Protein AF-A0A0C2ZRK6-F1 (afdb_monomer_lite)

pLDDT: mean 78.87, std 14.83, range [32.62, 97.38]

Secondary structure (DSSP, 8-state):
--EEEE----SSS-HHHHHHHHHHHHHHHHH--BTTB---EEEEE-SSTTS-EEEEE--SEEHHHHTTSTTS-HHHHHHHHHHHHHHHHT-SSS----S--SGGGEEE-TTS-EEE-STT-PPPSS--TT---HHHHTTTGGG--GGGGSSSS-S---HHHHHHHHHHHHHHHHHSS-TTTT---HHHHHHHHHH--PPPPTT-TTS-HHHHHHHHHHT-SSGGGSPPHHHHHHHHHHHHHS--HHHHHHHHHHHHH-TTPPB-TTSEEEEEEEEEE-SSEEEEEEEETTTTEEEEEEEE-S-TTT-HHHHHHHHHHHHHHHH---TTSPPEEEEE-SSTTS-EEEEE--TT--HHHHTTSTTS-SHHHHHHHHHHHTT-

InterPro domains:
  IPR000719 Protein kinase domain [PS50011] (1-247)
  IPR000719 Protein kinase domain [PS50011] (269-380)
  IPR001245 Serine-threonine/tyrosine-protein kinase, catalytic domain [PF07714] (3-235)
  IPR001245 Serine-threonine/tyrosine-protein kinase, catalytic domain [PF07714] (275-362)
  IPR011009 Protein kinase-like domain superfamily [SSF56112] (2-234)
  IPR011009 Protein kinase-like domain superfamily [SSF56112] (274-362)
  IPR051681 Serine/Threonine Kinases and Pseudokinases [PTHR44329] (3-239)

Sequence (380 aa):
MIVAIKTPRSKLLEGREKIVHGLQEIRLRVQLRHQNVLPKFLGITTKFIESLSIVTWWMEGNSHDYVQDESIDPCPLIIGIAQGLQYLHNLTPDAVFHGNLRGLNVLILDNGEPLLTNLGLLWPVDSSPGVSSIRDIRGTVNWMAPEMFDGGHGCRPTAEGDIWAFAMTALELFTRENPFHDHTDPTAIKSSIKKGLPGRPNACNRMTDPWWNILVQCWEVASSSRPTISQVVKSFAALGAVQSPTLKESIKRISRKCPNIKRLDGQIDKDHSILIRGGFATVCRGTLCHKQTKVAVKTARGDLSMDEKIINRILEEVYVWYKLRHANILPLLGITTQFDSTLSIVSRWMERGTARDYVRDSINDPRPLVRGCATCMTQI

Radius of gyration: 25.04 Å; chains: 1; bounding box: 64×39×69 Å

Structure (mmCIF, N/CA/C/O backbone):
data_AF-A0A0C2ZRK6-F1
#
_entry.id   AF-A0A0C2ZRK6-F1
#
loop_
_atom_site.group_PDB
_atom_site.id
_atom_site.type_symbol
_atom_site.label_atom_id
_atom_site.label_alt_id
_atom_site.label_comp_id
_atom_site.label_asym_id
_atom_site.label_entity_id
_atom_site.label_seq_id
_atom_site.pdbx_PDB_ins_code
_atom_site.Cartn_x
_atom_site.Cartn_y
_atom_site.Cartn_z
_atom_site.occupancy
_atom_site.B_iso_or_equiv
_atom_site.auth_seq_id
_atom_site.auth_comp_id
_atom_site.auth_asym_id
_atom_site.auth_atom_id
_atom_site.pdbx_PDB_model_num
ATOM 1 N N . MET A 1 1 ? 18.604 -17.981 14.724 1.00 69.19 1 MET A N 1
ATOM 2 C CA . MET A 1 1 ? 18.498 -16.870 13.752 1.00 69.19 1 MET A CA 1
ATOM 3 C C . MET A 1 1 ? 18.324 -17.478 12.372 1.00 69.19 1 MET A C 1
ATOM 5 O O . MET A 1 1 ? 19.171 -18.276 11.993 1.00 69.19 1 MET A O 1
ATOM 9 N N . ILE A 1 2 ? 17.230 -17.167 11.672 1.00 79.56 2 ILE A N 1
ATOM 10 C CA . ILE A 1 2 ? 16.972 -17.646 10.304 1.00 79.56 2 ILE A CA 1
ATOM 11 C C . ILE A 1 2 ? 17.348 -16.521 9.334 1.00 79.56 2 ILE A C 1
ATOM 13 O O . ILE A 1 2 ? 17.018 -15.359 9.573 1.00 79.56 2 ILE A O 1
ATOM 17 N N . VAL A 1 3 ? 18.080 -16.858 8.275 1.00 84.19 3 VAL A N 1
ATOM 18 C CA . VAL A 1 3 ? 18.601 -15.901 7.290 1.00 84.19 3 VAL A CA 1
ATOM 19 C C . VAL A 1 3 ? 18.232 -16.341 5.877 1.00 84.19 3 VAL A C 1
ATOM 21 O O . VAL A 1 3 ? 18.138 -17.535 5.601 1.00 84.19 3 VAL A O 1
ATOM 24 N N . ALA A 1 4 ? 18.060 -15.378 4.978 1.00 81.12 4 ALA A N 1
ATOM 25 C CA . ALA A 1 4 ? 17.945 -15.607 3.546 1.00 81.12 4 ALA A CA 1
ATOM 26 C C . ALA A 1 4 ? 19.317 -15.414 2.881 1.00 81.12 4 ALA A C 1
ATOM 28 O O . ALA A 1 4 ? 19.986 -14.400 3.102 1.00 81.12 4 ALA A O 1
ATOM 29 N N . ILE A 1 5 ? 19.726 -16.384 2.059 1.00 79.19 5 ILE A N 1
ATOM 30 C CA . ILE A 1 5 ? 20.975 -16.343 1.289 1.00 79.19 5 ILE A CA 1
ATOM 31 C C . ILE A 1 5 ? 20.612 -16.222 -0.187 1.00 79.19 5 ILE A C 1
ATOM 33 O O . ILE A 1 5 ? 20.068 -17.151 -0.785 1.00 79.19 5 ILE A O 1
ATOM 37 N N . LYS A 1 6 ? 20.907 -15.063 -0.775 1.00 76.12 6 LYS A N 1
ATOM 38 C CA . LYS A 1 6 ? 20.716 -14.816 -2.203 1.00 76.12 6 LYS A CA 1
ATOM 39 C C . LYS A 1 6 ? 22.022 -15.106 -2.933 1.00 76.12 6 LYS A C 1
ATOM 41 O O . LYS A 1 6 ? 23.010 -14.400 -2.731 1.00 76.12 6 LYS A O 1
ATOM 46 N N . THR A 1 7 ? 22.006 -16.121 -3.791 1.00 71.19 7 THR A N 1
ATOM 47 C CA . THR A 1 7 ? 23.150 -16.509 -4.626 1.00 71.19 7 THR A CA 1
ATOM 48 C C . THR A 1 7 ? 22.840 -16.230 -6.101 1.00 71.19 7 THR A C 1
ATOM 50 O O . THR A 1 7 ? 21.750 -16.591 -6.557 1.00 71.19 7 THR A O 1
ATOM 53 N N . PRO A 1 8 ? 23.753 -15.603 -6.867 1.00 65.12 8 PRO A N 1
ATOM 54 C CA . PRO A 1 8 ? 23.549 -15.351 -8.291 1.00 65.12 8 PRO A CA 1
ATOM 55 C C . PRO A 1 8 ? 23.260 -16.646 -9.063 1.00 65.12 8 PRO A C 1
ATOM 57 O O . PRO A 1 8 ? 24.062 -17.582 -9.063 1.00 65.12 8 PRO A O 1
ATOM 60 N N . ARG A 1 9 ? 22.120 -16.709 -9.759 1.00 57.47 9 ARG A N 1
ATOM 61 C CA . ARG A 1 9 ? 21.806 -17.817 -10.670 1.00 57.47 9 ARG A CA 1
ATOM 62 C C . ARG A 1 9 ? 22.395 -17.524 -12.044 1.00 57.47 9 ARG A C 1
ATOM 64 O O . ARG A 1 9 ? 21.747 -16.878 -12.851 1.00 57.47 9 ARG A O 1
ATOM 71 N N . SER A 1 10 ? 23.578 -18.050 -12.361 1.00 53.78 10 SER A N 1
ATOM 72 C CA . SER A 1 10 ? 23.890 -18.338 -13.768 1.00 53.78 10 SER A CA 1
ATOM 73 C C . SER A 1 10 ? 25.005 -19.377 -13.931 1.00 53.78 10 SER A C 1
ATOM 75 O O . SER A 1 10 ? 26.019 -19.367 -13.231 1.00 53.78 10 SER A O 1
ATOM 77 N N . LYS A 1 11 ? 24.824 -20.271 -14.908 1.00 48.56 11 LYS A N 1
ATOM 78 C CA . LYS A 1 11 ? 25.902 -21.072 -15.515 1.00 48.56 11 LYS A CA 1
ATOM 79 C C . LYS A 1 11 ? 26.642 -20.298 -16.627 1.00 48.56 11 LYS A C 1
ATOM 81 O O . LYS A 1 11 ? 27.544 -20.854 -17.229 1.00 48.56 11 LYS A O 1
ATOM 86 N N . LEU A 1 12 ? 26.225 -19.057 -16.911 1.00 43.72 12 LEU A N 1
ATOM 87 C CA . LEU A 1 12 ? 26.555 -18.301 -18.130 1.00 43.72 12 LEU A CA 1
ATOM 88 C C . LEU A 1 12 ? 27.417 -17.050 -17.896 1.00 43.72 12 LEU A C 1
ATOM 90 O O . LEU A 1 12 ? 27.921 -16.500 -18.861 1.00 43.72 12 LEU A O 1
ATOM 94 N N . LEU A 1 13 ? 27.573 -16.597 -16.650 1.00 51.41 13 LEU A N 1
ATOM 95 C CA . LEU A 1 13 ? 28.464 -15.485 -16.305 1.00 51.41 13 LEU A CA 1
ATOM 96 C C . LEU A 1 13 ? 29.814 -16.058 -15.865 1.00 51.41 13 LEU A C 1
ATOM 98 O O . LEU A 1 13 ? 29.853 -16.974 -15.027 1.00 51.41 13 LEU A O 1
ATOM 102 N N . GLU A 1 14 ? 30.903 -15.505 -16.391 1.00 55.75 14 GLU A N 1
ATOM 103 C CA . GLU A 1 14 ? 32.247 -15.802 -15.897 1.00 55.75 14 GLU A CA 1
ATOM 104 C C . GLU A 1 14 ? 32.387 -15.341 -14.436 1.00 55.75 14 GLU A C 1
ATOM 106 O O . GLU A 1 14 ? 31.681 -14.442 -13.965 1.00 55.75 14 GLU A O 1
ATOM 111 N N . GLY A 1 15 ? 33.300 -15.960 -13.679 1.00 58.97 15 GLY A N 1
ATOM 112 C CA . GLY A 1 15 ? 33.447 -15.716 -12.236 1.00 58.97 15 GLY A CA 1
ATOM 113 C C . GLY A 1 15 ? 33.598 -14.235 -11.856 1.00 58.97 15 GLY A C 1
ATOM 114 O O . GLY A 1 15 ? 33.100 -13.818 -10.812 1.00 58.97 15 GLY A O 1
ATOM 115 N N . ARG A 1 16 ? 34.208 -13.413 -12.723 1.00 59.91 16 ARG A N 1
ATOM 116 C CA . ARG A 1 16 ? 34.391 -11.968 -12.496 1.00 59.91 16 ARG A CA 1
ATOM 117 C C . ARG A 1 16 ? 33.083 -11.177 -12.561 1.00 59.91 16 ARG A C 1
ATOM 119 O O . ARG A 1 16 ? 32.844 -10.348 -11.688 1.00 59.91 16 ARG A O 1
ATOM 126 N N . GLU A 1 17 ? 32.213 -11.456 -13.526 1.00 60.28 17 GLU A N 1
ATOM 127 C CA . GLU A 1 17 ? 30.945 -10.731 -13.692 1.00 60.28 17 GLU A CA 1
ATOM 128 C C . GLU A 1 17 ? 29.989 -11.009 -12.526 1.00 60.28 17 GLU A C 1
ATOM 130 O O . GLU A 1 17 ? 29.378 -10.089 -11.982 1.00 60.28 17 GLU A O 1
ATOM 135 N N . LYS A 1 18 ? 29.934 -12.262 -12.051 1.00 60.62 18 LYS A N 1
ATOM 136 C CA . LYS A 1 18 ? 29.137 -12.643 -10.869 1.00 60.62 18 LYS A CA 1
ATOM 137 C C . LYS A 1 18 ? 29.527 -11.850 -9.623 1.00 60.62 18 LYS A C 1
ATOM 139 O O . LYS A 1 18 ? 28.658 -11.446 -8.849 1.00 60.62 18 LYS A O 1
ATOM 144 N N . ILE A 1 19 ? 30.827 -11.632 -9.433 1.00 63.66 19 ILE A N 1
ATOM 145 C CA . ILE A 1 19 ? 31.360 -10.867 -8.303 1.00 63.66 19 ILE A CA 1
ATOM 146 C C . ILE A 1 19 ? 30.999 -9.385 -8.450 1.00 63.66 19 ILE A C 1
ATOM 148 O O . ILE A 1 19 ? 30.519 -8.793 -7.486 1.00 63.66 19 ILE A O 1
ATOM 152 N N . VAL A 1 20 ? 31.153 -8.800 -9.643 1.00 65.44 20 VAL A N 1
ATOM 153 C CA . VAL A 1 20 ? 30.804 -7.390 -9.907 1.00 65.44 20 VAL A CA 1
ATOM 154 C C . VAL A 1 20 ? 29.317 -7.122 -9.655 1.00 65.44 20 VAL A C 1
ATOM 156 O O . VAL A 1 20 ? 28.982 -6.162 -8.960 1.00 65.44 20 VAL A O 1
ATOM 159 N N . HIS A 1 21 ? 28.426 -7.999 -10.128 1.00 63.00 21 HIS A N 1
ATOM 160 C CA . HIS A 1 21 ? 26.986 -7.884 -9.868 1.00 63.00 21 HIS A CA 1
ATOM 161 C C . HIS A 1 21 ? 26.656 -7.948 -8.371 1.00 63.00 21 HIS A C 1
ATOM 163 O O . HIS A 1 21 ? 25.904 -7.110 -7.869 1.00 63.00 21 HIS A O 1
ATOM 169 N N . GLY A 1 22 ? 27.244 -8.903 -7.642 1.00 65.00 22 GLY A N 1
ATOM 170 C CA . GLY A 1 22 ? 27.060 -9.005 -6.195 1.00 65.00 22 GLY A CA 1
ATOM 171 C C . GLY A 1 22 ? 27.555 -7.755 -5.458 1.00 65.00 22 GLY A C 1
ATOM 172 O O . GLY A 1 22 ? 26.854 -7.237 -4.591 1.00 65.00 22 GLY A O 1
ATOM 173 N N . LEU A 1 23 ? 28.728 -7.232 -5.832 1.00 68.81 23 LEU A N 1
ATOM 174 C CA . LEU A 1 23 ? 29.318 -6.029 -5.232 1.00 68.81 23 LEU A CA 1
ATOM 175 C C . LEU A 1 23 ? 28.478 -4.773 -5.481 1.00 68.81 23 LEU A C 1
ATOM 177 O O . LEU A 1 23 ? 28.341 -3.959 -4.567 1.00 68.81 23 LEU A O 1
ATOM 181 N N . GLN A 1 24 ? 27.882 -4.623 -6.667 1.00 67.44 24 GLN A N 1
ATOM 182 C CA . GLN A 1 24 ? 26.998 -3.493 -6.957 1.00 67.44 24 GLN A CA 1
ATOM 183 C C . GLN A 1 24 ? 25.733 -3.529 -6.090 1.00 67.44 24 GLN A C 1
ATOM 185 O O . GLN A 1 24 ? 25.364 -2.511 -5.500 1.00 67.44 24 GLN A O 1
ATOM 190 N N . GLU A 1 25 ? 25.091 -4.695 -5.964 1.00 69.69 25 GLU A N 1
ATOM 191 C CA . GLU A 1 25 ? 23.903 -4.845 -5.116 1.00 69.69 25 GLU A CA 1
ATOM 192 C C . GLU A 1 25 ? 24.237 -4.557 -3.639 1.00 69.69 25 GLU A C 1
ATOM 194 O O . GLU A 1 25 ? 23.474 -3.878 -2.949 1.00 69.69 25 GLU A O 1
ATOM 199 N N . ILE A 1 26 ? 25.405 -4.997 -3.156 1.00 73.50 26 ILE A N 1
ATOM 200 C CA . ILE A 1 26 ? 25.883 -4.693 -1.796 1.00 73.50 26 ILE A CA 1
ATOM 201 C C . ILE A 1 26 ? 26.130 -3.196 -1.622 1.00 73.50 26 ILE A C 1
ATOM 203 O O . ILE A 1 26 ? 25.671 -2.620 -0.636 1.00 73.50 26 ILE A O 1
ATOM 207 N N . ARG A 1 27 ? 26.824 -2.555 -2.571 1.00 74.81 27 ARG A N 1
ATOM 208 C CA . ARG A 1 27 ? 27.127 -1.119 -2.521 1.00 74.81 27 ARG A CA 1
ATOM 209 C C . ARG A 1 27 ? 25.853 -0.294 -2.385 1.00 74.81 27 ARG A C 1
ATOM 211 O O . ARG A 1 27 ? 25.801 0.577 -1.521 1.00 74.81 27 ARG A O 1
ATOM 218 N N . LEU A 1 28 ? 24.834 -0.599 -3.192 1.00 73.06 28 LEU A N 1
ATOM 219 C CA . LEU A 1 28 ? 23.533 0.056 -3.091 1.00 73.06 28 LEU A CA 1
ATOM 220 C C . LEU A 1 28 ? 22.917 -0.202 -1.711 1.00 73.06 28 LEU A C 1
ATOM 222 O O . LEU A 1 28 ? 22.627 0.740 -0.984 1.00 73.06 28 LEU A O 1
ATOM 226 N N . ARG A 1 29 ? 22.803 -1.461 -1.277 1.00 73.19 29 ARG A N 1
ATOM 227 C CA . ARG A 1 29 ? 22.156 -1.812 0.003 1.00 73.19 29 ARG A CA 1
ATOM 228 C C . ARG A 1 29 ? 22.802 -1.174 1.235 1.00 73.19 29 ARG A C 1
ATOM 230 O O . ARG A 1 29 ? 22.084 -0.849 2.173 1.00 73.19 29 ARG A O 1
ATOM 237 N N . VAL A 1 30 ? 24.120 -0.971 1.243 1.00 72.50 30 VAL A N 1
ATOM 238 C CA . VAL A 1 30 ? 24.831 -0.321 2.363 1.00 72.50 30 VAL A CA 1
ATOM 239 C C . VAL A 1 30 ? 24.456 1.161 2.505 1.00 72.50 30 VAL A C 1
ATOM 241 O O . VAL A 1 30 ? 24.503 1.707 3.609 1.00 72.50 30 VAL A O 1
ATOM 244 N N . GLN A 1 31 ? 24.079 1.818 1.409 1.00 74.44 31 GLN A N 1
ATOM 245 C CA . GLN A 1 31 ? 23.810 3.259 1.372 1.00 74.44 31 GLN A CA 1
ATOM 246 C C . GLN A 1 31 ? 22.332 3.603 1.599 1.00 74.44 31 GLN A C 1
ATOM 248 O O . GLN A 1 31 ? 22.011 4.733 1.963 1.00 74.44 31 GLN A O 1
ATOM 253 N N . LEU A 1 32 ? 21.432 2.635 1.422 1.00 79.19 32 LEU A N 1
ATOM 254 C CA . LEU A 1 32 ? 19.989 2.856 1.465 1.00 79.19 32 LEU A CA 1
ATOM 255 C C . LEU A 1 32 ? 19.442 2.769 2.892 1.00 79.19 32 LEU A C 1
ATOM 257 O O . LEU A 1 32 ? 19.649 1.791 3.611 1.00 79.19 32 LEU A O 1
ATOM 261 N N . ARG A 1 33 ? 18.691 3.795 3.294 1.00 79.56 33 ARG A N 1
ATOM 262 C CA . ARG A 1 33 ? 17.998 3.874 4.583 1.00 79.56 33 ARG A CA 1
ATOM 263 C C . ARG A 1 33 ? 16.600 4.446 4.388 1.00 79.56 33 ARG A C 1
ATOM 265 O O . ARG A 1 33 ? 16.422 5.659 4.358 1.00 79.56 33 ARG A O 1
ATOM 272 N N . HIS A 1 34 ? 15.612 3.562 4.279 1.00 81.75 34 HIS A N 1
ATOM 273 C CA . HIS A 1 34 ? 14.204 3.940 4.191 1.00 81.75 34 HIS A CA 1
ATOM 274 C C . HIS A 1 34 ? 13.303 2.827 4.736 1.00 81.75 34 HIS A C 1
ATOM 276 O O . HIS A 1 34 ? 13.634 1.650 4.612 1.00 81.75 34 HIS A O 1
ATOM 282 N N . GLN A 1 35 ? 12.155 3.190 5.315 1.00 81.38 35 GLN A N 1
ATOM 283 C CA . GLN A 1 35 ? 11.228 2.234 5.937 1.00 81.38 35 GLN A CA 1
ATOM 284 C C . GLN A 1 35 ? 10.642 1.224 4.936 1.00 81.38 35 GLN A C 1
ATOM 286 O O . GLN A 1 35 ? 10.331 0.108 5.319 1.00 81.38 35 GLN A O 1
ATOM 291 N N . ASN A 1 36 ? 10.543 1.600 3.653 1.00 84.06 36 ASN A N 1
ATOM 292 C CA . ASN A 1 36 ? 9.996 0.763 2.577 1.00 84.06 36 ASN A CA 1
ATOM 293 C C . ASN A 1 36 ? 11.047 0.220 1.598 1.00 84.06 36 ASN A C 1
ATOM 295 O O . ASN A 1 36 ? 10.704 -0.258 0.520 1.00 84.06 36 ASN A O 1
ATOM 299 N N . VAL A 1 37 ? 12.336 0.307 1.924 1.00 78.75 37 VAL A N 1
ATOM 300 C CA . VAL A 1 37 ? 13.419 -0.231 1.085 1.00 78.75 37 VAL A CA 1
ATOM 301 C C . VAL A 1 37 ? 14.288 -1.109 1.955 1.00 78.75 37 VAL A C 1
ATOM 303 O O . VAL A 1 37 ? 14.820 -0.604 2.935 1.00 78.75 37 VAL A O 1
ATOM 306 N N . LEU A 1 38 ? 14.433 -2.395 1.615 1.00 75.38 38 LEU A N 1
ATOM 307 C CA . LEU A 1 38 ? 15.096 -3.390 2.463 1.00 75.38 38 LEU A CA 1
ATOM 308 C C . LEU A 1 38 ? 16.540 -2.962 2.804 1.00 75.38 38 LEU A C 1
ATOM 310 O O . LEU A 1 38 ? 17.440 -3.164 1.981 1.00 75.38 38 LEU A O 1
ATOM 314 N N . PRO A 1 39 ? 16.800 -2.448 4.024 1.00 60.78 39 PRO A N 1
ATOM 315 C CA . PRO A 1 39 ? 18.104 -1.889 4.377 1.00 60.78 39 PRO A CA 1
ATOM 316 C C . PRO A 1 39 ? 18.990 -2.922 5.090 1.00 60.78 39 PRO A C 1
ATOM 318 O O . PRO A 1 39 ? 20.182 -2.715 5.300 1.00 60.78 39 PRO A O 1
ATOM 321 N N . LYS A 1 40 ? 18.406 -4.053 5.514 1.00 63.03 40 LYS A N 1
ATOM 322 C CA . LYS A 1 40 ? 19.019 -4.988 6.462 1.00 63.03 40 LYS A CA 1
ATOM 323 C C . LYS A 1 40 ? 19.887 -6.028 5.752 1.00 63.03 40 LYS A C 1
ATOM 325 O O . LYS A 1 40 ? 19.502 -7.185 5.580 1.00 63.03 40 LYS A O 1
ATOM 330 N N . PHE A 1 41 ? 21.074 -5.587 5.363 1.00 70.69 41 PHE A N 1
ATOM 331 C CA . PHE A 1 41 ? 22.197 -6.436 4.986 1.00 70.69 41 PHE A CA 1
ATOM 332 C C . PHE A 1 41 ? 22.849 -7.023 6.250 1.00 70.69 41 PHE A C 1
ATOM 334 O O . PHE A 1 41 ? 23.265 -6.272 7.130 1.00 70.69 41 PHE A O 1
ATOM 341 N N . LEU A 1 42 ? 22.912 -8.353 6.364 1.00 76.44 42 LEU A N 1
ATOM 342 C CA . LEU A 1 42 ? 23.600 -9.030 7.474 1.00 76.44 42 LEU A CA 1
ATOM 343 C C . LEU A 1 42 ? 25.079 -9.272 7.172 1.00 76.44 42 LEU A C 1
ATOM 345 O O . LEU A 1 42 ? 25.900 -9.306 8.084 1.00 76.44 42 LE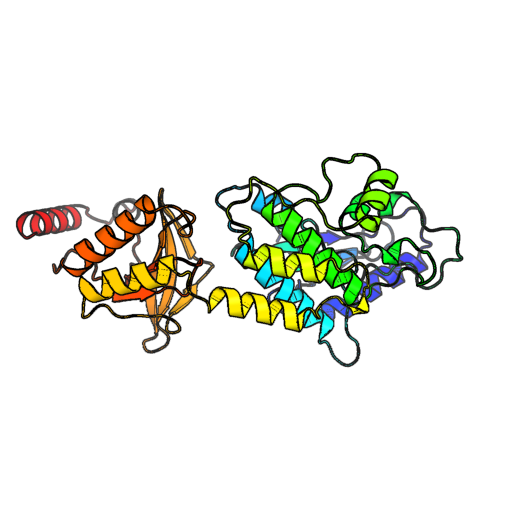U A O 1
ATOM 349 N N . GLY A 1 43 ? 25.415 -9.461 5.899 1.00 77.88 43 GLY A N 1
ATOM 350 C CA . GLY A 1 43 ? 26.775 -9.736 5.472 1.00 77.88 43 GLY A CA 1
ATOM 351 C C . GLY A 1 43 ? 26.829 -10.425 4.119 1.00 77.88 43 GLY A C 1
ATOM 352 O O . GLY A 1 43 ? 25.822 -10.610 3.434 1.00 77.88 43 GLY A O 1
ATOM 353 N N . ILE A 1 44 ? 28.036 -10.832 3.750 1.00 83.38 44 ILE A N 1
ATOM 354 C CA . ILE A 1 44 ? 28.318 -11.613 2.548 1.00 83.38 44 ILE A CA 1
ATOM 355 C C . ILE A 1 44 ? 28.869 -12.978 2.915 1.00 83.38 44 ILE A C 1
ATOM 357 O O . ILE A 1 44 ? 29.493 -13.158 3.959 1.00 83.38 44 ILE A O 1
ATOM 361 N N . THR A 1 45 ? 28.669 -13.944 2.029 1.00 81.88 45 THR A N 1
ATOM 362 C CA . THR A 1 45 ? 29.322 -15.244 2.122 1.00 81.88 45 THR A CA 1
ATOM 363 C C . THR A 1 45 ? 29.767 -15.714 0.747 1.00 81.88 45 THR A C 1
ATOM 365 O O . THR A 1 45 ? 29.073 -15.517 -0.246 1.00 81.88 45 THR A O 1
ATOM 368 N N . THR A 1 46 ? 30.935 -16.342 0.695 1.00 77.31 46 THR A N 1
ATOM 369 C CA . THR A 1 46 ? 31.501 -16.969 -0.508 1.00 77.31 46 THR A CA 1
ATOM 370 C C . THR A 1 46 ? 31.466 -18.494 -0.428 1.00 77.31 46 THR A C 1
ATOM 372 O O . THR A 1 46 ? 31.945 -19.175 -1.328 1.00 77.31 46 THR A O 1
ATOM 375 N N . LYS A 1 47 ? 30.885 -19.055 0.646 1.00 74.31 47 LYS A N 1
ATOM 376 C CA . LYS A 1 47 ? 30.856 -20.507 0.891 1.00 74.31 47 LYS A CA 1
ATOM 377 C C . LYS A 1 47 ? 30.022 -21.286 -0.126 1.00 74.31 47 LYS A C 1
ATOM 379 O O . LYS A 1 47 ? 30.184 -22.496 -0.233 1.00 74.31 47 LYS A O 1
ATOM 384 N N . PHE A 1 48 ? 29.126 -20.614 -0.844 1.00 65.88 48 PHE A N 1
ATOM 385 C CA . PHE A 1 48 ? 28.187 -21.250 -1.757 1.00 65.88 48 PHE A CA 1
ATOM 386 C C . PHE A 1 48 ? 28.522 -20.862 -3.208 1.00 65.88 48 PHE A C 1
ATOM 388 O O . PHE A 1 48 ? 28.464 -19.693 -3.581 1.00 65.88 48 PHE A O 1
ATOM 395 N N . ILE A 1 49 ? 28.854 -21.866 -4.031 1.00 63.34 49 ILE A N 1
ATOM 396 C CA . ILE A 1 49 ? 28.937 -21.777 -5.505 1.00 63.34 49 ILE A CA 1
ATOM 397 C C . ILE A 1 49 ? 30.065 -20.848 -6.027 1.00 63.34 49 ILE A C 1
ATOM 399 O O . ILE A 1 49 ? 29.893 -20.186 -7.044 1.00 63.34 49 ILE A O 1
ATOM 403 N N . GLU A 1 50 ? 31.215 -20.765 -5.338 1.00 66.56 50 GLU A N 1
ATOM 404 C CA . GLU A 1 50 ? 32.379 -19.928 -5.739 1.00 66.56 50 GLU A CA 1
ATOM 405 C C . GLU A 1 50 ? 32.003 -18.476 -6.111 1.00 66.56 50 GLU A C 1
ATOM 407 O O . GLU A 1 50 ? 32.630 -17.829 -6.949 1.00 66.56 50 GLU A O 1
ATOM 412 N N . SER A 1 51 ? 30.932 -17.953 -5.512 1.00 66.06 51 SER A N 1
ATOM 413 C CA . SER A 1 51 ? 30.352 -16.662 -5.872 1.00 66.06 51 SER A CA 1
ATOM 414 C C . SER A 1 51 ? 29.956 -15.877 -4.631 1.00 66.06 51 SER A C 1
ATOM 416 O O . SER A 1 51 ? 29.731 -16.431 -3.552 1.00 66.06 51 SER A O 1
ATOM 418 N N . LEU A 1 52 ? 29.886 -14.557 -4.785 1.00 73.38 52 LEU A N 1
ATOM 419 C CA . LEU A 1 52 ? 29.478 -13.659 -3.719 1.00 73.38 52 LEU A CA 1
ATOM 420 C C . LEU A 1 52 ? 27.966 -13.784 -3.491 1.00 73.38 52 LEU A C 1
ATOM 422 O O . LEU A 1 52 ? 27.170 -13.396 -4.344 1.00 73.38 52 LEU A O 1
ATOM 426 N N . SER A 1 53 ? 27.575 -14.323 -2.338 1.00 78.00 53 SER A N 1
ATOM 427 C CA . SER A 1 53 ? 26.180 -14.408 -1.903 1.00 78.00 53 SER A CA 1
ATOM 428 C C . SER A 1 53 ? 25.883 -13.366 -0.830 1.00 78.00 53 SER A C 1
ATOM 430 O O . SER A 1 53 ? 26.708 -13.103 0.049 1.00 78.00 53 SER A O 1
ATOM 432 N N . ILE A 1 54 ? 24.683 -12.797 -0.883 1.00 78.75 54 ILE A N 1
ATOM 433 C CA . ILE A 1 54 ? 24.212 -11.777 0.058 1.00 78.75 54 ILE A CA 1
ATOM 434 C C . ILE A 1 54 ? 23.381 -12.463 1.139 1.00 78.75 54 ILE A C 1
ATOM 436 O O . ILE A 1 54 ? 22.463 -13.225 0.831 1.00 78.75 54 ILE A O 1
ATOM 440 N N . VAL A 1 55 ? 23.692 -12.176 2.401 1.00 81.06 55 VAL A N 1
ATOM 441 C CA . VAL A 1 55 ? 22.948 -12.667 3.563 1.00 81.06 55 VAL A CA 1
ATOM 442 C C . VAL A 1 55 ? 22.046 -11.549 4.081 1.00 81.06 55 VAL A C 1
ATOM 444 O O . VAL A 1 55 ? 22.495 -10.435 4.361 1.00 81.06 55 VAL A O 1
ATOM 447 N N . THR A 1 56 ? 20.760 -11.851 4.218 1.00 78.00 56 THR A N 1
ATOM 448 C CA . THR A 1 56 ? 19.728 -10.950 4.752 1.00 78.00 56 THR A CA 1
ATOM 449 C C . THR A 1 56 ? 18.877 -11.686 5.780 1.00 78.00 56 THR A C 1
ATOM 451 O O . THR A 1 56 ? 18.983 -12.904 5.929 1.00 78.00 56 THR A O 1
ATOM 454 N N . TRP A 1 57 ? 18.048 -10.961 6.524 1.00 78.94 57 TRP A N 1
ATOM 455 C CA . TRP A 1 57 ? 17.045 -11.599 7.376 1.00 78.94 57 TRP A CA 1
ATOM 456 C C . TRP A 1 57 ? 16.037 -12.362 6.518 1.00 78.94 57 TRP A C 1
ATOM 458 O O . TRP A 1 57 ? 15.672 -11.903 5.436 1.00 78.94 57 TRP A O 1
ATOM 468 N N . TRP A 1 58 ? 15.605 -13.526 7.000 1.00 80.19 58 TRP A N 1
ATOM 469 C CA . TRP A 1 58 ? 14.488 -14.233 6.383 1.00 80.19 58 TRP A CA 1
ATOM 470 C C . TRP A 1 58 ? 13.197 -13.425 6.553 1.00 80.19 58 TRP A C 1
ATOM 472 O O . TRP A 1 58 ? 12.946 -12.912 7.641 1.00 80.19 58 TRP A O 1
ATOM 482 N N . MET A 1 59 ? 12.406 -13.332 5.484 1.00 80.25 59 MET A N 1
ATOM 483 C CA . MET A 1 59 ? 11.070 -12.733 5.481 1.00 80.25 59 MET A CA 1
ATOM 484 C C . MET A 1 59 ? 10.073 -13.812 5.062 1.00 80.25 59 MET A C 1
ATOM 486 O O . MET A 1 59 ? 10.367 -14.575 4.141 1.00 80.25 59 MET A O 1
ATOM 490 N N . GLU A 1 60 ? 8.921 -13.893 5.729 1.00 71.88 60 GLU A N 1
ATOM 491 C CA . GLU A 1 60 ? 7.960 -14.986 5.516 1.00 71.88 60 GLU A CA 1
ATOM 492 C C . GLU A 1 60 ? 7.266 -14.947 4.149 1.00 71.88 60 GLU A C 1
ATOM 494 O O . GLU A 1 60 ? 6.823 -15.989 3.671 1.00 71.88 60 GLU A O 1
ATOM 499 N N . GLY A 1 61 ? 7.204 -13.788 3.486 1.00 86.12 61 GLY A N 1
ATOM 500 C CA . GLY A 1 61 ? 6.512 -13.681 2.207 1.00 86.12 61 GLY A CA 1
ATOM 501 C C . GLY A 1 61 ? 6.783 -12.405 1.417 1.00 86.12 61 GLY A C 1
ATOM 502 O O . GLY A 1 61 ? 7.535 -11.513 1.825 1.00 86.12 61 GLY A O 1
ATOM 503 N N . ASN A 1 62 ? 6.147 -12.348 0.251 1.00 90.88 62 ASN A N 1
ATOM 504 C CA . ASN A 1 62 ? 6.154 -11.215 -0.668 1.00 90.88 62 ASN A CA 1
ATOM 505 C C . ASN A 1 62 ? 4.734 -10.650 -0.839 1.00 90.88 62 ASN A C 1
ATOM 507 O O . ASN A 1 62 ? 3.756 -11.271 -0.419 1.00 90.88 62 ASN A O 1
ATOM 511 N N . SER A 1 63 ? 4.609 -9.469 -1.441 1.00 91.69 63 SER A N 1
ATOM 512 C CA . SER A 1 63 ? 3.320 -8.789 -1.536 1.00 91.69 63 SER A CA 1
ATOM 513 C C . SER A 1 63 ? 2.338 -9.495 -2.470 1.00 91.69 63 SER A C 1
ATOM 515 O O . SER A 1 63 ? 1.145 -9.415 -2.200 1.00 91.69 63 SER A O 1
ATOM 517 N N . HIS A 1 64 ? 2.809 -10.218 -3.496 1.00 92.44 64 HIS A N 1
ATOM 518 C CA . HIS A 1 64 ? 1.952 -11.002 -4.397 1.00 92.44 64 HIS A CA 1
ATOM 519 C C . HIS A 1 64 ? 1.213 -12.110 -3.640 1.00 92.44 64 HIS A C 1
ATOM 521 O O . HIS A 1 64 ? -0.006 -12.222 -3.756 1.00 92.44 64 HIS A O 1
ATOM 527 N N . ASP A 1 65 ? 1.936 -12.885 -2.829 1.00 91.94 65 ASP A N 1
ATOM 528 C CA . ASP A 1 65 ? 1.347 -13.959 -2.022 1.00 91.94 65 ASP A CA 1
ATOM 529 C C . ASP A 1 65 ? 0.511 -13.389 -0.864 1.00 91.94 65 ASP A C 1
ATOM 531 O O . ASP A 1 65 ? -0.548 -13.914 -0.525 1.00 91.94 65 ASP A O 1
ATOM 535 N N . TYR A 1 66 ? 0.956 -12.278 -0.271 1.00 88.31 66 TYR A N 1
ATOM 536 C CA . TYR A 1 66 ? 0.302 -11.665 0.886 1.00 88.31 66 TYR A CA 1
ATOM 537 C C . TYR A 1 66 ? -1.098 -11.119 0.576 1.00 88.31 66 TYR A C 1
ATOM 539 O O . TYR A 1 66 ? -2.000 -11.241 1.404 1.00 88.31 66 TYR A O 1
ATOM 547 N N . VAL A 1 67 ? -1.317 -10.541 -0.611 1.00 88.50 67 VAL A N 1
ATOM 548 C CA . VAL A 1 67 ? -2.641 -10.013 -0.990 1.00 88.50 67 VAL A CA 1
ATOM 549 C C . VAL A 1 67 ? -3.641 -11.093 -1.404 1.00 88.50 67 VAL A C 1
ATOM 551 O O . VAL A 1 67 ? -4.816 -10.764 -1.566 1.00 88.50 67 VAL A O 1
ATOM 554 N N . GLN A 1 68 ? -3.222 -12.358 -1.546 1.00 89.56 68 GLN A N 1
ATOM 555 C CA . GLN A 1 68 ? -4.132 -13.468 -1.866 1.00 89.56 68 GLN A CA 1
ATOM 556 C C . GLN A 1 68 ? -5.185 -13.689 -0.770 1.00 89.56 68 GLN A C 1
ATOM 558 O O . GLN A 1 68 ? -6.291 -14.140 -1.055 1.00 89.56 68 GLN A O 1
ATOM 563 N N . ASP A 1 69 ? -4.891 -13.309 0.479 1.00 82.75 69 ASP A N 1
ATOM 564 C CA . ASP A 1 69 ? -5.921 -13.164 1.507 1.00 82.75 69 ASP A CA 1
ATOM 565 C C . ASP A 1 69 ? -6.823 -11.963 1.162 1.00 82.75 69 ASP A C 1
ATOM 567 O O . ASP A 1 69 ? -6.438 -10.798 1.288 1.00 82.75 69 ASP A O 1
ATOM 571 N N . GLU A 1 70 ? -8.065 -12.242 0.756 1.00 76.94 70 GLU A N 1
ATOM 572 C CA . GLU A 1 70 ? -9.055 -11.230 0.363 1.00 76.94 70 GLU A CA 1
ATOM 573 C C . GLU A 1 70 ? -9.356 -10.187 1.452 1.00 76.94 70 GLU A C 1
ATOM 575 O O . GLU A 1 70 ? -9.831 -9.078 1.164 1.00 76.94 70 GLU A O 1
ATOM 580 N N . SER A 1 71 ? -9.069 -10.509 2.716 1.00 71.69 71 SER A N 1
ATOM 581 C CA . SER A 1 71 ? -9.233 -9.575 3.826 1.00 71.69 71 SER A CA 1
ATOM 582 C C . SER A 1 71 ? -8.183 -8.460 3.835 1.00 71.69 71 SER A C 1
ATOM 584 O O . SER A 1 71 ? -8.426 -7.413 4.444 1.00 71.69 71 SER A O 1
ATOM 586 N N . ILE A 1 72 ? -7.053 -8.643 3.148 1.00 76.62 72 ILE A N 1
ATOM 587 C CA . ILE A 1 72 ? -5.965 -7.667 3.058 1.00 76.62 72 ILE A CA 1
ATOM 588 C C . ILE A 1 72 ? -6.350 -6.517 2.136 1.00 76.62 72 ILE A C 1
ATOM 590 O O . ILE A 1 72 ? -6.964 -6.699 1.085 1.00 76.62 72 ILE A O 1
ATOM 594 N N . ASP A 1 73 ? -6.012 -5.301 2.562 1.00 76.00 73 ASP A N 1
ATOM 595 C CA . ASP A 1 73 ? -6.115 -4.108 1.731 1.00 76.00 73 ASP A CA 1
ATOM 596 C C . ASP A 1 73 ? -4.798 -3.827 1.009 1.00 76.00 73 ASP A C 1
ATOM 598 O O . ASP A 1 73 ? -3.789 -3.609 1.682 1.00 76.00 73 ASP A O 1
ATOM 602 N N . PRO A 1 74 ? -4.776 -3.832 -0.338 1.00 85.69 74 PRO A N 1
ATOM 603 C CA . PRO A 1 74 ? -3.564 -3.519 -1.082 1.00 85.69 74 PRO A CA 1
ATOM 604 C C . PRO A 1 74 ? -3.221 -2.023 -1.047 1.00 85.69 74 PRO A C 1
ATOM 606 O O . PRO A 1 74 ? -2.064 -1.677 -1.277 1.00 85.69 74 PRO A O 1
ATOM 609 N N . CYS A 1 75 ? -4.165 -1.124 -0.728 1.00 85.31 75 CYS A N 1
ATOM 610 C CA . CYS A 1 75 ? -3.927 0.325 -0.776 1.00 85.31 75 CYS A CA 1
ATOM 611 C C . CYS A 1 75 ? -2.725 0.780 0.086 1.00 85.31 75 CYS A C 1
ATOM 613 O O . CYS A 1 75 ? -1.836 1.440 -0.460 1.00 85.31 75 CYS A O 1
ATOM 615 N N . PRO A 1 76 ? -2.608 0.411 1.383 1.00 81.75 76 PRO A N 1
ATOM 616 C CA . PRO A 1 76 ? -1.432 0.747 2.192 1.00 81.75 76 PRO A CA 1
ATOM 617 C C . PRO A 1 76 ? -0.116 0.205 1.620 1.00 81.75 76 PRO A C 1
ATOM 619 O O . PRO A 1 76 ? 0.905 0.890 1.671 1.00 81.75 76 PRO A O 1
ATOM 622 N N . LEU A 1 77 ? -0.141 -0.999 1.037 1.00 88.19 77 LEU A N 1
ATOM 623 C CA . LEU A 1 77 ? 1.038 -1.604 0.416 1.00 88.19 77 LEU A CA 1
ATOM 624 C C . LEU A 1 77 ? 1.483 -0.800 -0.804 1.00 88.19 77 LEU A C 1
ATOM 626 O O . LEU A 1 77 ? 2.661 -0.481 -0.932 1.00 88.19 77 LEU A O 1
ATOM 630 N N . ILE A 1 78 ? 0.547 -0.419 -1.672 1.00 93.75 78 ILE A N 1
ATOM 631 C CA . ILE A 1 78 ? 0.836 0.362 -2.880 1.00 93.75 78 ILE A CA 1
ATOM 632 C C . ILE A 1 78 ? 1.405 1.740 -2.512 1.00 93.75 78 ILE A C 1
ATOM 634 O O . ILE A 1 78 ? 2.371 2.188 -3.132 1.00 93.75 78 ILE A O 1
ATOM 638 N N . ILE A 1 79 ? 0.874 2.384 -1.466 1.00 89.06 79 ILE A N 1
ATOM 639 C CA . ILE A 1 79 ? 1.414 3.651 -0.949 1.00 89.06 79 ILE A CA 1
ATOM 640 C C . ILE A 1 79 ? 2.846 3.460 -0.437 1.00 89.06 79 ILE A C 1
ATOM 642 O O . ILE A 1 79 ? 3.726 4.237 -0.806 1.00 89.06 79 ILE A O 1
ATOM 646 N N . GLY A 1 80 ? 3.104 2.421 0.364 1.00 86.94 80 GLY A N 1
ATOM 647 C CA . GLY A 1 80 ? 4.447 2.138 0.880 1.00 86.94 80 GLY A CA 1
ATOM 648 C C . GLY A 1 80 ? 5.454 1.804 -0.228 1.00 86.94 80 GLY A C 1
ATOM 649 O O . GLY A 1 80 ? 6.587 2.283 -0.202 1.00 86.94 80 GLY A O 1
ATOM 650 N N . ILE A 1 81 ? 5.034 1.062 -1.257 1.00 95.81 81 ILE A N 1
ATOM 651 C CA . ILE A 1 81 ? 5.833 0.804 -2.467 1.00 95.81 81 ILE A CA 1
ATOM 652 C C . ILE A 1 81 ? 6.176 2.127 -3.163 1.00 95.81 81 ILE A C 1
ATOM 654 O O . ILE A 1 81 ? 7.341 2.359 -3.487 1.00 95.81 81 ILE A O 1
ATOM 658 N N . ALA A 1 82 ? 5.194 3.016 -3.350 1.00 96.38 82 ALA A N 1
ATOM 659 C CA . ALA A 1 82 ? 5.408 4.316 -3.983 1.00 96.38 82 ALA A CA 1
ATOM 660 C C . ALA A 1 82 ? 6.373 5.204 -3.178 1.00 96.38 82 ALA A C 1
ATOM 662 O O . ALA A 1 82 ? 7.234 5.857 -3.762 1.00 96.38 82 ALA A O 1
ATOM 663 N N . GLN A 1 83 ? 6.281 5.192 -1.845 1.00 92.38 83 GLN A N 1
ATOM 664 C CA . GLN A 1 83 ? 7.202 5.906 -0.951 1.00 92.38 83 GLN A CA 1
ATOM 665 C C . GLN A 1 83 ? 8.626 5.339 -1.023 1.00 92.38 83 GLN A C 1
ATOM 667 O O . GLN A 1 83 ? 9.593 6.094 -1.110 1.00 92.38 83 GLN A O 1
ATOM 672 N N . GLY A 1 84 ? 8.768 4.010 -1.036 1.00 93.12 84 GLY A N 1
ATOM 673 C CA . GLY A 1 84 ? 10.059 3.351 -1.230 1.00 93.12 84 GLY A CA 1
ATOM 674 C C . GLY A 1 84 ? 10.693 3.706 -2.573 1.00 93.12 84 GLY A C 1
ATOM 675 O O . GLY A 1 84 ? 11.879 4.022 -2.628 1.00 93.12 84 GLY A O 1
ATOM 676 N N . LEU A 1 85 ? 9.898 3.720 -3.642 1.00 95.25 85 LEU A N 1
ATOM 677 C CA . LEU A 1 85 ? 10.366 4.072 -4.980 1.00 95.25 85 LEU A CA 1
ATOM 678 C C . LEU A 1 85 ? 10.713 5.566 -5.088 1.00 95.25 85 LEU A C 1
ATOM 680 O O . LEU A 1 85 ? 11.743 5.916 -5.657 1.00 95.25 85 LEU A O 1
ATOM 684 N N . GLN A 1 86 ? 9.917 6.439 -4.464 1.00 95.94 86 GLN A N 1
ATOM 685 C CA . GLN A 1 86 ? 10.213 7.868 -4.341 1.00 95.94 86 GLN A CA 1
ATOM 686 C C . GLN A 1 86 ? 11.550 8.117 -3.656 1.00 95.94 86 GLN A C 1
ATOM 688 O O . GLN A 1 86 ? 12.324 8.951 -4.122 1.00 95.94 86 GLN A O 1
ATOM 693 N N . TYR A 1 87 ? 11.829 7.400 -2.569 1.00 93.31 87 TYR A N 1
ATOM 694 C CA . TYR A 1 87 ? 13.115 7.495 -1.897 1.00 93.31 87 TYR A CA 1
ATOM 695 C C . TYR A 1 87 ? 14.267 7.171 -2.855 1.00 93.31 87 TYR A C 1
ATOM 697 O O . TYR A 1 87 ? 15.197 7.965 -2.944 1.00 93.31 87 TYR A O 1
ATOM 705 N N . LEU A 1 88 ? 14.177 6.069 -3.609 1.00 90.75 88 LEU A N 1
ATOM 706 C CA . LEU A 1 88 ? 15.214 5.654 -4.562 1.00 90.75 88 LEU A CA 1
ATOM 707 C C . LEU A 1 88 ? 15.443 6.682 -5.680 1.00 90.75 88 LEU A C 1
ATOM 709 O O . LEU A 1 88 ? 16.588 7.024 -5.979 1.00 90.75 88 LEU A O 1
ATOM 713 N N . HIS A 1 89 ? 14.363 7.199 -6.270 1.00 93.19 89 HIS A N 1
ATOM 714 C CA . HIS A 1 89 ? 14.426 8.180 -7.361 1.00 93.19 89 HIS A CA 1
ATOM 715 C C . HIS A 1 89 ? 14.970 9.542 -6.905 1.00 93.19 89 HIS A C 1
ATOM 717 O O . HIS A 1 89 ? 15.528 10.273 -7.716 1.00 93.19 89 HIS A O 1
ATOM 723 N N . ASN A 1 90 ? 14.832 9.876 -5.620 1.00 92.44 90 ASN A N 1
ATOM 724 C CA . ASN A 1 90 ? 15.276 11.150 -5.050 1.00 92.44 90 ASN A CA 1
ATOM 725 C C . ASN A 1 90 ? 16.676 11.086 -4.404 1.00 92.44 90 ASN A C 1
ATOM 727 O O . ASN A 1 90 ? 17.099 12.064 -3.782 1.00 92.44 90 ASN A O 1
ATOM 731 N N . LEU A 1 91 ? 17.387 9.956 -4.495 1.00 88.00 91 LEU A N 1
ATOM 732 C CA . LEU A 1 91 ? 18.752 9.844 -3.975 1.00 88.00 91 LEU A CA 1
ATOM 733 C C . LEU A 1 91 ? 19.703 10.801 -4.695 1.00 88.00 91 LEU A C 1
ATOM 735 O O . LEU A 1 91 ? 19.622 11.000 -5.904 1.00 88.00 91 LEU A O 1
ATOM 739 N N . THR A 1 92 ? 20.635 11.369 -3.931 1.00 78.38 92 THR A N 1
ATOM 740 C CA . THR A 1 92 ? 21.697 12.244 -4.432 1.00 78.38 92 THR A CA 1
ATOM 741 C C . THR A 1 92 ? 23.067 11.673 -4.038 1.00 78.38 92 THR A C 1
ATOM 743 O O . THR A 1 92 ? 23.205 11.133 -2.935 1.00 78.38 92 THR A O 1
ATOM 746 N N . PRO A 1 93 ? 24.097 11.750 -4.906 1.00 78.88 93 PRO A N 1
ATOM 747 C CA . PRO A 1 93 ? 24.118 12.420 -6.213 1.00 78.88 93 PRO A CA 1
ATOM 748 C C . PRO A 1 93 ? 23.433 11.635 -7.344 1.00 78.88 93 PRO A C 1
ATOM 750 O O . PRO A 1 93 ? 22.989 12.255 -8.304 1.00 78.88 93 PRO A O 1
ATOM 753 N N . ASP A 1 94 ? 23.307 10.312 -7.209 1.00 81.56 94 ASP A N 1
ATOM 754 C CA . ASP A 1 94 ? 22.788 9.435 -8.259 1.00 81.56 94 ASP A CA 1
ATOM 755 C C . ASP A 1 94 ? 21.443 8.822 -7.848 1.00 81.56 94 ASP A C 1
ATOM 757 O O . ASP A 1 94 ? 21.355 8.087 -6.859 1.00 81.56 94 ASP A O 1
ATOM 761 N N . ALA A 1 95 ? 20.403 9.089 -8.639 1.00 87.19 95 ALA A N 1
ATOM 762 C CA . ALA A 1 95 ? 19.112 8.429 -8.497 1.00 87.19 95 ALA A CA 1
ATOM 763 C C . ALA A 1 95 ? 19.239 6.927 -8.796 1.00 87.19 95 ALA A C 1
ATOM 765 O O . ALA A 1 95 ? 19.952 6.511 -9.714 1.00 87.19 95 ALA A O 1
ATOM 766 N N . VAL A 1 96 ? 18.513 6.103 -8.041 1.00 86.44 96 VAL A N 1
ATOM 767 C CA . VAL A 1 96 ? 18.478 4.650 -8.242 1.00 86.44 96 VAL A CA 1
ATOM 768 C C . VAL A 1 96 ? 17.135 4.262 -8.843 1.00 86.44 96 VAL A C 1
ATOM 770 O O . VAL A 1 96 ? 16.088 4.532 -8.261 1.00 86.44 96 VAL A O 1
ATOM 773 N N . PHE A 1 97 ? 17.167 3.575 -9.981 1.00 88.12 97 PHE A N 1
ATOM 774 C CA . PHE A 1 97 ? 15.983 2.994 -10.613 1.00 88.12 97 PHE A CA 1
ATOM 775 C C . PHE A 1 97 ? 15.919 1.492 -10.315 1.00 88.12 97 PHE A C 1
ATOM 777 O O . PHE A 1 97 ? 16.934 0.790 -10.362 1.00 88.12 97 PHE A O 1
ATOM 784 N N . HIS A 1 98 ? 14.737 0.993 -9.968 1.00 87.75 98 HIS A N 1
ATOM 785 C CA . HIS A 1 98 ? 14.531 -0.381 -9.530 1.00 87.75 98 HIS A CA 1
ATOM 786 C C . HIS A 1 98 ? 14.676 -1.377 -10.688 1.00 87.75 98 HIS A C 1
ATOM 788 O O . HIS A 1 98 ? 15.336 -2.406 -10.524 1.00 87.75 98 HIS A O 1
ATOM 794 N N . GLY A 1 99 ? 14.033 -1.119 -11.829 1.00 83.25 99 GLY A N 1
ATOM 795 C CA . GLY A 1 99 ? 14.141 -1.889 -13.073 1.00 83.25 99 GLY A CA 1
ATOM 796 C C . GLY A 1 99 ? 13.470 -3.265 -13.090 1.00 83.25 99 GLY A C 1
ATOM 797 O O . GLY A 1 99 ? 13.539 -3.958 -14.100 1.00 83.25 99 GLY A O 1
ATOM 798 N N . ASN A 1 100 ? 12.852 -3.692 -11.987 1.00 82.94 100 ASN A N 1
ATOM 799 C CA . ASN A 1 100 ? 12.198 -5.001 -11.874 1.00 82.94 100 ASN A CA 1
ATOM 800 C C . ASN A 1 100 ? 11.120 -4.995 -10.778 1.00 82.94 100 ASN A C 1
ATOM 802 O O . ASN A 1 100 ? 11.079 -5.873 -9.914 1.00 82.94 100 ASN A O 1
ATOM 806 N N . LEU A 1 101 ? 10.300 -3.948 -10.743 1.00 90.81 101 LEU A N 1
ATOM 807 C CA . LEU A 1 101 ? 9.260 -3.804 -9.731 1.00 90.81 101 LEU A CA 1
ATOM 808 C C . LEU A 1 101 ? 8.070 -4.724 -10.052 1.00 90.81 101 LEU A C 1
ATOM 810 O O . LEU A 1 101 ? 7.513 -4.653 -11.144 1.00 90.81 101 LEU A O 1
ATOM 814 N N . ARG A 1 102 ? 7.732 -5.608 -9.106 1.00 91.31 102 ARG A N 1
ATOM 815 C CA . ARG A 1 102 ? 6.590 -6.542 -9.134 1.00 91.31 102 ARG A CA 1
ATOM 816 C C . ARG A 1 102 ? 6.307 -7.069 -7.732 1.00 91.31 102 ARG A C 1
ATOM 818 O O . ARG A 1 102 ? 7.201 -7.002 -6.883 1.00 91.31 102 ARG A O 1
ATOM 825 N N . GLY A 1 103 ? 5.147 -7.681 -7.501 1.00 88.50 103 GLY A N 1
ATOM 826 C CA . GLY A 1 103 ? 4.753 -8.163 -6.174 1.00 88.50 103 GLY A CA 1
ATOM 827 C C . GLY A 1 103 ? 5.751 -9.141 -5.534 1.00 88.50 103 GLY A C 1
ATOM 828 O O . GLY A 1 103 ? 6.082 -9.022 -4.358 1.00 88.50 103 GLY A O 1
ATOM 829 N N . LEU A 1 104 ? 6.358 -10.029 -6.331 1.00 89.56 104 LEU A N 1
ATOM 830 C CA . LEU A 1 104 ? 7.406 -10.956 -5.862 1.00 89.56 104 LEU A CA 1
ATOM 831 C C . LEU A 1 104 ? 8.699 -10.268 -5.377 1.00 89.56 104 LEU A C 1
ATOM 833 O O . LEU A 1 104 ? 9.479 -10.873 -4.643 1.00 89.56 104 LEU A O 1
ATOM 837 N N . ASN A 1 105 ? 8.946 -9.021 -5.790 1.00 90.06 105 ASN A N 1
ATOM 838 C CA . ASN A 1 105 ? 10.121 -8.228 -5.412 1.00 90.06 105 ASN A CA 1
ATOM 839 C C . ASN A 1 105 ? 9.808 -7.187 -4.322 1.00 90.06 105 ASN A C 1
ATOM 841 O O . ASN A 1 105 ? 10.628 -6.309 -4.044 1.00 90.06 105 ASN A O 1
ATOM 845 N N . VAL A 1 106 ? 8.650 -7.307 -3.672 1.00 92.56 106 VAL A N 1
ATOM 846 C CA . VAL A 1 106 ? 8.277 -6.531 -2.490 1.00 92.56 106 VAL A CA 1
ATOM 847 C C . VAL A 1 106 ? 8.071 -7.508 -1.341 1.00 92.56 106 VAL A C 1
ATOM 849 O O . VAL A 1 106 ? 7.133 -8.295 -1.357 1.00 92.56 106 VAL A O 1
ATOM 852 N N . LEU A 1 107 ? 8.954 -7.489 -0.347 1.00 90.31 107 LEU A N 1
ATOM 853 C CA . LEU A 1 107 ? 8.828 -8.330 0.845 1.00 90.31 107 LEU A CA 1
ATOM 854 C C . LEU A 1 107 ? 7.859 -7.697 1.841 1.00 90.31 107 LEU A C 1
ATOM 856 O O . LEU A 1 107 ? 7.748 -6.473 1.890 1.00 90.31 107 LEU A O 1
ATOM 860 N N . ILE A 1 108 ? 7.195 -8.519 2.648 1.00 87.00 108 ILE A N 1
ATOM 861 C CA . ILE A 1 108 ? 6.286 -8.053 3.699 1.00 87.00 108 ILE A CA 1
ATOM 862 C C . ILE A 1 108 ? 6.919 -8.303 5.068 1.00 87.00 108 ILE A C 1
ATOM 864 O O . ILE A 1 108 ? 7.392 -9.404 5.349 1.00 87.00 108 ILE A O 1
ATOM 868 N N . LEU A 1 109 ? 6.957 -7.262 5.899 1.00 79.31 109 LEU A N 1
ATOM 869 C CA . LEU A 1 109 ? 7.338 -7.356 7.308 1.00 79.31 109 LEU A CA 1
ATOM 870 C C . LEU A 1 109 ? 6.184 -7.903 8.160 1.00 79.31 109 LEU A C 1
ATOM 872 O O . LEU A 1 109 ? 5.021 -7.788 7.785 1.00 79.31 109 LEU A O 1
ATOM 876 N N . ASP A 1 110 ? 6.491 -8.395 9.362 1.00 76.69 110 ASP A N 1
ATOM 877 C CA . ASP A 1 110 ? 5.496 -8.919 10.318 1.00 76.69 110 ASP A CA 1
ATOM 878 C C . ASP A 1 110 ? 4.400 -7.897 10.686 1.00 76.69 110 ASP A C 1
ATOM 880 O O . ASP A 1 110 ? 3.283 -8.261 11.047 1.00 76.69 110 ASP A O 1
ATOM 884 N N . ASN A 1 111 ? 4.707 -6.600 10.587 1.00 67.31 111 ASN A N 1
ATOM 885 C CA . ASN A 1 111 ? 3.764 -5.498 10.805 1.00 67.31 111 ASN A CA 1
ATOM 886 C C . ASN A 1 111 ? 2.927 -5.144 9.554 1.00 67.31 111 ASN A C 1
ATOM 888 O O . ASN A 1 111 ? 2.148 -4.191 9.590 1.00 67.31 111 ASN A O 1
ATOM 892 N N . GLY A 1 112 ? 3.085 -5.884 8.454 1.00 73.69 112 GLY A N 1
ATOM 893 C CA . GLY A 1 112 ? 2.379 -5.685 7.189 1.00 73.69 112 GLY A CA 1
ATOM 894 C C . GLY A 1 112 ? 2.969 -4.603 6.281 1.00 73.69 112 GLY A C 1
ATOM 895 O O . GLY A 1 112 ? 2.335 -4.253 5.286 1.00 73.69 112 GLY A O 1
ATOM 896 N N . GLU A 1 113 ? 4.143 -4.049 6.594 1.00 80.12 113 GLU A N 1
ATOM 897 C CA . GLU A 1 113 ? 4.771 -3.012 5.767 1.00 80.12 113 GLU A CA 1
ATOM 898 C C . GLU A 1 113 ? 5.531 -3.596 4.561 1.00 80.12 113 GLU A C 1
ATOM 900 O O . GLU A 1 113 ? 6.206 -4.624 4.694 1.00 80.12 113 GLU A O 1
ATOM 905 N N . PRO A 1 114 ? 5.475 -2.933 3.386 1.00 89.56 114 PRO A N 1
ATOM 906 C CA . PRO A 1 114 ? 6.181 -3.377 2.191 1.00 89.56 114 PRO A CA 1
ATOM 907 C C . PRO A 1 114 ? 7.645 -2.924 2.194 1.00 89.56 114 PRO A C 1
ATOM 909 O O . PRO A 1 114 ? 7.953 -1.768 2.499 1.00 89.56 114 PRO A O 1
ATOM 912 N N . LEU A 1 115 ? 8.538 -3.810 1.757 1.00 89.06 115 LEU A N 1
ATOM 913 C CA . LEU A 1 115 ? 9.965 -3.565 1.569 1.00 89.06 115 LEU A CA 1
ATOM 914 C C . LEU A 1 115 ? 10.399 -3.907 0.145 1.00 89.06 115 LEU A C 1
ATOM 916 O O . LEU A 1 115 ? 10.413 -5.074 -0.247 1.00 89.06 115 LEU A O 1
ATOM 920 N N . LEU A 1 116 ? 10.846 -2.903 -0.608 1.00 90.38 116 LEU A N 1
ATOM 921 C CA . LEU A 1 116 ? 11.454 -3.116 -1.921 1.00 90.38 116 LEU A CA 1
ATOM 922 C C . LEU A 1 116 ? 12.749 -3.929 -1.789 1.00 90.38 116 LEU A C 1
ATOM 924 O O . LEU A 1 116 ? 13.606 -3.623 -0.951 1.00 90.38 116 LEU A O 1
ATOM 928 N N . THR A 1 117 ? 12.905 -4.954 -2.626 1.00 85.44 117 THR A N 1
ATOM 929 C CA . THR A 1 117 ? 14.116 -5.781 -2.716 1.00 85.44 117 THR A CA 1
ATOM 930 C C . THR A 1 117 ? 14.517 -6.014 -4.174 1.00 85.44 117 THR A C 1
ATOM 932 O O . THR A 1 117 ? 13.862 -5.553 -5.096 1.00 85.44 117 THR A O 1
ATOM 935 N N . ASN A 1 118 ? 15.618 -6.737 -4.399 1.00 76.69 118 ASN A N 1
ATOM 936 C CA . ASN A 1 118 ? 16.146 -7.038 -5.736 1.00 76.69 118 ASN A CA 1
ATOM 937 C C . ASN A 1 118 ? 16.433 -5.781 -6.580 1.00 76.69 118 ASN A C 1
ATOM 939 O O . ASN A 1 118 ? 16.278 -5.790 -7.799 1.00 76.69 118 ASN A O 1
ATOM 943 N N . LEU A 1 119 ? 16.897 -4.723 -5.908 1.00 72.31 119 LEU A N 1
ATOM 944 C CA . LEU A 1 119 ? 17.336 -3.474 -6.522 1.00 72.31 119 LEU A CA 1
ATOM 945 C C . LEU A 1 119 ? 18.575 -3.698 -7.384 1.00 72.31 119 LEU A C 1
ATOM 947 O O . LEU A 1 119 ? 19.481 -4.430 -6.980 1.00 72.31 119 LEU A O 1
ATOM 951 N N . GLY A 1 120 ? 18.653 -3.003 -8.518 1.00 57.62 120 GLY A N 1
ATOM 952 C CA . GLY A 1 120 ? 19.909 -2.876 -9.253 1.00 57.62 120 GLY A CA 1
ATOM 953 C C . GLY A 1 120 ? 20.488 -4.204 -9.740 1.00 57.62 120 GLY A C 1
ATOM 954 O O . GLY A 1 120 ? 21.708 -4.317 -9.862 1.00 57.62 120 GLY A O 1
ATOM 955 N N . LEU A 1 121 ? 19.643 -5.200 -10.041 1.00 54.47 121 LEU A N 1
ATOM 956 C CA . LEU A 1 121 ? 20.031 -6.296 -10.928 1.00 54.47 121 LEU A CA 1
ATOM 957 C C . LEU A 1 121 ? 20.300 -5.672 -12.302 1.00 54.47 121 LEU A C 1
ATOM 959 O O . LEU A 1 121 ? 19.406 -5.555 -13.134 1.00 54.47 121 LEU A O 1
ATOM 963 N N . LEU A 1 122 ? 21.524 -5.161 -12.462 1.00 47.97 122 LEU A N 1
ATOM 964 C CA . LEU A 1 122 ? 22.017 -4.505 -13.660 1.00 47.97 122 LEU A CA 1
ATOM 965 C C . LEU A 1 122 ? 21.674 -5.381 -14.863 1.00 47.97 122 LEU A C 1
ATOM 967 O O . LEU A 1 122 ? 22.056 -6.550 -14.918 1.00 47.97 122 LEU A O 1
ATOM 971 N N . TRP A 1 123 ? 20.989 -4.802 -15.842 1.00 46.56 123 TRP A N 1
ATOM 972 C CA . TRP A 1 123 ? 21.115 -5.307 -17.196 1.00 46.56 123 TRP A CA 1
ATOM 973 C C . TRP A 1 123 ? 22.601 -5.225 -17.579 1.00 46.56 123 TRP A C 1
ATOM 975 O O . TRP A 1 123 ? 23.230 -4.220 -17.226 1.00 46.56 123 TRP A O 1
ATOM 985 N N . PRO A 1 124 ? 23.189 -6.249 -18.224 1.00 41.06 124 PRO A N 1
ATOM 986 C CA . PRO A 1 124 ? 24.616 -6.274 -18.525 1.00 41.06 124 PRO A CA 1
ATOM 987 C C . PRO A 1 124 ? 25.046 -4.966 -19.183 1.00 41.06 124 PRO A C 1
ATOM 989 O O . PRO A 1 124 ? 24.494 -4.564 -20.207 1.00 41.06 124 PRO A O 1
ATOM 992 N N . VAL A 1 125 ? 25.989 -4.275 -18.544 1.00 38.06 125 VAL A N 1
ATOM 993 C CA . VAL A 1 125 ? 26.396 -2.924 -18.945 1.00 38.06 125 VAL A CA 1
ATOM 994 C C . VAL A 1 125 ? 27.175 -2.947 -20.266 1.00 38.06 125 VAL A C 1
ATOM 996 O O . VAL A 1 125 ? 27.166 -1.929 -20.947 1.00 38.06 125 VAL A O 1
ATOM 999 N N . ASP A 1 126 ? 27.715 -4.104 -20.683 1.00 35.31 126 ASP A N 1
ATOM 1000 C CA . ASP A 1 126 ? 28.612 -4.224 -21.846 1.00 35.31 126 ASP A CA 1
ATOM 1001 C C . ASP A 1 126 ? 28.441 -5.507 -22.696 1.00 35.31 126 ASP A C 1
ATOM 1003 O O . ASP A 1 126 ? 29.344 -5.891 -23.439 1.00 35.31 126 ASP A O 1
ATOM 1007 N N . SER A 1 127 ? 27.299 -6.205 -22.646 1.00 33.00 127 SER A N 1
ATOM 1008 C CA . SER A 1 127 ? 27.107 -7.361 -23.539 1.00 33.00 127 SER A CA 1
ATOM 1009 C C . SER A 1 127 ? 26.700 -6.903 -24.938 1.00 33.00 127 SER A C 1
ATOM 1011 O O . SER A 1 127 ? 25.688 -6.224 -25.113 1.00 33.00 127 SER A O 1
ATOM 1013 N N . SER A 1 128 ? 27.485 -7.308 -25.938 1.00 32.62 128 SER A N 1
ATOM 1014 C CA . SER A 1 128 ? 27.221 -7.102 -27.363 1.00 32.62 128 SER A CA 1
ATOM 1015 C C . SER A 1 128 ? 25.748 -7.375 -27.722 1.00 32.62 128 SER A C 1
ATOM 1017 O O . SER A 1 128 ? 25.139 -8.285 -27.144 1.00 32.62 128 SER A O 1
ATOM 1019 N N . PRO A 1 129 ? 25.163 -6.628 -28.680 1.00 33.09 129 PRO A N 1
ATOM 1020 C CA . PRO A 1 129 ? 23.768 -6.788 -29.082 1.00 33.09 129 PRO A CA 1
ATOM 1021 C C . PRO A 1 129 ? 23.567 -8.191 -29.668 1.00 33.09 129 PRO A C 1
ATOM 1023 O O . PRO A 1 129 ? 23.875 -8.442 -30.828 1.00 33.09 129 PRO A O 1
ATOM 1026 N N . GLY A 1 130 ? 23.119 -9.141 -28.846 1.00 35.81 130 GLY A N 1
ATOM 1027 C CA . GLY A 1 130 ? 22.948 -10.531 -29.276 1.00 35.81 130 GLY A CA 1
ATOM 1028 C C . GLY A 1 130 ? 22.878 -11.588 -28.174 1.00 35.81 130 GLY A C 1
ATOM 1029 O O . GLY A 1 130 ? 22.407 -12.686 -28.452 1.00 35.81 130 GLY A O 1
ATOM 1030 N N . VAL A 1 131 ? 23.286 -11.294 -26.930 1.00 34.16 131 VAL A N 1
ATOM 1031 C CA . VAL A 1 131 ? 23.317 -12.299 -25.838 1.00 34.16 131 VAL A CA 1
ATOM 1032 C C . VAL A 1 131 ? 22.423 -11.914 -24.650 1.00 34.16 131 VAL A C 1
ATOM 1034 O O . VAL A 1 131 ? 22.734 -12.174 -23.493 1.00 34.16 131 VAL A O 1
ATOM 1037 N N . SER A 1 132 ? 21.262 -11.308 -24.901 1.00 36.16 132 SER A N 1
ATOM 1038 C CA . SER A 1 132 ? 20.206 -11.249 -23.885 1.00 36.16 132 SER A CA 1
ATOM 1039 C C . SER A 1 132 ? 19.455 -12.581 -23.890 1.00 36.16 132 SER A C 1
ATOM 1041 O O . SER A 1 132 ? 18.653 -12.876 -24.775 1.00 36.16 132 SER A O 1
ATOM 1043 N N . SER A 1 133 ? 19.752 -13.449 -22.919 1.00 38.16 133 SER A N 1
ATOM 1044 C CA . SER A 1 133 ? 19.073 -14.741 -22.838 1.00 38.16 133 SER A CA 1
ATOM 1045 C C . SER A 1 133 ? 17.574 -14.524 -22.581 1.00 38.16 133 SER A C 1
ATOM 1047 O O . SER A 1 133 ? 17.142 -14.061 -21.529 1.00 38.16 133 SER A O 1
ATOM 1049 N N . ILE A 1 134 ? 16.774 -14.888 -23.579 1.00 37.00 134 ILE A N 1
ATOM 1050 C CA . ILE A 1 134 ? 15.307 -14.798 -23.665 1.00 37.00 134 ILE A CA 1
ATOM 1051 C C . ILE A 1 134 ? 14.577 -15.461 -22.468 1.00 37.00 134 ILE A C 1
ATOM 1053 O O . ILE A 1 134 ? 13.368 -15.300 -22.304 1.00 37.00 134 ILE A O 1
ATOM 1057 N N . ARG A 1 135 ? 15.279 -16.220 -21.612 1.00 34.25 135 ARG A N 1
ATOM 1058 C CA . ARG A 1 135 ? 14.691 -16.996 -20.509 1.00 34.25 135 ARG A CA 1
ATOM 1059 C C . ARG A 1 135 ? 14.366 -16.186 -19.250 1.00 34.25 135 ARG A C 1
ATOM 1061 O O . ARG A 1 135 ? 13.310 -16.451 -18.688 1.00 34.25 135 ARG A O 1
ATOM 1068 N N . ASP A 1 136 ? 15.173 -15.199 -18.851 1.00 41.75 136 ASP A N 1
ATOM 1069 C CA . ASP A 1 136 ? 14.852 -14.355 -17.676 1.00 41.75 136 ASP A CA 1
ATOM 1070 C C . ASP A 1 136 ? 13.819 -13.263 -17.999 1.00 41.75 136 ASP A C 1
ATOM 1072 O O . ASP A 1 136 ? 13.088 -12.814 -17.122 1.00 41.75 136 ASP A O 1
ATOM 1076 N N . ILE A 1 137 ? 13.686 -12.904 -19.281 1.00 46.50 137 ILE A N 1
ATOM 1077 C CA . ILE A 1 137 ? 12.701 -11.935 -19.786 1.00 46.50 137 ILE A CA 1
ATOM 1078 C C . ILE A 1 137 ? 11.276 -12.514 -19.736 1.00 46.50 137 ILE A C 1
ATOM 1080 O O . ILE A 1 137 ? 10.324 -11.776 -19.510 1.00 46.50 137 ILE A O 1
ATOM 1084 N N . ARG A 1 138 ? 11.100 -13.840 -19.894 1.00 41.19 138 ARG A N 1
ATOM 1085 C CA . ARG A 1 138 ? 9.767 -14.482 -19.963 1.00 41.19 138 ARG A CA 1
ATOM 1086 C C . ARG A 1 138 ? 8.912 -14.300 -18.709 1.00 41.19 138 ARG A C 1
ATOM 1088 O O . ARG A 1 138 ? 7.695 -14.319 -18.828 1.00 41.19 138 ARG A O 1
ATOM 1095 N N . GLY A 1 139 ? 9.522 -14.164 -17.531 1.00 54.53 139 GLY A N 1
ATOM 1096 C CA . GLY A 1 139 ? 8.792 -14.096 -16.260 1.00 54.53 139 GLY A CA 1
ATOM 1097 C C . GLY A 1 139 ? 8.312 -12.696 -15.867 1.00 54.53 139 GLY A C 1
ATOM 1098 O O . GLY A 1 139 ? 7.561 -12.578 -14.901 1.00 54.53 139 GLY A O 1
ATOM 1099 N N . THR A 1 140 ? 8.765 -11.652 -16.566 1.00 70.38 140 THR A N 1
ATOM 1100 C CA . THR A 1 140 ? 8.608 -10.235 -16.179 1.00 70.38 140 THR A CA 1
ATOM 1101 C C . THR A 1 140 ? 8.028 -9.345 -17.276 1.00 70.38 140 THR A C 1
ATOM 1103 O O . THR A 1 140 ? 7.761 -8.178 -17.001 1.00 70.38 140 THR A O 1
ATOM 1106 N N . VAL A 1 141 ? 7.766 -9.877 -18.480 1.00 79.62 141 VAL A N 1
ATOM 1107 C CA . VAL A 1 141 ? 7.220 -9.114 -19.626 1.00 79.62 141 VAL A CA 1
ATOM 1108 C C . VAL A 1 141 ? 5.994 -8.282 -19.245 1.00 79.62 141 VAL A C 1
ATOM 1110 O O . VAL A 1 141 ? 5.859 -7.152 -19.699 1.00 79.62 141 VAL A O 1
ATOM 1113 N N . ASN A 1 142 ? 5.133 -8.810 -18.376 1.00 87.00 142 ASN A N 1
ATOM 1114 C CA . ASN A 1 142 ? 3.856 -8.208 -17.997 1.00 87.00 142 ASN A CA 1
ATOM 1115 C C . ASN A 1 142 ? 4.015 -6.867 -17.251 1.00 87.00 142 ASN A C 1
ATOM 1117 O O . ASN A 1 142 ? 3.093 -6.057 -17.265 1.00 87.00 142 ASN A O 1
ATOM 1121 N N . TRP A 1 143 ? 5.178 -6.617 -16.635 1.00 90.06 143 TRP A N 1
ATOM 1122 C CA . TRP A 1 143 ? 5.496 -5.372 -15.921 1.00 90.06 143 TRP A CA 1
ATOM 1123 C C . TRP A 1 143 ? 6.433 -4.451 -16.718 1.00 90.06 143 TRP A C 1
ATOM 1125 O O . TRP A 1 143 ? 6.727 -3.350 -16.261 1.00 90.06 143 TRP A O 1
ATOM 1135 N N . MET A 1 144 ? 6.920 -4.876 -17.890 1.00 87.31 144 MET A N 1
ATOM 1136 C CA . MET A 1 144 ? 7.869 -4.096 -18.690 1.00 87.31 144 MET A CA 1
ATOM 1137 C C . MET A 1 144 ? 7.168 -2.983 -19.471 1.00 87.31 144 MET A C 1
ATOM 1139 O O . MET A 1 144 ? 6.113 -3.193 -20.071 1.00 87.31 144 MET A O 1
ATOM 1143 N N . ALA A 1 145 ? 7.798 -1.811 -19.492 1.00 88.38 145 ALA A N 1
ATOM 1144 C CA . ALA A 1 145 ? 7.321 -0.655 -20.237 1.00 88.38 145 ALA A CA 1
ATOM 1145 C C . ALA A 1 145 ? 7.519 -0.836 -21.758 1.00 88.38 145 ALA A C 1
ATOM 1147 O O . ALA A 1 145 ? 8.470 -1.513 -22.172 1.00 88.38 145 ALA A O 1
ATOM 1148 N N . PRO A 1 146 ? 6.659 -0.248 -22.612 1.00 87.12 146 PRO A N 1
ATOM 1149 C CA . PRO A 1 146 ? 6.683 -0.460 -24.060 1.00 87.12 146 PRO A CA 1
ATOM 1150 C C . PRO A 1 146 ? 8.031 -0.111 -24.712 1.00 87.12 146 PRO A C 1
ATOM 1152 O O . PRO A 1 146 ? 8.502 -0.845 -25.584 1.00 87.12 146 PRO A O 1
ATOM 1155 N N . GLU A 1 147 ? 8.688 0.951 -24.249 1.00 84.56 147 GLU A N 1
ATOM 1156 C CA . GLU A 1 147 ? 9.985 1.417 -24.748 1.00 84.56 147 GLU A CA 1
ATOM 1157 C C . GLU A 1 147 ? 11.125 0.417 -24.503 1.00 84.56 147 GLU A C 1
ATOM 1159 O O . GLU A 1 147 ? 12.109 0.400 -25.245 1.00 84.56 147 GLU A O 1
ATOM 1164 N N . MET A 1 148 ? 10.986 -0.476 -23.515 1.00 79.12 148 MET A N 1
ATOM 1165 C CA . MET A 1 148 ? 11.993 -1.505 -23.230 1.00 79.12 148 MET A CA 1
ATOM 1166 C C . MET A 1 148 ? 12.073 -2.565 -24.336 1.00 79.12 148 MET A C 1
ATOM 1168 O O . MET A 1 148 ? 13.026 -3.344 -24.383 1.00 79.12 148 MET A O 1
ATOM 1172 N N . PHE A 1 149 ? 11.083 -2.621 -25.230 1.00 77.00 149 PHE A N 1
ATOM 1173 C CA . PHE A 1 149 ? 11.009 -3.624 -26.286 1.00 77.00 149 PHE A CA 1
ATOM 1174 C C . PHE A 1 149 ? 11.593 -3.191 -27.635 1.00 77.00 149 PHE A C 1
ATOM 1176 O O . PHE A 1 149 ? 11.654 -4.037 -28.536 1.00 77.00 149 PHE A O 1
ATOM 1183 N N . ASP A 1 150 ? 11.971 -1.918 -27.787 1.00 68.94 150 ASP A N 1
ATOM 1184 C CA . ASP A 1 150 ? 12.324 -1.307 -29.078 1.00 68.94 150 ASP A CA 1
ATOM 1185 C C . ASP A 1 150 ? 13.836 -1.193 -29.328 1.00 68.94 150 ASP A C 1
ATOM 1187 O O . ASP A 1 150 ? 14.263 -0.632 -30.331 1.00 68.94 150 ASP A O 1
ATOM 1191 N N . GLY A 1 151 ? 14.668 -1.786 -28.465 1.00 54.78 151 GLY A N 1
ATOM 1192 C CA . GLY A 1 151 ? 16.090 -2.056 -28.729 1.00 54.78 151 GLY A CA 1
ATOM 1193 C C . GLY A 1 151 ? 17.024 -0.839 -28.846 1.00 54.78 151 GLY A C 1
ATOM 1194 O O . GLY A 1 151 ? 18.234 -1.034 -28.898 1.00 54.78 151 GLY A O 1
ATOM 1195 N N . GLY A 1 152 ? 16.500 0.393 -28.870 1.00 47.94 152 GLY A N 1
ATOM 1196 C CA . GLY A 1 152 ? 17.279 1.627 -29.062 1.00 47.94 152 GLY A CA 1
ATOM 1197 C C . GLY A 1 152 ? 17.858 2.237 -27.781 1.00 47.94 152 GLY A C 1
ATOM 1198 O O . GLY A 1 152 ? 18.933 2.832 -27.806 1.00 47.94 152 GLY A O 1
ATOM 1199 N N . HIS A 1 153 ? 17.193 2.049 -26.643 1.00 45.09 153 HIS A N 1
ATOM 1200 C CA . HIS A 1 153 ? 17.741 2.376 -25.332 1.00 45.09 153 HIS A CA 1
ATOM 1201 C C . HIS A 1 153 ? 18.300 1.075 -24.777 1.00 45.09 153 HIS A C 1
ATOM 1203 O O . HIS A 1 153 ? 17.521 0.202 -24.391 1.00 45.09 153 HIS A O 1
ATOM 1209 N N . GLY A 1 154 ? 19.626 0.886 -24.802 1.00 49.88 154 GLY A N 1
ATOM 1210 C CA . GLY A 1 154 ? 20.251 -0.272 -24.147 1.00 49.88 154 GLY A CA 1
ATOM 1211 C C . GLY A 1 154 ? 19.586 -0.469 -22.788 1.00 49.88 154 GLY A C 1
ATOM 1212 O O . GLY A 1 154 ? 19.387 0.540 -22.123 1.00 49.88 154 GLY A O 1
ATOM 1213 N N . CYS A 1 155 ? 19.137 -1.693 -22.469 1.00 58.19 155 CYS A N 1
ATOM 1214 C CA . CYS A 1 155 ? 18.021 -2.013 -21.555 1.00 58.19 155 CYS A CA 1
ATOM 1215 C C . CYS A 1 155 ? 18.242 -1.634 -20.072 1.00 58.19 155 CYS A C 1
ATOM 1217 O O . CYS A 1 155 ? 18.050 -2.432 -19.154 1.00 58.19 155 CYS A O 1
ATOM 1219 N N . ARG A 1 156 ? 18.688 -0.409 -19.828 1.00 69.44 156 ARG A N 1
ATOM 1220 C CA . ARG A 1 156 ? 18.962 0.182 -18.540 1.00 69.44 156 ARG A CA 1
ATOM 1221 C C . ARG A 1 156 ? 17.631 0.608 -17.926 1.00 69.44 156 ARG A C 1
ATOM 1223 O O . ARG A 1 156 ? 16.791 1.166 -18.632 1.00 69.44 156 ARG A O 1
ATOM 1230 N N . PRO A 1 157 ? 17.446 0.365 -16.623 1.00 78.50 157 PRO A N 1
ATOM 1231 C CA . PRO A 1 157 ? 16.318 0.903 -15.880 1.00 78.50 157 PRO A CA 1
ATOM 1232 C C . PRO A 1 157 ? 16.233 2.427 -16.021 1.00 78.50 157 PRO A C 1
ATOM 1234 O O . PRO A 1 157 ? 17.254 3.112 -15.953 1.00 78.50 157 PRO A O 1
ATOM 1237 N N . THR A 1 158 ? 15.021 2.944 -16.197 1.00 88.12 158 THR A N 1
ATOM 1238 C CA . THR A 1 158 ? 14.720 4.380 -16.253 1.00 88.12 158 THR A CA 1
ATOM 1239 C C . THR A 1 158 ? 13.683 4.734 -15.195 1.00 88.12 158 THR A C 1
ATOM 1241 O O . THR A 1 158 ? 12.948 3.859 -14.724 1.00 88.12 158 THR A O 1
ATOM 1244 N N . ALA A 1 159 ? 13.597 6.019 -14.840 1.00 91.44 159 ALA A N 1
ATOM 1245 C CA . ALA A 1 159 ? 12.563 6.502 -13.931 1.00 91.44 159 ALA A CA 1
ATOM 1246 C C . ALA A 1 159 ? 11.172 6.161 -14.479 1.00 91.44 159 ALA A C 1
ATOM 1248 O O . ALA A 1 159 ? 10.346 5.595 -13.774 1.00 91.44 159 ALA A O 1
ATOM 1249 N N . GLU A 1 160 ? 10.941 6.431 -15.760 1.00 93.38 160 GLU A N 1
ATOM 1250 C CA . GLU A 1 160 ? 9.666 6.251 -16.449 1.00 93.38 160 GLU A CA 1
ATOM 1251 C C . GLU A 1 160 ? 9.288 4.770 -16.575 1.00 93.38 160 GLU A C 1
ATOM 1253 O O . GLU A 1 160 ? 8.107 4.423 -16.471 1.00 93.38 160 GLU A O 1
ATOM 1258 N N . GLY A 1 161 ? 10.276 3.891 -16.768 1.00 91.00 161 GLY A N 1
ATOM 1259 C CA . GLY A 1 161 ? 10.081 2.443 -16.784 1.00 91.00 161 GLY A CA 1
ATOM 1260 C C . GLY A 1 161 ? 9.642 1.913 -15.418 1.00 91.00 161 GLY A C 1
ATOM 1261 O O . GLY A 1 161 ? 8.735 1.083 -15.341 1.00 91.00 161 GLY A O 1
ATOM 1262 N N . ASP A 1 162 ? 10.204 2.453 -14.333 1.00 93.19 162 ASP A N 1
ATOM 1263 C CA . ASP A 1 162 ? 9.755 2.146 -12.973 1.00 93.19 162 ASP A CA 1
ATOM 1264 C C . ASP A 1 162 ? 8.324 2.627 -12.706 1.00 93.19 162 ASP A C 1
ATOM 1266 O O . ASP A 1 162 ? 7.585 1.932 -12.013 1.00 93.19 162 ASP A O 1
ATOM 1270 N N . ILE A 1 163 ? 7.904 3.778 -13.250 1.00 96.25 163 ILE A N 1
ATOM 1271 C CA . ILE A 1 163 ? 6.519 4.271 -13.105 1.00 96.25 163 ILE A CA 1
ATOM 1272 C C . ILE A 1 163 ? 5.521 3.310 -13.755 1.00 96.25 163 ILE A C 1
ATOM 1274 O O . ILE A 1 163 ? 4.484 2.991 -13.167 1.00 96.25 163 ILE A O 1
ATOM 1278 N N . TRP A 1 164 ? 5.855 2.798 -14.940 1.00 94.19 164 TRP A N 1
ATOM 1279 C CA . TRP A 1 164 ? 5.045 1.785 -15.609 1.00 94.19 164 TRP A CA 1
ATOM 1280 C C . TRP A 1 164 ? 4.972 0.494 -14.784 1.00 94.19 164 TRP A C 1
ATOM 1282 O O . TRP A 1 164 ? 3.882 -0.009 -14.493 1.00 94.19 164 TRP A O 1
ATOM 1292 N N . ALA A 1 165 ? 6.129 -0.025 -14.361 1.00 93.62 165 ALA A N 1
ATOM 1293 C CA . ALA A 1 165 ? 6.217 -1.246 -13.566 1.00 93.62 165 ALA A CA 1
ATOM 1294 C C . ALA A 1 165 ? 5.504 -1.102 -12.211 1.00 93.62 165 ALA A C 1
ATOM 1296 O O . ALA A 1 165 ? 4.841 -2.037 -11.755 1.00 93.62 165 ALA A O 1
ATOM 1297 N N . PHE A 1 166 ? 5.566 0.080 -11.592 1.00 96.81 166 PHE A N 1
ATOM 1298 C CA . PHE A 1 166 ? 4.818 0.425 -10.386 1.00 96.81 166 PHE A CA 1
ATOM 1299 C C . PHE A 1 166 ? 3.314 0.276 -10.606 1.00 96.81 166 PHE A C 1
ATOM 1301 O O . PHE A 1 166 ? 2.647 -0.391 -9.817 1.00 96.81 166 PHE A O 1
ATOM 1308 N N . ALA A 1 167 ? 2.776 0.841 -11.686 1.00 95.50 167 ALA A N 1
ATOM 1309 C CA . ALA A 1 167 ? 1.347 0.755 -11.954 1.00 95.50 167 ALA A CA 1
ATOM 1310 C C . ALA A 1 167 ? 0.901 -0.672 -12.312 1.00 95.50 167 ALA A C 1
ATOM 1312 O O . ALA A 1 167 ? -0.148 -1.113 -11.846 1.00 95.50 167 ALA A O 1
ATOM 1313 N N . MET A 1 168 ? 1.728 -1.439 -13.033 1.00 94.12 168 MET A N 1
ATOM 1314 C CA . MET A 1 168 ? 1.493 -2.875 -13.252 1.00 94.12 168 MET A CA 1
ATOM 1315 C C . MET A 1 168 ? 1.517 -3.673 -11.942 1.00 94.12 168 MET A C 1
ATOM 1317 O O . MET A 1 168 ? 0.681 -4.547 -11.737 1.00 94.12 168 MET A O 1
ATOM 1321 N N . THR A 1 169 ? 2.414 -3.328 -11.018 1.00 95.44 169 THR A N 1
ATOM 1322 C CA . THR A 1 169 ? 2.455 -3.920 -9.672 1.00 95.44 169 THR A CA 1
ATOM 1323 C C . THR A 1 169 ? 1.216 -3.542 -8.862 1.00 95.44 169 THR A C 1
ATOM 1325 O O . THR A 1 169 ? 0.648 -4.378 -8.174 1.00 95.44 169 THR A O 1
ATOM 1328 N N . ALA A 1 170 ? 0.741 -2.300 -8.945 1.00 95.00 170 ALA A N 1
ATOM 1329 C CA . ALA A 1 170 ? -0.496 -1.900 -8.280 1.00 95.00 170 ALA A CA 1
ATOM 1330 C C . ALA A 1 170 ? -1.703 -2.679 -8.826 1.00 95.00 170 ALA A C 1
ATOM 1332 O O . ALA A 1 170 ? -2.509 -3.179 -8.044 1.00 95.00 170 ALA A O 1
ATOM 1333 N N . LEU A 1 171 ? -1.796 -2.839 -10.151 1.00 93.06 171 LEU A N 1
ATOM 1334 C CA . LEU A 1 171 ? -2.829 -3.653 -10.794 1.00 93.06 171 LEU A CA 1
ATOM 1335 C C . LEU A 1 171 ? -2.760 -5.116 -10.340 1.00 93.06 171 LEU A C 1
ATOM 1337 O O . LEU A 1 171 ? -3.794 -5.690 -10.003 1.00 93.06 171 LEU A O 1
ATOM 1341 N N . GLU A 1 172 ? -1.558 -5.688 -10.278 1.00 93.75 172 GLU A N 1
ATOM 1342 C CA . GLU A 1 172 ? -1.312 -7.031 -9.743 1.00 93.75 172 GLU A CA 1
ATOM 1343 C C . GLU A 1 172 ? -1.861 -7.169 -8.319 1.00 93.75 172 GLU A C 1
ATOM 1345 O O . GLU A 1 172 ? -2.595 -8.107 -8.021 1.00 93.75 172 GLU A O 1
ATOM 1350 N N . LEU A 1 173 ? -1.581 -6.203 -7.441 1.00 92.31 173 LEU A N 1
ATOM 1351 C CA . LEU A 1 173 ? -2.026 -6.264 -6.048 1.00 92.31 173 LEU A CA 1
ATOM 1352 C C . LEU A 1 173 ? -3.534 -6.040 -5.880 1.00 92.31 173 LEU A C 1
ATOM 1354 O O . LEU A 1 173 ? -4.146 -6.627 -4.988 1.00 92.31 173 LEU A O 1
ATOM 1358 N N . PHE A 1 174 ? -4.150 -5.209 -6.722 1.00 89.06 174 PHE A N 1
ATOM 1359 C CA . PHE A 1 174 ? -5.601 -5.005 -6.713 1.00 89.06 174 PHE A CA 1
ATOM 1360 C C . PHE A 1 174 ? -6.367 -6.220 -7.240 1.00 89.06 174 PHE A C 1
ATOM 1362 O O . PHE A 1 174 ? -7.420 -6.562 -6.699 1.00 89.06 174 PHE A O 1
ATOM 1369 N N . THR A 1 175 ? -5.866 -6.845 -8.304 1.00 87.94 175 THR A N 1
ATOM 1370 C CA . THR A 1 175 ? -6.523 -7.988 -8.962 1.00 87.94 175 THR A CA 1
ATOM 1371 C C . THR A 1 175 ? -6.173 -9.321 -8.326 1.00 87.94 175 THR A C 1
ATOM 1373 O O . THR A 1 175 ? -6.961 -10.251 -8.441 1.00 87.94 175 THR A O 1
ATOM 1376 N N . ARG A 1 176 ? -5.039 -9.393 -7.615 1.00 88.75 176 ARG A N 1
ATOM 1377 C CA . ARG A 1 176 ? -4.410 -10.630 -7.119 1.00 88.75 176 ARG A CA 1
ATOM 1378 C C . ARG A 1 176 ? -3.932 -11.554 -8.238 1.00 88.75 176 ARG A C 1
ATOM 1380 O O . ARG A 1 176 ? -3.562 -12.696 -7.982 1.00 88.75 176 ARG A O 1
ATOM 1387 N N . GLU A 1 177 ? -3.893 -11.047 -9.463 1.00 88.56 177 GLU A N 1
ATOM 1388 C CA . GLU A 1 177 ? -3.524 -11.778 -10.664 1.00 88.56 177 GLU A CA 1
ATOM 1389 C C . GLU A 1 177 ? -2.383 -11.060 -11.374 1.00 88.56 177 GLU A C 1
ATOM 1391 O O . GLU A 1 177 ? -2.144 -9.868 -11.191 1.00 88.56 177 GLU A O 1
ATOM 1396 N N . ASN A 1 178 ? -1.661 -11.777 -12.230 1.00 87.56 178 ASN A N 1
ATOM 1397 C CA . ASN A 1 178 ? -0.647 -11.124 -13.045 1.00 87.56 178 ASN A CA 1
ATOM 1398 C C . ASN A 1 178 ? -1.321 -10.160 -14.045 1.00 87.56 178 ASN A C 1
ATOM 1400 O O . ASN A 1 178 ? -2.361 -10.501 -14.621 1.00 87.56 178 ASN A O 1
ATOM 1404 N N . PRO A 1 179 ? -0.730 -8.983 -14.324 1.00 87.56 179 PRO A N 1
ATOM 1405 C CA . PRO A 1 179 ? -1.200 -8.121 -15.405 1.00 87.56 179 PRO A CA 1
ATOM 1406 C C . PRO A 1 179 ? -1.232 -8.913 -16.715 1.00 87.56 179 PRO A C 1
ATOM 1408 O O . PRO A 1 179 ? -0.301 -9.665 -16.983 1.00 87.56 179 PRO A O 1
ATOM 1411 N N . PHE A 1 180 ? -2.276 -8.775 -17.533 1.00 83.94 180 PHE A N 1
ATOM 1412 C CA . PHE A 1 180 ? -2.447 -9.565 -18.766 1.00 83.94 180 PHE A CA 1
ATOM 1413 C C . PHE A 1 180 ? -2.481 -11.096 -18.559 1.00 83.94 180 PHE A C 1
ATOM 1415 O O . PHE A 1 180 ? -2.047 -11.830 -19.445 1.00 83.94 180 PHE A O 1
ATOM 1422 N N . HIS A 1 181 ? -2.999 -11.592 -17.428 1.00 80.88 181 HIS A N 1
ATOM 1423 C CA . HIS A 1 181 ? -3.134 -13.035 -17.159 1.00 80.88 181 HIS A CA 1
ATOM 1424 C C . HIS A 1 181 ? -3.919 -13.802 -18.240 1.00 80.88 181 HIS A C 1
ATOM 1426 O O . HIS A 1 181 ? -3.673 -14.990 -18.430 1.00 80.88 181 HIS A O 1
ATOM 1432 N N . ASP A 1 182 ? -4.790 -13.122 -18.992 1.00 78.81 182 ASP A N 1
ATOM 1433 C CA . ASP A 1 182 ? -5.525 -13.686 -20.135 1.00 78.81 182 ASP A CA 1
ATOM 1434 C C . ASP A 1 182 ? -4.624 -14.143 -21.296 1.00 78.81 182 ASP A C 1
ATOM 1436 O O . ASP A 1 182 ? -5.064 -14.859 -22.195 1.00 78.81 182 ASP A O 1
ATOM 1440 N N . HIS A 1 183 ? -3.361 -13.711 -21.314 1.00 77.50 183 HIS A N 1
ATOM 1441 C CA . HIS A 1 183 ? -2.415 -14.010 -22.379 1.00 77.50 183 HIS A CA 1
ATOM 1442 C C . HIS A 1 183 ? -1.299 -14.909 -21.848 1.00 77.50 183 HIS A C 1
ATOM 1444 O O . HIS A 1 183 ? -0.542 -14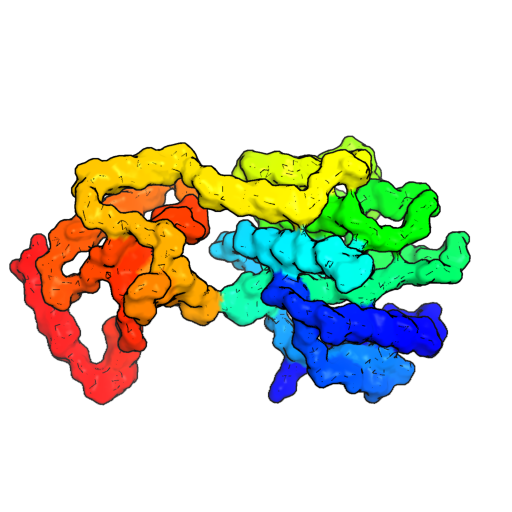.537 -20.955 1.00 77.50 183 HIS A O 1
ATOM 1450 N N . THR A 1 184 ? -1.139 -16.085 -22.447 1.00 70.81 184 THR A N 1
ATOM 1451 C CA . THR A 1 184 ? -0.057 -17.022 -22.101 1.00 70.81 184 THR A CA 1
ATOM 1452 C C . THR A 1 184 ? 1.192 -16.832 -22.961 1.00 70.81 184 THR A C 1
ATOM 1454 O O . THR A 1 184 ? 2.277 -17.281 -22.590 1.00 70.81 184 THR A O 1
ATOM 1457 N N . ASP A 1 185 ? 1.052 -16.184 -24.120 1.00 79.19 185 ASP A N 1
ATOM 1458 C CA . ASP A 1 185 ? 2.141 -15.964 -25.063 1.00 79.19 185 ASP A CA 1
ATOM 1459 C C . ASP A 1 185 ? 2.812 -14.586 -24.862 1.00 79.19 185 ASP A C 1
ATOM 1461 O O . ASP A 1 185 ? 2.150 -13.550 -24.987 1.00 79.19 185 ASP A O 1
ATOM 1465 N N . PRO A 1 186 ? 4.137 -14.533 -24.616 1.00 76.31 186 PRO A N 1
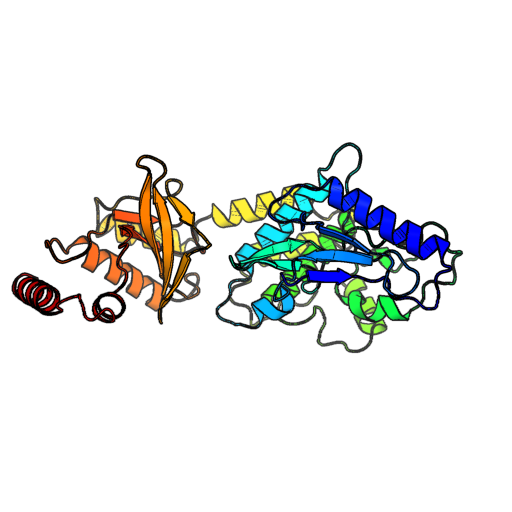ATOM 1466 C CA . PRO A 1 186 ? 4.870 -13.279 -24.452 1.00 76.31 186 PRO A CA 1
ATOM 1467 C C . PRO A 1 186 ? 4.769 -12.318 -25.642 1.00 76.31 186 PRO A C 1
ATOM 1469 O O . PRO A 1 186 ? 4.855 -11.103 -25.447 1.00 76.31 186 PRO A O 1
ATOM 1472 N N . THR A 1 187 ? 4.600 -12.818 -26.873 1.00 79.56 187 THR A N 1
ATOM 1473 C CA . THR A 1 187 ? 4.464 -11.933 -28.042 1.00 79.56 187 THR A CA 1
ATOM 1474 C C . THR A 1 187 ? 3.089 -11.273 -28.091 1.00 79.56 187 THR A C 1
ATOM 1476 O O . THR A 1 187 ? 2.999 -10.081 -28.398 1.00 79.56 187 THR A O 1
ATOM 1479 N N . ALA A 1 188 ? 2.045 -11.993 -27.676 1.00 80.25 188 ALA A N 1
ATOM 1480 C CA . ALA A 1 188 ? 0.711 -11.443 -27.479 1.00 80.25 188 ALA A CA 1
ATOM 1481 C C . ALA A 1 188 ? 0.689 -10.389 -26.356 1.00 80.25 188 ALA A C 1
ATOM 1483 O O . ALA A 1 188 ? 0.188 -9.290 -26.584 1.00 80.25 188 ALA A O 1
ATOM 1484 N N . ILE A 1 189 ? 1.328 -10.655 -25.207 1.00 81.12 189 ILE A N 1
ATOM 1485 C CA . ILE A 1 189 ? 1.473 -9.674 -24.109 1.00 81.12 189 ILE A CA 1
ATOM 1486 C C . ILE A 1 189 ? 2.180 -8.408 -24.607 1.00 81.12 189 ILE A C 1
ATOM 1488 O O . ILE A 1 189 ? 1.683 -7.301 -24.411 1.00 81.12 189 ILE A O 1
ATOM 1492 N N . LYS A 1 190 ? 3.308 -8.555 -25.317 1.00 80.81 190 LYS A N 1
ATOM 1493 C CA . LYS A 1 190 ? 4.040 -7.424 -25.911 1.00 80.81 190 LYS A CA 1
ATOM 1494 C C . LYS A 1 190 ? 3.170 -6.634 -26.893 1.00 80.81 190 LYS A C 1
ATOM 1496 O O . LYS A 1 190 ? 3.232 -5.406 -26.909 1.00 80.81 190 LYS A O 1
ATOM 1501 N N . SER A 1 191 ? 2.373 -7.314 -27.719 1.00 81.81 191 SER A N 1
ATOM 1502 C CA . SER A 1 191 ? 1.441 -6.654 -28.641 1.00 81.81 191 SER A CA 1
ATOM 1503 C C . SER A 1 191 ? 0.377 -5.861 -27.882 1.00 81.81 191 SER A C 1
ATOM 1505 O O . SER A 1 191 ? 0.117 -4.717 -28.245 1.00 81.81 191 SER A O 1
ATOM 1507 N N . SER A 1 192 ? -0.185 -6.424 -26.811 1.00 82.88 192 SER A N 1
ATOM 1508 C CA . SER A 1 192 ? -1.183 -5.761 -25.965 1.00 82.88 192 SER A CA 1
ATOM 1509 C C . SER A 1 192 ? -0.603 -4.537 -25.255 1.00 82.88 192 SER A C 1
ATOM 1511 O O . SER A 1 192 ? -1.176 -3.460 -25.373 1.00 82.88 192 SER A O 1
ATOM 1513 N N . ILE A 1 193 ? 0.588 -4.652 -24.656 1.00 84.25 193 ILE A N 1
ATOM 1514 C CA . ILE A 1 193 ? 1.304 -3.522 -24.034 1.00 84.25 193 ILE A CA 1
ATOM 1515 C C . ILE A 1 193 ? 1.528 -2.378 -25.035 1.00 84.25 193 ILE A C 1
ATOM 1517 O O . ILE A 1 193 ? 1.332 -1.213 -24.701 1.00 84.25 193 ILE A O 1
ATOM 1521 N N . LYS A 1 194 ? 1.908 -2.696 -26.280 1.00 79.62 194 LYS A N 1
ATOM 1522 C CA . LYS A 1 194 ? 2.108 -1.687 -27.334 1.00 79.62 194 LYS A CA 1
ATOM 1523 C C . LYS A 1 194 ? 0.808 -1.074 -27.857 1.00 79.62 194 LYS A C 1
ATOM 1525 O O . LYS A 1 194 ? 0.829 0.055 -28.334 1.00 79.62 194 LYS A O 1
ATOM 1530 N N . LYS A 1 195 ? -0.297 -1.823 -27.823 1.00 72.25 195 LYS A N 1
ATOM 1531 C CA . LYS A 1 195 ? -1.621 -1.362 -28.268 1.00 72.25 195 LYS A CA 1
ATOM 1532 C C . LYS A 1 195 ? -2.311 -0.470 -27.235 1.00 72.25 195 LYS A C 1
ATOM 1534 O O . LYS A 1 195 ? -3.169 0.313 -27.629 1.00 72.25 195 LYS A O 1
ATOM 1539 N N . GLY A 1 196 ? -1.941 -0.561 -25.956 1.00 63.72 196 GLY A N 1
ATOM 1540 C CA . GLY A 1 196 ? -2.393 0.359 -24.915 1.00 63.72 196 GLY A CA 1
ATOM 1541 C C . GLY A 1 196 ? -2.732 -0.309 -23.582 1.00 63.72 196 GLY A C 1
ATOM 1542 O O . GLY A 1 196 ? -2.316 -1.428 -23.294 1.00 63.72 196 GLY A O 1
ATOM 1543 N N . LEU A 1 197 ? -3.469 0.450 -22.765 1.00 69.94 197 LEU A N 1
ATOM 1544 C CA . LEU A 1 197 ? -3.796 0.206 -21.356 1.00 69.94 197 LEU A CA 1
ATOM 1545 C C . LEU A 1 197 ? -4.245 -1.239 -21.055 1.00 69.94 197 LEU A C 1
ATOM 1547 O O . LEU A 1 197 ? -5.023 -1.809 -21.825 1.00 69.94 197 LEU A O 1
ATOM 1551 N N . PRO A 1 198 ? -3.849 -1.817 -19.903 1.00 71.75 198 PRO A N 1
ATOM 1552 C CA . PRO A 1 198 ? -4.485 -3.034 -19.414 1.00 71.75 198 PRO A CA 1
ATOM 1553 C C . PRO A 1 198 ? -5.991 -2.787 -19.215 1.00 71.75 198 PRO A C 1
ATOM 1555 O O . PRO A 1 198 ? -6.409 -1.700 -18.809 1.00 71.75 198 PRO A O 1
ATOM 1558 N N . GLY A 1 199 ? -6.822 -3.787 -19.521 1.00 68.94 199 GLY A N 1
ATOM 1559 C CA . GLY A 1 199 ? -8.270 -3.680 -19.337 1.00 68.94 199 GLY A CA 1
ATOM 1560 C C . GLY A 1 199 ? -8.617 -3.426 -17.870 1.00 68.94 199 GLY A C 1
ATOM 1561 O O . GLY A 1 199 ? -8.040 -4.056 -16.983 1.00 68.94 199 GLY A O 1
ATOM 1562 N N . ARG A 1 200 ? -9.555 -2.506 -17.599 1.00 76.19 200 ARG A N 1
ATOM 1563 C CA . ARG A 1 200 ? -10.019 -2.270 -16.227 1.00 76.19 200 ARG A CA 1
ATOM 1564 C C . ARG A 1 200 ? -10.721 -3.535 -15.709 1.00 76.19 200 ARG A C 1
ATOM 1566 O O . ARG A 1 200 ? -11.714 -3.943 -16.307 1.00 76.19 200 ARG A O 1
ATOM 1573 N N . PRO A 1 201 ? -10.265 -4.137 -14.599 1.00 71.81 201 PRO A N 1
ATOM 1574 C CA . PRO A 1 201 ? -10.944 -5.261 -13.970 1.00 71.81 201 PRO A CA 1
ATOM 1575 C C . PRO A 1 201 ? -12.341 -4.847 -13.500 1.00 71.81 201 PRO A C 1
ATOM 1577 O O . PRO A 1 201 ? -12.481 -3.923 -12.700 1.00 71.81 201 PRO A O 1
ATOM 1580 N N . ASN A 1 202 ? -13.372 -5.563 -13.952 1.00 57.53 202 ASN A N 1
ATOM 1581 C CA . ASN A 1 202 ? -14.768 -5.284 -13.590 1.00 57.53 202 ASN A CA 1
ATOM 1582 C C . ASN A 1 202 ? -15.116 -5.665 -12.135 1.00 57.53 202 ASN A C 1
ATOM 1584 O O . ASN A 1 202 ? -16.162 -5.261 -11.638 1.00 57.53 202 ASN A O 1
ATOM 1588 N N . ALA A 1 203 ? -14.267 -6.449 -11.456 1.00 55.53 203 ALA A N 1
ATOM 1589 C CA . ALA A 1 203 ? -14.577 -7.089 -10.172 1.00 55.53 203 ALA A CA 1
ATOM 1590 C C . ALA A 1 203 ? -13.808 -6.527 -8.955 1.00 55.53 203 ALA A C 1
ATOM 1592 O O . ALA A 1 203 ? -13.990 -7.012 -7.839 1.00 55.53 203 ALA A O 1
ATOM 1593 N N . CYS A 1 204 ? -12.943 -5.518 -9.130 1.00 61.53 204 CYS A N 1
ATOM 1594 C CA . CYS A 1 204 ? -12.148 -4.976 -8.022 1.00 61.53 204 CYS A CA 1
ATOM 1595 C C . CYS A 1 204 ? -12.779 -3.705 -7.435 1.00 61.53 204 CYS A C 1
ATOM 1597 O O . CYS A 1 204 ? -12.408 -2.590 -7.798 1.00 61.53 204 CYS A O 1
ATOM 1599 N N . ASN A 1 205 ? -13.699 -3.873 -6.478 1.00 58.72 205 ASN A N 1
ATOM 1600 C CA . ASN A 1 205 ? -14.396 -2.757 -5.813 1.00 58.72 205 ASN A CA 1
ATOM 1601 C C . ASN A 1 205 ? -13.440 -1.761 -5.130 1.00 58.72 205 ASN A C 1
ATOM 1603 O O . ASN A 1 205 ? -13.703 -0.563 -5.097 1.00 58.72 205 ASN A O 1
ATOM 1607 N N . ARG A 1 206 ? -12.287 -2.240 -4.644 1.00 67.06 206 ARG A N 1
ATOM 1608 C CA . ARG A 1 206 ? -11.290 -1.400 -3.959 1.00 67.06 206 ARG A CA 1
ATOM 1609 C C . ARG A 1 206 ? -10.487 -0.510 -4.907 1.00 67.06 206 ARG A C 1
ATOM 1611 O O . ARG A 1 206 ? -9.909 0.480 -4.463 1.00 67.06 206 ARG A O 1
ATOM 1618 N N . MET A 1 207 ? -10.460 -0.829 -6.201 1.00 77.12 207 MET A N 1
ATOM 1619 C CA . MET A 1 207 ? -9.834 0.012 -7.216 1.00 77.12 207 MET A CA 1
ATOM 1620 C C . MET A 1 207 ? -10.839 1.048 -7.727 1.00 77.12 207 MET A C 1
ATOM 1622 O O . MET A 1 207 ? -11.422 0.940 -8.812 1.00 77.12 207 MET A O 1
ATOM 1626 N N . THR A 1 208 ? -11.052 2.066 -6.898 1.00 78.00 208 THR A N 1
ATOM 1627 C CA . THR A 1 208 ? -11.962 3.175 -7.194 1.00 78.00 208 THR A CA 1
ATOM 1628 C C . THR A 1 208 ? -11.492 3.989 -8.407 1.00 78.00 208 THR A C 1
ATOM 1630 O O . THR A 1 208 ? -10.323 3.927 -8.798 1.00 78.00 208 THR A O 1
ATOM 1633 N N . ASP A 1 209 ? -12.386 4.784 -9.007 1.00 76.31 209 ASP A N 1
ATOM 1634 C CA . ASP A 1 209 ? -12.042 5.624 -10.170 1.00 76.31 209 ASP A CA 1
ATOM 1635 C C . ASP A 1 209 ? -10.816 6.522 -9.933 1.00 76.31 209 ASP A C 1
ATOM 1637 O O . ASP A 1 209 ? -9.966 6.599 -10.818 1.00 76.31 209 ASP A O 1
ATOM 1641 N N . PRO A 1 210 ? -10.641 7.162 -8.758 1.00 82.44 210 PRO A N 1
ATOM 1642 C CA . PRO A 1 210 ? -9.443 7.952 -8.499 1.00 82.44 210 PRO A CA 1
ATOM 1643 C C . PRO A 1 210 ? -8.145 7.133 -8.502 1.00 82.44 210 PRO A C 1
ATOM 1645 O O . PRO A 1 210 ? -7.146 7.599 -9.046 1.00 82.44 210 PRO A O 1
ATOM 1648 N N . TRP A 1 211 ? -8.151 5.917 -7.943 1.00 87.06 211 TRP A N 1
ATOM 1649 C CA . TRP A 1 211 ? -6.995 5.016 -8.010 1.00 87.06 211 TRP A CA 1
ATOM 1650 C C . TRP A 1 211 ? -6.701 4.618 -9.454 1.00 87.06 211 TRP A C 1
ATOM 1652 O O . TRP A 1 211 ? -5.567 4.759 -9.909 1.00 87.06 211 TRP A O 1
ATOM 1662 N N . TRP A 1 212 ? -7.732 4.200 -10.190 1.00 85.56 212 TRP A N 1
ATOM 1663 C CA . TRP A 1 212 ? -7.614 3.832 -11.599 1.00 85.56 212 TRP A CA 1
ATOM 1664 C C . TRP A 1 212 ? -7.041 4.972 -12.448 1.00 85.56 212 TRP A C 1
ATOM 1666 O O . TRP A 1 212 ? -6.098 4.763 -13.204 1.00 85.56 212 TRP A O 1
ATOM 1676 N N . ASN A 1 213 ? -7.537 6.197 -12.269 1.00 86.94 213 ASN A N 1
ATOM 1677 C CA . ASN A 1 213 ? -7.084 7.368 -13.021 1.00 86.94 213 ASN A CA 1
ATOM 1678 C C . ASN A 1 213 ? -5.611 7.715 -12.767 1.00 86.94 213 ASN A C 1
ATOM 1680 O O . ASN A 1 213 ? -4.953 8.243 -13.663 1.00 86.94 213 ASN A O 1
ATOM 1684 N N . ILE A 1 214 ? -5.085 7.435 -11.569 1.00 91.94 214 ILE A N 1
ATOM 1685 C CA . ILE A 1 214 ? -3.650 7.579 -11.290 1.00 91.94 214 ILE A CA 1
ATOM 1686 C C . ILE A 1 214 ? -2.861 6.513 -12.057 1.00 91.94 214 ILE A C 1
ATOM 1688 O O . ILE A 1 214 ? -1.865 6.845 -12.694 1.00 91.94 214 ILE A O 1
ATOM 1692 N N . LEU A 1 215 ? -3.311 5.252 -12.043 1.00 92.94 215 LEU A N 1
ATOM 1693 C CA . LEU A 1 215 ? -2.624 4.168 -12.756 1.00 92.94 215 LEU A CA 1
ATOM 1694 C C . LEU A 1 215 ? -2.632 4.376 -14.277 1.00 92.94 215 LEU A C 1
ATOM 1696 O O . LEU A 1 215 ? -1.607 4.168 -14.917 1.00 92.94 215 LEU A O 1
ATOM 1700 N N . VAL A 1 216 ? -3.739 4.869 -14.842 1.00 90.75 216 VAL A N 1
ATOM 1701 C CA . VAL A 1 216 ? -3.844 5.213 -16.270 1.00 90.75 216 VAL A CA 1
ATOM 1702 C C . VAL A 1 216 ? -2.778 6.230 -16.685 1.00 90.75 216 VAL A C 1
ATOM 1704 O O . VAL A 1 216 ? -2.125 6.026 -17.702 1.00 90.75 216 VAL A O 1
ATOM 1707 N N . GLN A 1 217 ? -2.531 7.266 -15.876 1.00 92.31 217 GLN A N 1
ATOM 1708 C CA . GLN A 1 217 ? -1.472 8.251 -16.150 1.00 92.31 217 GLN A CA 1
ATOM 1709 C C . GLN A 1 217 ? -0.066 7.630 -16.112 1.00 92.31 217 GLN A C 1
ATOM 1711 O O . GLN A 1 217 ? 0.827 8.043 -16.849 1.00 92.31 217 GLN A O 1
ATOM 1716 N N . CYS A 1 218 ? 0.152 6.623 -15.265 1.00 94.69 218 CYS A N 1
ATOM 1717 C CA . CYS A 1 218 ? 1.415 5.885 -15.211 1.00 94.69 218 CYS A CA 1
ATOM 1718 C C . CYS A 1 218 ? 1.632 4.966 -16.427 1.00 94.69 218 CYS A C 1
ATOM 1720 O O . CYS A 1 218 ? 2.769 4.588 -16.705 1.00 94.69 218 CYS A O 1
ATOM 1722 N N . TRP A 1 219 ? 0.566 4.616 -17.151 1.00 92.75 219 TRP A N 1
ATOM 1723 C CA . TRP A 1 219 ? 0.590 3.761 -18.342 1.00 92.75 219 TRP A CA 1
ATOM 1724 C C . TRP A 1 219 ? 0.554 4.544 -19.661 1.00 92.75 219 TRP A C 1
ATOM 1726 O O . TRP A 1 219 ? 0.236 3.981 -20.710 1.00 92.75 219 TRP A O 1
ATOM 1736 N N . GLU A 1 220 ? 0.903 5.831 -19.639 1.00 90.25 220 GLU A N 1
ATOM 1737 C CA . GLU A 1 220 ? 1.100 6.591 -20.871 1.00 90.25 220 GLU A CA 1
ATOM 1738 C C . GLU A 1 220 ? 2.178 5.934 -21.745 1.00 90.25 220 GLU A C 1
ATOM 1740 O O . GLU A 1 220 ? 3.271 5.576 -21.281 1.00 90.25 220 GLU A O 1
ATOM 1745 N N . VAL A 1 221 ? 1.860 5.755 -23.031 1.00 85.88 221 VAL A N 1
ATOM 1746 C CA . VAL A 1 221 ? 2.757 5.094 -23.993 1.00 85.88 221 VAL A CA 1
ATOM 1747 C C . VAL A 1 221 ? 4.029 5.920 -24.174 1.00 85.88 221 VAL A C 1
ATOM 1749 O O . VAL A 1 221 ? 5.128 5.369 -24.181 1.00 85.88 221 VAL A O 1
ATOM 1752 N N . ALA A 1 222 ? 3.887 7.245 -24.257 1.00 87.38 222 ALA A N 1
ATOM 1753 C CA . ALA A 1 222 ? 5.016 8.161 -24.228 1.00 87.38 222 ALA A CA 1
ATOM 1754 C C . ALA A 1 222 ? 5.609 8.200 -22.811 1.00 87.38 222 ALA A C 1
ATOM 1756 O O . ALA A 1 222 ? 4.979 8.704 -21.880 1.00 87.38 222 ALA A O 1
ATOM 1757 N N . SER A 1 223 ? 6.836 7.696 -22.648 1.00 90.69 223 SER A N 1
ATOM 1758 C CA . SER A 1 223 ? 7.511 7.619 -21.345 1.00 90.69 223 SER A CA 1
ATOM 1759 C C . SER A 1 223 ? 7.603 8.980 -20.648 1.00 90.69 223 SER A C 1
ATOM 1761 O O . SER A 1 223 ? 7.325 9.077 -19.457 1.00 90.69 223 SER A O 1
ATOM 1763 N N . SER A 1 224 ? 7.879 10.048 -21.403 1.00 91.38 224 SER A N 1
ATOM 1764 C CA . SER A 1 224 ? 7.966 11.429 -20.908 1.00 91.38 224 SER A CA 1
ATOM 1765 C C . SER A 1 224 ? 6.649 12.014 -20.391 1.00 91.38 224 SER A C 1
ATOM 1767 O O . SER A 1 224 ? 6.665 13.028 -19.700 1.00 91.38 224 SER A O 1
ATOM 1769 N N . SER A 1 225 ? 5.510 11.427 -20.764 1.00 93.38 225 SER A N 1
ATOM 1770 C CA . SER A 1 225 ? 4.183 11.879 -20.330 1.00 93.38 225 SER A CA 1
ATOM 1771 C C . SER A 1 225 ? 3.759 11.254 -19.002 1.00 93.38 225 SER A C 1
ATOM 1773 O O . SER A 1 225 ? 2.778 11.699 -18.407 1.00 93.38 225 SER A O 1
ATOM 1775 N N . ARG A 1 226 ? 4.495 10.245 -18.520 1.00 95.06 226 ARG A N 1
ATOM 1776 C CA . ARG A 1 226 ? 4.222 9.602 -17.235 1.00 95.06 226 ARG A CA 1
ATOM 1777 C C . ARG A 1 226 ? 4.562 10.558 -16.085 1.00 95.06 226 ARG A C 1
ATOM 1779 O O . ARG A 1 226 ? 5.563 11.276 -16.151 1.00 95.06 226 ARG A O 1
ATOM 1786 N N . PRO A 1 227 ? 3.771 10.569 -15.001 1.00 97.00 227 PRO A N 1
ATOM 1787 C CA . PRO A 1 227 ? 4.085 11.364 -13.825 1.00 97.00 227 PRO A CA 1
ATOM 1788 C C . PRO A 1 227 ? 5.339 10.829 -13.131 1.00 97.00 227 PRO A C 1
ATOM 1790 O O . PRO A 1 227 ? 5.585 9.628 -13.083 1.00 97.00 227 PRO A O 1
ATOM 1793 N N . THR A 1 228 ? 6.097 11.713 -12.494 1.00 97.38 228 THR A N 1
ATOM 1794 C CA . THR A 1 228 ? 7.154 11.309 -11.561 1.00 97.38 228 THR A CA 1
ATOM 1795 C C . THR A 1 228 ? 6.552 10.577 -10.363 1.00 97.38 228 THR A C 1
ATOM 1797 O O . THR A 1 228 ? 5.434 10.875 -9.926 1.00 97.38 228 THR A O 1
ATOM 1800 N N . ILE A 1 229 ? 7.326 9.694 -9.731 1.00 97.06 229 ILE A N 1
ATOM 1801 C CA . ILE A 1 229 ? 6.859 8.987 -8.532 1.00 97.06 229 ILE A CA 1
ATOM 1802 C C . ILE A 1 229 ? 6.486 9.957 -7.399 1.00 97.06 229 ILE A C 1
ATOM 1804 O O . ILE A 1 229 ? 5.551 9.719 -6.640 1.00 97.06 229 ILE A O 1
ATOM 1808 N N . SER A 1 230 ? 7.144 11.118 -7.336 1.00 95.75 230 SER A N 1
ATOM 1809 C CA . SER A 1 230 ? 6.803 12.175 -6.383 1.00 95.75 230 SER A CA 1
ATOM 1810 C C . SER A 1 230 ? 5.431 12.801 -6.636 1.00 95.75 230 SER A C 1
ATOM 1812 O O . SER A 1 230 ? 4.747 13.167 -5.680 1.00 95.75 230 SER A O 1
ATOM 1814 N N . GLN A 1 231 ? 5.003 12.927 -7.894 1.00 95.50 231 GLN A N 1
ATOM 1815 C CA . GLN A 1 231 ? 3.638 13.345 -8.227 1.00 95.50 231 GLN A CA 1
ATOM 1816 C C . GLN A 1 231 ? 2.633 12.245 -7.875 1.00 95.50 231 GLN A C 1
ATOM 1818 O O . GLN A 1 231 ? 1.609 12.548 -7.274 1.00 95.50 231 GLN A O 1
ATOM 1823 N N . VAL A 1 232 ? 2.952 10.977 -8.150 1.00 95.50 232 VAL A N 1
ATOM 1824 C CA . VAL A 1 232 ? 2.097 9.827 -7.805 1.00 95.50 232 VAL A CA 1
ATOM 1825 C C . VAL A 1 232 ? 1.844 9.745 -6.294 1.00 95.50 232 VAL A C 1
ATOM 1827 O O . VAL A 1 232 ? 0.692 9.669 -5.865 1.00 95.50 232 VAL A O 1
ATOM 1830 N N . VAL A 1 233 ? 2.891 9.856 -5.467 1.00 91.88 233 VAL A N 1
ATOM 1831 C CA . VAL A 1 233 ? 2.764 9.876 -3.996 1.00 91.88 233 VAL A CA 1
ATOM 1832 C C . VAL A 1 233 ? 1.889 11.045 -3.526 1.00 91.88 233 VAL A C 1
ATOM 1834 O O . VAL A 1 233 ? 1.032 10.862 -2.659 1.00 91.88 233 VAL A O 1
ATOM 1837 N N . LYS A 1 234 ? 2.051 12.238 -4.116 1.00 87.81 234 LYS A N 1
ATOM 1838 C CA . LYS A 1 234 ? 1.193 13.399 -3.815 1.00 87.81 234 LYS A CA 1
ATOM 1839 C C . LYS A 1 234 ? -0.268 13.138 -4.186 1.00 87.81 234 LYS A C 1
ATOM 1841 O O . LYS A 1 234 ? -1.151 13.489 -3.407 1.00 87.81 234 LYS A O 1
ATOM 1846 N N . SER A 1 235 ? -0.523 12.498 -5.325 1.00 89.50 235 SER A N 1
ATOM 1847 C CA . SER A 1 235 ? -1.872 12.123 -5.756 1.00 89.50 235 SER A CA 1
ATOM 1848 C C . SER A 1 235 ? -2.526 11.146 -4.776 1.00 89.50 235 SER A C 1
ATOM 1850 O O . SER A 1 235 ? -3.665 11.374 -4.378 1.00 89.50 235 SER A O 1
ATOM 1852 N N . PHE A 1 236 ? -1.810 10.123 -4.291 1.00 85.69 236 PHE A N 1
ATOM 1853 C CA . PHE A 1 236 ? -2.341 9.216 -3.261 1.00 85.69 236 PHE A CA 1
ATOM 1854 C C . PHE A 1 236 ? -2.602 9.909 -1.923 1.00 85.69 236 PHE A C 1
ATOM 1856 O O . PHE A 1 236 ? -3.635 9.667 -1.298 1.00 85.69 236 PHE A O 1
ATOM 1863 N N . ALA A 1 237 ? -1.717 10.810 -1.494 1.00 77.00 237 ALA A N 1
ATOM 1864 C CA . ALA A 1 237 ? -1.952 11.614 -0.296 1.00 77.00 237 ALA A CA 1
ATOM 1865 C C . ALA A 1 237 ? -3.217 12.481 -0.442 1.00 77.00 237 ALA A C 1
ATOM 1867 O O . ALA A 1 237 ? -4.001 12.603 0.501 1.00 77.00 237 ALA A O 1
ATOM 1868 N N . ALA A 1 238 ? -3.458 13.027 -1.638 1.00 73.19 238 ALA A N 1
ATOM 1869 C CA . ALA A 1 238 ? -4.683 13.753 -1.945 1.00 73.19 238 ALA A CA 1
ATOM 1870 C C . ALA A 1 238 ? -5.922 12.841 -1.922 1.00 73.19 238 ALA A C 1
ATOM 1872 O O . ALA A 1 238 ? -6.955 13.272 -1.415 1.00 73.19 238 ALA A O 1
ATOM 1873 N N . LEU A 1 239 ? -5.831 11.579 -2.368 1.00 71.25 239 LEU A N 1
ATOM 1874 C CA . LEU A 1 239 ? -6.939 10.618 -2.242 1.00 71.25 239 LEU A CA 1
ATOM 1875 C C . LEU A 1 239 ? -7.335 10.382 -0.780 1.00 71.25 239 LEU A C 1
ATOM 1877 O O . LEU A 1 239 ? -8.521 10.384 -0.466 1.00 71.25 239 LEU A O 1
ATOM 1881 N N . GLY A 1 240 ? -6.357 10.240 0.119 1.00 57.91 240 GLY A N 1
ATOM 1882 C CA . GLY A 1 240 ? -6.614 10.101 1.557 1.00 57.91 240 GLY A CA 1
ATOM 1883 C C . GLY A 1 240 ? -7.169 11.374 2.213 1.00 57.91 240 GLY A C 1
ATOM 1884 O O . GLY A 1 240 ? -7.883 11.298 3.211 1.00 57.91 240 GLY A O 1
ATOM 1885 N N . ALA A 1 241 ? -6.876 12.550 1.648 1.00 47.69 241 ALA A N 1
ATOM 1886 C CA . ALA A 1 241 ? -7.390 13.837 2.123 1.00 47.69 241 ALA A CA 1
ATOM 1887 C C . ALA A 1 241 ? -8.804 14.156 1.594 1.00 47.69 241 ALA A C 1
ATOM 1889 O O . ALA A 1 241 ? -9.576 14.868 2.250 1.00 47.69 241 ALA A O 1
ATOM 1890 N N . VAL A 1 242 ? -9.179 13.625 0.426 1.00 48.09 242 VAL A N 1
ATOM 1891 C CA . VAL A 1 242 ? -10.531 13.741 -0.128 1.00 48.09 242 VAL A CA 1
ATOM 1892 C C . VAL A 1 242 ? -11.424 12.709 0.558 1.00 48.09 242 VAL A C 1
ATOM 1894 O O . VAL A 1 242 ? -11.608 11.594 0.085 1.00 48.09 242 VAL A O 1
ATOM 1897 N N . GLN A 1 243 ? -12.025 13.093 1.690 1.00 53.25 243 GLN A N 1
ATOM 1898 C CA . GLN A 1 243 ? -13.109 12.307 2.290 1.00 53.25 243 GLN A CA 1
ATOM 1899 C C . GLN A 1 243 ? -14.168 12.018 1.214 1.00 53.25 243 GLN A C 1
ATOM 1901 O O . GLN A 1 243 ? -14.700 12.964 0.616 1.00 53.25 243 GLN A O 1
ATOM 1906 N N . SER A 1 244 ? -14.480 10.733 1.000 1.00 55.53 244 SER A N 1
ATOM 1907 C CA . SER A 1 244 ? -15.579 10.302 0.129 1.00 55.53 244 SER A CA 1
ATOM 1908 C C . SER A 1 244 ? -16.840 11.135 0.423 1.00 55.53 244 SER A C 1
ATOM 1910 O O . SER A 1 244 ? -17.115 11.407 1.600 1.00 55.53 244 SER A O 1
ATOM 1912 N N . PRO A 1 245 ? -17.641 11.535 -0.586 1.00 60.28 245 PRO A N 1
ATOM 1913 C CA . PRO A 1 245 ? -18.929 12.196 -0.363 1.00 60.28 245 PRO A CA 1
ATOM 1914 C C . PRO A 1 245 ? -19.802 11.457 0.667 1.00 60.28 245 PRO A C 1
ATOM 1916 O O . PRO A 1 245 ? -20.428 12.092 1.518 1.00 60.28 245 PRO A O 1
ATOM 1919 N N . THR A 1 246 ? -19.762 10.119 0.662 1.00 66.25 246 THR A N 1
ATOM 1920 C CA . THR A 1 246 ? -20.479 9.263 1.623 1.00 66.25 246 THR A CA 1
ATOM 1921 C C . THR A 1 246 ? -19.933 9.389 3.046 1.00 66.25 246 THR A C 1
ATOM 1923 O O . THR A 1 246 ? -20.702 9.446 4.009 1.00 66.25 246 THR A O 1
ATOM 1926 N N . LEU A 1 247 ? -18.613 9.505 3.203 1.00 68.50 247 LEU A N 1
ATOM 1927 C CA . LEU A 1 247 ? -17.961 9.691 4.499 1.00 68.50 247 LEU A CA 1
ATOM 1928 C C . LEU A 1 247 ? -18.245 11.088 5.065 1.00 68.50 247 LEU A C 1
ATOM 1930 O O . LEU A 1 247 ? -18.558 11.214 6.249 1.00 68.50 247 LEU A O 1
ATOM 1934 N N . LYS A 1 248 ? -18.231 12.126 4.218 1.00 73.69 248 LYS A N 1
ATOM 1935 C CA . LYS A 1 248 ? -18.621 13.494 4.603 1.00 73.69 248 LYS A CA 1
ATOM 1936 C C . LYS A 1 248 ? -20.057 13.546 5.125 1.00 73.69 248 LYS A C 1
ATOM 1938 O O . LYS A 1 248 ? -20.292 14.119 6.191 1.00 73.69 248 LYS A O 1
ATOM 1943 N N . GLU A 1 249 ? -21.007 12.920 4.428 1.00 79.00 249 GLU A N 1
ATOM 1944 C CA . GLU A 1 249 ? -22.398 12.872 4.899 1.00 79.00 249 GLU A CA 1
ATOM 1945 C C . GLU A 1 249 ? -22.536 12.022 6.172 1.00 79.00 249 GLU A C 1
ATOM 1947 O O . GLU A 1 249 ? -23.259 12.403 7.092 1.00 79.00 249 GLU A O 1
ATOM 1952 N N . SER A 1 250 ? -21.786 10.923 6.293 1.00 79.19 250 SER A N 1
ATOM 1953 C CA . SER A 1 250 ? -21.764 10.094 7.507 1.00 79.19 250 SER A CA 1
ATOM 1954 C C . SER A 1 250 ? -21.271 10.874 8.726 1.00 79.19 250 SER A C 1
ATOM 1956 O O . SER A 1 250 ? -21.919 10.853 9.775 1.00 79.19 250 SER A O 1
ATOM 1958 N N . ILE A 1 251 ? -20.186 11.643 8.582 1.00 82.31 251 ILE A N 1
ATOM 1959 C CA . ILE A 1 251 ? -19.701 12.548 9.631 1.00 82.31 251 ILE A CA 1
ATOM 1960 C C . ILE A 1 251 ? -20.785 13.568 9.983 1.00 82.31 251 ILE A C 1
ATOM 1962 O O . ILE A 1 251 ? -21.069 13.770 11.160 1.00 82.31 251 ILE A O 1
ATOM 1966 N N . LYS A 1 252 ? -21.437 14.179 8.988 1.00 86.00 252 LYS A N 1
ATOM 1967 C CA . LYS A 1 252 ? -22.512 15.156 9.217 1.00 86.00 252 LYS A CA 1
ATOM 1968 C C . LYS A 1 252 ? -23.679 14.542 9.995 1.00 86.00 252 LYS A C 1
ATOM 1970 O O . LYS A 1 252 ? -24.187 15.159 10.932 1.00 86.00 252 LYS A O 1
ATOM 1975 N N . ARG A 1 253 ? -24.092 13.316 9.654 1.00 87.81 253 ARG A N 1
ATOM 1976 C CA . ARG A 1 253 ? -25.117 12.546 10.385 1.00 87.81 253 ARG A CA 1
ATOM 1977 C C . ARG A 1 253 ? -24.697 12.289 11.834 1.00 87.81 253 ARG A C 1
ATOM 1979 O O . ARG A 1 253 ? -25.524 12.467 12.728 1.00 87.81 253 ARG A O 1
ATOM 1986 N N . ILE A 1 254 ? -23.432 11.944 12.078 1.00 88.44 254 ILE A N 1
ATOM 1987 C CA . ILE A 1 254 ? -22.895 11.779 13.437 1.00 88.44 254 ILE A CA 1
ATOM 1988 C C . ILE A 1 254 ? -22.894 13.097 14.188 1.00 88.44 254 ILE A C 1
ATOM 1990 O O . ILE A 1 254 ? -23.403 13.134 15.298 1.00 88.44 254 ILE A O 1
ATOM 1994 N N . SER A 1 255 ? -22.370 14.175 13.610 1.00 88.88 255 SER A N 1
ATOM 1995 C CA . SER A 1 255 ? -22.303 15.474 14.281 1.00 88.88 255 SER A CA 1
ATOM 1996 C C . SER A 1 255 ? -23.690 15.985 14.679 1.00 88.88 255 SER A C 1
ATOM 1998 O O . SER A 1 255 ? -23.830 16.577 15.744 1.00 88.88 255 SER A O 1
ATOM 2000 N N . ARG A 1 256 ? -24.734 15.693 13.885 1.00 89.50 256 ARG A N 1
ATOM 2001 C CA . ARG A 1 256 ? -26.132 15.975 14.260 1.00 89.50 256 ARG A CA 1
ATOM 2002 C C . ARG A 1 256 ? -26.604 15.133 15.455 1.00 89.50 256 ARG A C 1
ATOM 2004 O O . ARG A 1 256 ? -27.263 15.660 16.343 1.00 89.50 256 ARG A O 1
ATOM 2011 N N . LYS A 1 257 ? -26.300 13.828 15.478 1.00 90.06 257 LYS A N 1
ATOM 2012 C CA . LYS A 1 257 ? -26.736 12.901 16.544 1.00 90.06 257 LYS A CA 1
ATOM 2013 C C . LYS A 1 257 ? -25.900 13.000 17.831 1.00 90.06 257 LYS A C 1
ATOM 2015 O O . LYS A 1 257 ? -26.416 12.728 18.913 1.00 90.06 257 LYS A O 1
ATOM 2020 N N . CYS A 1 258 ? -24.630 13.369 17.708 1.00 91.88 258 CYS A N 1
ATOM 2021 C CA . CYS A 1 258 ? -23.600 13.348 18.743 1.00 91.88 258 CYS A CA 1
ATOM 2022 C C . CYS A 1 258 ? -22.815 14.678 18.725 1.00 91.88 258 CYS A C 1
ATOM 2024 O O . CYS A 1 258 ? -21.670 14.705 18.274 1.00 91.88 258 CYS A O 1
ATOM 2026 N N . PRO A 1 259 ? -23.394 15.793 19.206 1.00 88.62 259 PRO A N 1
ATOM 2027 C CA . PRO A 1 259 ? -22.822 17.133 19.017 1.00 88.62 259 PRO A CA 1
ATOM 2028 C C . PRO A 1 259 ? -21.451 17.341 19.678 1.00 88.62 259 PRO A C 1
ATOM 2030 O O . PRO A 1 259 ? -20.658 18.137 19.190 1.00 88.62 259 PRO A O 1
ATOM 2033 N N . ASN A 1 260 ? -21.138 16.603 20.750 1.00 90.94 260 ASN A N 1
ATOM 2034 C CA . ASN A 1 260 ? -19.877 16.741 21.492 1.00 90.94 260 ASN A CA 1
ATOM 2035 C C . ASN A 1 260 ? -18.860 15.631 21.185 1.00 90.94 260 ASN A C 1
ATOM 2037 O O . ASN A 1 260 ? -17.903 15.437 21.941 1.00 90.94 260 ASN A O 1
ATOM 2041 N N . ILE A 1 261 ? -19.070 14.851 20.122 1.00 92.69 261 ILE A N 1
ATOM 2042 C CA . ILE A 1 261 ? -18.117 13.806 19.749 1.00 92.69 261 ILE A CA 1
ATOM 2043 C C . ILE A 1 261 ? -16.823 14.431 19.220 1.00 92.69 261 ILE A C 1
ATOM 2045 O O . ILE A 1 261 ? -16.836 15.319 18.368 1.00 92.69 261 ILE A O 1
ATOM 2049 N N . LYS A 1 262 ? -15.680 13.970 19.731 1.00 92.75 262 LYS A N 1
ATOM 2050 C CA . LYS A 1 262 ? -14.378 14.490 19.308 1.00 92.75 262 LYS A CA 1
ATOM 2051 C C . LYS A 1 262 ? -13.974 13.889 17.968 1.00 92.75 262 LYS A C 1
ATOM 2053 O O . LYS A 1 262 ? -14.013 12.670 17.805 1.00 92.75 262 LYS A O 1
ATOM 2058 N N . ARG A 1 263 ? -13.523 14.747 17.051 1.00 91.31 263 ARG A N 1
ATOM 2059 C CA . ARG A 1 263 ? -12.776 14.339 15.859 1.00 91.31 263 ARG A CA 1
ATOM 2060 C C . ARG A 1 263 ? -11.295 14.277 16.202 1.00 91.31 263 ARG A C 1
ATOM 2062 O O . ARG A 1 263 ? -10.731 15.266 16.666 1.00 91.31 263 ARG A O 1
ATOM 2069 N N . LEU A 1 264 ? -10.697 13.111 16.004 1.00 89.19 264 LEU A N 1
ATOM 2070 C CA . LEU A 1 264 ? -9.312 12.812 16.371 1.00 89.19 264 LEU A CA 1
ATOM 2071 C C . LEU A 1 264 ? -8.414 12.623 15.137 1.00 89.19 264 LEU A C 1
ATOM 2073 O O . LEU A 1 264 ? -7.348 12.020 15.234 1.00 89.19 264 LEU A O 1
ATOM 2077 N N . ASP A 1 265 ? -8.846 13.143 13.985 1.00 83.31 265 ASP A N 1
ATOM 2078 C CA . ASP A 1 265 ? -8.046 13.191 12.759 1.00 83.31 265 ASP A CA 1
ATOM 2079 C C . ASP A 1 265 ? -6.717 13.923 13.033 1.00 83.31 265 ASP A C 1
ATOM 2081 O O . ASP A 1 265 ? -6.711 15.005 13.629 1.00 83.31 265 ASP A O 1
ATOM 2085 N N . GLY A 1 266 ? -5.588 13.320 12.651 1.00 79.88 266 GLY A N 1
ATOM 2086 C CA . GLY A 1 266 ? -4.244 13.878 12.847 1.00 79.88 266 GLY A CA 1
ATOM 2087 C C . GLY A 1 266 ? -3.726 13.852 14.291 1.00 79.88 266 GLY A C 1
ATOM 2088 O O . GLY A 1 266 ? -2.620 14.317 14.547 1.00 79.88 266 GLY A O 1
ATOM 2089 N N . GLN A 1 267 ? -4.499 13.320 15.243 1.00 85.62 267 GLN A N 1
ATOM 2090 C CA . GLN A 1 267 ? -4.138 13.288 16.669 1.00 85.62 267 GLN A CA 1
ATOM 2091 C C . GLN A 1 267 ? -3.736 11.895 17.163 1.00 85.62 267 GLN A C 1
ATOM 2093 O O . GLN A 1 267 ? -3.443 11.740 18.351 1.00 85.62 267 GLN A O 1
ATOM 2098 N N . ILE A 1 268 ? -3.770 10.885 16.294 1.00 85.94 268 ILE A N 1
ATOM 2099 C CA . ILE A 1 268 ? -3.510 9.490 16.644 1.00 85.94 268 ILE A CA 1
ATOM 2100 C C . ILE A 1 268 ? -2.380 8.967 15.771 1.00 85.94 268 ILE A C 1
ATOM 2102 O O . ILE A 1 268 ? -2.491 8.971 14.548 1.00 85.94 268 ILE A O 1
ATOM 2106 N N . ASP A 1 269 ? -1.344 8.458 16.422 1.00 83.31 269 ASP A N 1
ATOM 2107 C CA . ASP A 1 269 ? -0.315 7.645 15.788 1.00 83.31 269 ASP A CA 1
ATOM 2108 C C . ASP A 1 269 ? -0.687 6.162 15.939 1.00 83.31 269 ASP A C 1
ATOM 2110 O O . ASP A 1 269 ? -0.944 5.697 17.056 1.00 83.31 269 ASP A O 1
ATOM 2114 N N . LYS A 1 270 ? -0.829 5.437 14.826 1.00 79.25 270 LYS A N 1
ATOM 2115 C CA . LYS A 1 270 ? -1.346 4.058 14.804 1.00 79.25 270 LYS A CA 1
ATOM 2116 C C . LYS A 1 270 ? -0.176 3.090 14.941 1.00 79.25 270 LYS A C 1
ATOM 2118 O O . LYS A 1 270 ? 0.785 3.141 14.187 1.00 79.25 270 LYS A O 1
ATOM 2123 N N . ASP A 1 271 ? -0.274 2.176 15.898 1.00 78.81 271 ASP A N 1
ATOM 2124 C CA . ASP A 1 271 ? 0.711 1.119 16.070 1.00 78.81 271 ASP A CA 1
ATOM 2125 C C . ASP A 1 271 ? 0.300 -0.095 15.235 1.00 78.81 271 ASP A C 1
ATOM 2127 O O . ASP A 1 271 ? -0.618 -0.843 15.586 1.00 78.81 271 ASP A O 1
ATOM 2131 N N . HIS A 1 272 ? 0.991 -0.272 14.113 1.00 67.19 272 HIS A N 1
ATOM 2132 C CA . HIS A 1 272 ? 0.724 -1.333 13.147 1.00 67.19 272 HIS A CA 1
ATOM 2133 C C . HIS A 1 272 ? 1.170 -2.724 13.625 1.00 67.19 272 HIS A C 1
ATOM 2135 O O . HIS A 1 272 ? 0.734 -3.723 13.060 1.00 67.19 272 HIS A O 1
ATOM 2141 N N . SER A 1 273 ? 1.977 -2.818 14.691 1.00 62.84 273 SER A N 1
ATOM 2142 C CA . SER A 1 273 ? 2.457 -4.105 15.218 1.00 62.84 273 SER A CA 1
ATOM 2143 C C . SER A 1 273 ? 1.406 -4.872 16.029 1.00 62.84 273 SER A C 1
ATOM 2145 O O . SER A 1 273 ? 1.519 -6.084 16.202 1.00 62.84 273 SER A O 1
ATOM 2147 N N . ILE A 1 274 ? 0.368 -4.189 16.526 1.00 66.75 274 ILE A N 1
ATOM 2148 C CA . ILE A 1 274 ? -0.673 -4.794 17.364 1.00 66.75 274 ILE A CA 1
ATOM 2149 C C . ILE A 1 274 ? -2.021 -4.656 16.669 1.00 66.75 274 ILE A C 1
ATOM 2151 O O . ILE A 1 274 ? -2.686 -3.621 16.757 1.00 66.75 274 ILE A O 1
ATOM 2155 N N . LEU A 1 275 ? -2.434 -5.743 16.015 1.00 71.88 275 LEU A N 1
ATOM 2156 C CA . LEU A 1 275 ? -3.684 -5.852 15.273 1.00 71.88 275 LEU A CA 1
ATOM 2157 C C . LEU A 1 275 ? -4.514 -7.036 15.782 1.00 71.88 275 LEU A C 1
ATOM 2159 O O . LEU A 1 275 ? -4.161 -8.197 15.593 1.00 71.88 275 LEU A O 1
ATOM 2163 N N . ILE A 1 276 ? -5.665 -6.744 16.380 1.00 77.94 276 ILE A N 1
ATOM 2164 C CA . ILE A 1 276 ? -6.653 -7.742 16.78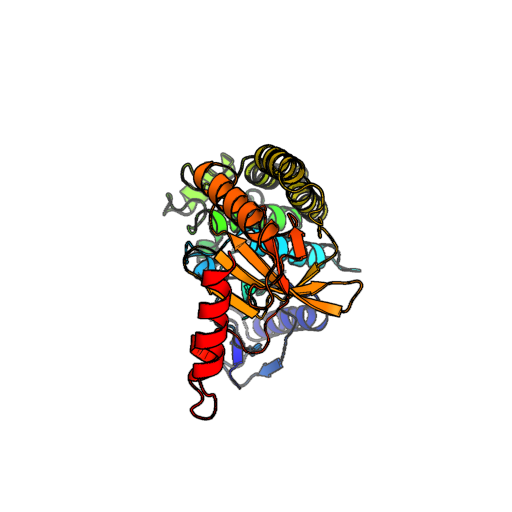8 1.00 77.94 276 ILE A CA 1
ATOM 2165 C C . ILE A 1 276 ? -7.738 -7.804 15.712 1.00 77.94 276 ILE A C 1
ATOM 2167 O O . ILE A 1 276 ? -8.436 -6.821 15.451 1.00 77.94 276 ILE A O 1
ATOM 2171 N N . ARG A 1 277 ? -7.908 -8.970 15.084 1.00 72.06 277 ARG A N 1
ATOM 2172 C CA . ARG A 1 277 ? -8.945 -9.198 14.068 1.00 72.06 277 ARG A CA 1
ATOM 2173 C C . ARG A 1 277 ? -10.191 -9.811 14.714 1.00 72.06 277 ARG A C 1
ATOM 2175 O O . ARG A 1 277 ? -10.165 -10.953 15.159 1.00 72.06 277 ARG A O 1
ATOM 2182 N N . GLY A 1 278 ? -11.287 -9.056 14.758 1.00 67.75 278 GLY A N 1
ATOM 2183 C CA . GLY A 1 278 ? -12.623 -9.565 15.091 1.00 67.75 278 GLY A CA 1
ATOM 2184 C C . GLY A 1 278 ? -13.428 -9.873 13.828 1.00 67.75 278 GLY A C 1
ATOM 2185 O O . GLY A 1 278 ? -12.998 -9.532 12.736 1.00 67.75 278 GLY A 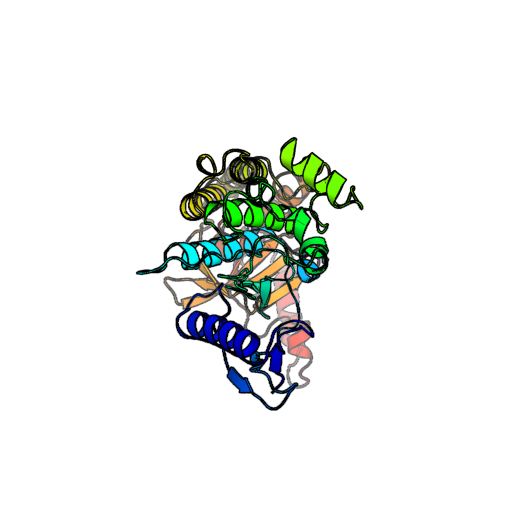O 1
ATOM 2186 N N . GLY A 1 279 ? -14.621 -10.467 13.951 1.00 64.88 279 GLY A N 1
ATOM 2187 C CA . GLY A 1 279 ? -15.439 -10.878 12.795 1.00 64.88 279 GLY A CA 1
ATOM 2188 C C . GLY A 1 279 ? -15.821 -9.743 11.829 1.00 64.88 279 GLY A C 1
ATOM 2189 O O . GLY A 1 279 ? -15.770 -9.928 10.618 1.00 64.88 279 GLY A O 1
ATOM 2190 N N . PHE A 1 280 ? -16.110 -8.542 12.340 1.00 66.75 280 PHE A N 1
ATOM 2191 C CA . PHE A 1 280 ? -16.604 -7.406 11.536 1.00 66.75 280 PHE A CA 1
ATOM 2192 C C . PHE A 1 280 ? -15.707 -6.162 11.582 1.00 66.75 280 PHE A C 1
ATOM 2194 O O . PHE A 1 280 ? -15.989 -5.166 10.922 1.00 66.75 280 PHE A O 1
ATOM 2201 N N . ALA A 1 281 ? -14.643 -6.190 12.380 1.00 75.81 281 ALA A N 1
ATOM 2202 C CA . ALA A 1 281 ? -13.778 -5.041 12.596 1.00 75.81 281 ALA A CA 1
ATOM 2203 C C . ALA A 1 281 ? -12.366 -5.495 12.960 1.00 75.81 281 ALA A C 1
ATOM 2205 O O . ALA A 1 281 ? -12.179 -6.548 13.576 1.00 75.81 281 ALA A O 1
ATOM 2206 N N . THR A 1 282 ? -11.386 -4.671 12.621 1.00 81.12 282 THR A N 1
ATOM 2207 C CA . THR A 1 282 ? -10.042 -4.738 13.187 1.00 81.12 282 THR A CA 1
ATOM 2208 C C . THR A 1 282 ? -9.921 -3.731 14.321 1.00 81.12 282 THR A C 1
ATOM 2210 O O . THR A 1 282 ? -10.502 -2.649 14.279 1.00 81.12 282 THR A O 1
ATOM 2213 N N . VAL A 1 283 ? -9.186 -4.091 15.365 1.00 87.50 283 VAL A N 1
ATOM 2214 C CA . VAL A 1 283 ? -8.815 -3.178 16.446 1.00 87.50 283 VAL A CA 1
ATOM 2215 C C . VAL A 1 283 ? -7.304 -3.118 16.480 1.00 87.50 283 VAL A C 1
ATOM 2217 O O . VAL A 1 283 ? -6.656 -4.150 16.623 1.00 87.50 283 VAL A O 1
ATOM 2220 N N . CYS A 1 284 ? -6.741 -1.925 16.365 1.00 88.19 284 CYS A N 1
ATOM 2221 C CA . CYS A 1 284 ? -5.310 -1.720 16.542 1.00 88.19 284 CYS A CA 1
ATOM 2222 C C . CYS A 1 284 ? -5.033 -0.832 17.751 1.00 88.19 284 CYS A C 1
ATOM 2224 O O . CYS A 1 284 ? -5.894 -0.062 18.200 1.00 88.19 284 CYS A O 1
ATOM 2226 N N . ARG A 1 285 ? -3.810 -0.923 18.265 1.00 90.31 285 ARG A N 1
ATOM 2227 C CA . ARG A 1 285 ? -3.313 0.037 19.249 1.00 90.31 285 ARG A CA 1
ATOM 2228 C C . ARG A 1 285 ? -2.942 1.344 18.542 1.00 90.31 285 ARG A C 1
ATOM 2230 O O . ARG A 1 285 ? -2.572 1.357 17.373 1.00 90.31 285 ARG A O 1
ATOM 2237 N N . GLY A 1 286 ? -3.049 2.456 19.249 1.00 90.44 286 GLY A N 1
ATOM 2238 C CA . GLY A 1 286 ? -2.498 3.739 18.830 1.00 90.44 286 GLY A CA 1
ATOM 2239 C C . GLY A 1 286 ? -2.146 4.604 20.032 1.00 90.44 286 GLY A C 1
ATOM 2240 O O . GLY A 1 286 ? -2.436 4.240 21.176 1.00 90.44 286 GLY A O 1
ATOM 2241 N N . THR A 1 287 ? -1.555 5.764 19.778 1.00 89.94 287 THR A N 1
ATOM 2242 C CA . THR A 1 287 ? -1.165 6.736 20.801 1.00 89.94 287 THR A CA 1
ATOM 2243 C C . THR A 1 287 ? -1.722 8.109 20.450 1.00 89.94 287 THR A C 1
ATOM 2245 O O . THR A 1 287 ? -1.511 8.612 19.352 1.00 89.94 287 THR A O 1
ATOM 2248 N N . LEU A 1 288 ? -2.431 8.740 21.391 1.00 88.00 288 LEU A N 1
ATOM 2249 C CA . LEU A 1 288 ? -2.867 10.133 21.250 1.00 88.00 288 LEU A CA 1
ATOM 2250 C C . LEU A 1 288 ? -1.673 11.084 21.420 1.00 88.00 288 LEU A C 1
ATOM 2252 O O . LEU A 1 288 ? -1.123 11.176 22.524 1.00 88.00 288 LEU A O 1
ATOM 2256 N N . CYS A 1 289 ? -1.332 11.838 20.369 1.00 78.94 289 CYS A N 1
ATOM 2257 C CA . CYS A 1 289 ? -0.109 12.648 20.274 1.00 78.94 289 CYS A CA 1
ATOM 2258 C C . CYS A 1 289 ? 0.073 13.629 21.446 1.00 78.94 289 CYS A C 1
ATOM 2260 O O . CYS A 1 289 ? 1.163 13.758 21.989 1.00 78.94 289 CYS A O 1
ATOM 2262 N N . HIS A 1 290 ? -1.002 14.282 21.898 1.00 73.44 290 HIS A N 1
ATOM 2263 C CA . HIS A 1 290 ? -0.924 15.314 22.942 1.00 73.44 290 HIS A CA 1
ATOM 2264 C C . HIS A 1 290 ? -0.830 14.786 24.379 1.00 73.44 290 HIS A C 1
ATOM 2266 O O . HIS A 1 290 ? -0.535 15.556 25.289 1.00 73.44 290 HIS A O 1
ATOM 2272 N N . LYS A 1 291 ? -1.153 13.510 24.620 1.00 73.62 291 LYS A N 1
ATOM 2273 C CA . LYS A 1 291 ? -1.295 12.968 25.987 1.00 73.62 291 LYS A CA 1
ATOM 2274 C C . LYS A 1 291 ? -0.535 11.669 26.229 1.00 73.62 291 LYS A C 1
ATOM 2276 O O . LYS A 1 291 ? -0.696 11.091 27.300 1.00 73.62 291 LYS A O 1
ATOM 2281 N N . GLN A 1 292 ? 0.185 11.163 25.223 1.00 79.38 292 GLN A N 1
ATOM 2282 C CA . GLN A 1 292 ? 0.801 9.828 25.222 1.00 79.38 292 GLN A CA 1
ATOM 2283 C C . GLN A 1 292 ? -0.136 8.724 25.747 1.00 79.38 292 GLN A C 1
ATOM 2285 O O . GLN A 1 292 ? 0.273 7.743 26.361 1.00 79.38 292 GLN A O 1
ATOM 2290 N N . THR A 1 293 ? -1.442 8.899 25.537 1.00 88.19 293 THR A N 1
ATOM 2291 C CA . THR A 1 293 ? -2.451 7.969 26.036 1.00 88.19 293 THR A CA 1
ATOM 2292 C C . THR A 1 293 ? -2.642 6.876 25.002 1.00 88.19 293 THR A C 1
ATOM 2294 O O . THR A 1 293 ? -2.967 7.176 23.851 1.00 88.19 293 THR A O 1
ATOM 2297 N N . LYS A 1 294 ? -2.481 5.617 25.416 1.00 93.81 294 LYS A N 1
ATOM 2298 C CA . LYS A 1 294 ? -2.748 4.463 24.556 1.00 93.81 294 LYS A CA 1
ATOM 2299 C C . LYS A 1 294 ? -4.244 4.348 24.270 1.00 93.81 294 LYS A C 1
ATOM 2301 O O . LYS A 1 294 ? -5.077 4.332 25.184 1.00 93.81 294 LYS A O 1
ATOM 2306 N N . VAL A 1 295 ? -4.577 4.246 22.994 1.00 94.81 295 VAL A N 1
ATOM 2307 C CA . VAL A 1 295 ? -5.943 4.126 22.486 1.00 94.81 295 VAL A CA 1
ATOM 2308 C C . VAL A 1 295 ? -6.118 2.841 21.692 1.00 94.81 295 VAL A C 1
ATOM 2310 O O . VAL A 1 295 ? -5.163 2.287 21.152 1.00 94.81 295 VAL A O 1
ATOM 2313 N N . ALA A 1 296 ? -7.355 2.367 21.644 1.00 94.31 296 ALA A N 1
ATOM 2314 C CA . ALA A 1 296 ? -7.794 1.357 20.703 1.00 94.31 296 ALA A CA 1
ATOM 2315 C C . ALA A 1 296 ? -8.515 2.068 19.555 1.00 94.31 296 ALA A C 1
ATOM 2317 O O . ALA A 1 296 ? -9.433 2.857 19.797 1.00 94.31 296 ALA A O 1
ATOM 2318 N N . VAL A 1 297 ? -8.101 1.795 18.320 1.00 91.62 297 VAL A N 1
ATOM 2319 C CA . VAL A 1 297 ? -8.759 2.292 17.109 1.00 91.62 297 VAL A CA 1
ATOM 2320 C C . VAL A 1 297 ? -9.459 1.109 16.459 1.00 91.62 297 VAL A C 1
ATOM 2322 O O . VAL A 1 297 ? -8.816 0.201 15.928 1.00 91.62 297 VAL A O 1
ATOM 2325 N N . LYS A 1 298 ? -10.787 1.097 16.552 1.00 89.44 298 LYS A N 1
ATOM 2326 C CA . LYS A 1 298 ? -11.637 0.073 15.952 1.00 89.44 298 LYS A CA 1
ATOM 2327 C C . LYS A 1 298 ? -12.079 0.533 14.573 1.00 89.44 298 LYS A C 1
ATOM 2329 O O . LYS A 1 298 ? -12.734 1.564 14.444 1.00 89.44 298 LYS A O 1
ATOM 2334 N N . THR A 1 299 ? -11.769 -0.268 13.569 1.00 83.12 299 THR A N 1
ATOM 2335 C CA . THR A 1 299 ? -12.034 0.027 12.167 1.00 83.12 299 THR A CA 1
ATOM 2336 C C . THR A 1 299 ? -12.901 -1.076 11.583 1.00 83.12 299 THR A C 1
ATOM 2338 O O . THR A 1 299 ? -12.556 -2.256 11.660 1.00 83.12 299 THR A O 1
ATOM 2341 N N . ALA A 1 300 ? -14.067 -0.711 11.054 1.00 73.50 300 ALA A N 1
ATOM 2342 C CA . ALA A 1 300 ? -14.959 -1.675 10.424 1.00 73.50 300 ALA A CA 1
ATOM 2343 C C . ALA A 1 300 ? -14.311 -2.252 9.159 1.00 73.50 300 ALA A C 1
ATOM 2345 O O . ALA A 1 300 ? -13.672 -1.526 8.400 1.00 73.50 300 ALA A O 1
ATOM 2346 N N . ARG A 1 301 ? -14.477 -3.558 8.938 1.00 63.44 301 ARG A N 1
ATOM 2347 C CA . ARG A 1 301 ? -14.015 -4.221 7.714 1.00 63.44 301 ARG A CA 1
ATOM 2348 C C . ARG A 1 301 ? -15.132 -4.185 6.675 1.00 63.44 301 ARG A C 1
ATOM 2350 O O . ARG A 1 301 ? -16.242 -4.620 6.970 1.00 63.44 301 ARG A O 1
ATOM 2357 N N . GLY A 1 302 ? -14.825 -3.693 5.480 1.00 55.66 302 GLY A N 1
ATOM 2358 C CA . GLY A 1 302 ? -15.769 -3.568 4.371 1.00 55.66 302 GLY A CA 1
ATOM 2359 C C . GLY A 1 302 ? -15.579 -2.250 3.626 1.00 55.66 302 GLY A C 1
ATOM 2360 O O . GLY A 1 302 ? -15.086 -1.278 4.194 1.00 55.66 302 GLY A O 1
ATOM 2361 N N . ASP A 1 303 ? -15.950 -2.228 2.350 1.00 49.47 303 ASP A N 1
ATOM 2362 C CA . ASP A 1 303 ? -15.858 -1.035 1.514 1.00 49.47 303 ASP A CA 1
ATOM 2363 C C . ASP A 1 303 ? -17.024 -0.076 1.824 1.00 49.47 303 ASP A C 1
ATOM 2365 O O . ASP A 1 303 ? -18.173 -0.311 1.442 1.00 49.47 303 ASP A O 1
ATOM 2369 N N . LEU A 1 304 ? -16.740 1.006 2.559 1.00 52.25 304 LEU A N 1
ATOM 2370 C CA . LEU A 1 304 ? -17.733 2.035 2.892 1.00 52.25 304 LEU A CA 1
ATOM 2371 C C . LEU A 1 304 ? -18.121 2.925 1.705 1.00 52.25 304 LEU A C 1
ATOM 2373 O O . LEU A 1 304 ? -18.988 3.791 1.856 1.00 52.25 304 LEU A O 1
ATOM 2377 N N . SER A 1 305 ? -17.494 2.772 0.537 1.00 50.03 305 SER A N 1
ATOM 2378 C CA . SER A 1 305 ? -17.867 3.579 -0.623 1.00 50.03 305 SER A CA 1
ATOM 2379 C C . SER A 1 305 ? -19.229 3.182 -1.209 1.00 50.03 305 SER A C 1
ATOM 2381 O O . SER A 1 305 ? -19.834 4.020 -1.876 1.00 50.03 305 SER A O 1
ATOM 2383 N N . MET A 1 306 ? -19.766 1.984 -0.903 1.00 51.81 306 MET A N 1
ATOM 2384 C CA . MET A 1 306 ? -20.997 1.481 -1.542 1.00 51.81 306 MET A CA 1
ATOM 2385 C C . MET A 1 306 ? -22.048 0.806 -0.634 1.00 51.81 306 MET A C 1
ATOM 2387 O O . MET A 1 306 ? -23.181 0.652 -1.085 1.00 51.81 306 MET A O 1
ATOM 2391 N N . ASP A 1 307 ? -21.756 0.422 0.619 1.00 62.66 307 ASP A N 1
ATOM 2392 C CA . ASP A 1 307 ? -22.745 -0.289 1.457 1.00 62.66 307 ASP A CA 1
ATOM 2393 C C . ASP A 1 307 ? -23.333 0.581 2.587 1.00 62.66 307 ASP A C 1
ATOM 2395 O O . ASP A 1 307 ? -22.787 0.688 3.694 1.00 62.66 307 ASP A O 1
ATOM 2399 N N . GLU A 1 308 ? -24.504 1.175 2.325 1.00 69.62 308 GLU A N 1
ATOM 2400 C CA . GLU A 1 308 ? -25.284 1.927 3.320 1.00 69.62 308 GLU A CA 1
ATOM 2401 C C . GLU A 1 308 ? -25.565 1.125 4.600 1.00 69.62 308 GLU A C 1
ATOM 2403 O O . GLU A 1 308 ? -25.679 1.723 5.674 1.00 69.62 308 GLU A O 1
ATOM 2408 N N . LYS A 1 309 ? -25.659 -0.211 4.537 1.00 74.12 309 LYS A N 1
ATOM 2409 C CA . LYS A 1 309 ? -25.916 -1.039 5.725 1.00 74.12 309 LYS A CA 1
ATOM 2410 C C . LYS A 1 309 ? -24.718 -1.034 6.664 1.00 74.12 309 LYS A C 1
ATOM 2412 O O . LYS A 1 309 ? -24.902 -0.909 7.876 1.00 74.12 309 LYS A O 1
ATOM 2417 N N . ILE A 1 310 ? -23.501 -1.128 6.124 1.00 71.75 310 ILE A N 1
ATOM 2418 C CA . ILE A 1 310 ? -22.273 -1.075 6.929 1.00 71.75 310 ILE A CA 1
ATOM 2419 C C . ILE A 1 310 ? -22.133 0.314 7.549 1.00 71.75 310 ILE A C 1
ATOM 2421 O O . ILE A 1 310 ? -21.898 0.418 8.754 1.00 71.75 310 ILE A O 1
ATOM 2425 N N . ILE A 1 311 ? -22.362 1.373 6.766 1.00 74.69 311 ILE A N 1
ATOM 2426 C CA . ILE A 1 311 ? -22.361 2.750 7.276 1.00 74.69 311 ILE A CA 1
ATOM 2427 C C . ILE A 1 311 ? -23.361 2.880 8.427 1.00 74.69 311 ILE A C 1
ATOM 2429 O O . ILE A 1 311 ? -22.976 3.276 9.525 1.00 74.69 311 ILE A O 1
ATOM 2433 N N . ASN A 1 312 ? -24.627 2.509 8.216 1.00 81.12 312 ASN A N 1
ATOM 2434 C CA . ASN A 1 312 ? -25.668 2.625 9.237 1.00 81.12 312 ASN A CA 1
ATOM 2435 C C . ASN A 1 312 ? -25.320 1.837 10.507 1.00 81.12 312 ASN A C 1
ATOM 2437 O O . ASN A 1 312 ? -25.490 2.374 11.598 1.00 81.12 312 ASN A O 1
ATOM 2441 N N . ARG A 1 313 ? -24.732 0.641 10.384 1.00 83.38 313 ARG A N 1
ATOM 2442 C CA . ARG A 1 313 ? -24.254 -0.142 11.533 1.00 83.38 313 ARG A CA 1
ATOM 2443 C C . ARG A 1 313 ? -23.189 0.602 12.340 1.00 83.38 313 ARG A C 1
ATOM 2445 O O . ARG A 1 313 ? -23.267 0.630 13.565 1.00 83.38 313 ARG A O 1
ATOM 2452 N N . ILE A 1 314 ? -22.209 1.221 11.678 1.00 82.88 314 ILE A N 1
ATOM 2453 C CA . ILE A 1 314 ? -21.170 2.002 12.370 1.00 82.88 314 ILE A CA 1
ATOM 2454 C C . ILE A 1 314 ? -21.789 3.245 13.018 1.00 82.88 314 ILE A C 1
ATOM 2456 O O . ILE A 1 314 ? -21.481 3.564 14.165 1.00 82.88 314 ILE A O 1
ATOM 2460 N N . LEU A 1 315 ? -22.681 3.942 12.306 1.00 86.38 315 LEU A N 1
ATOM 2461 C CA . LEU A 1 315 ? -23.377 5.120 12.824 1.00 86.38 315 LEU A CA 1
ATOM 2462 C C . LEU A 1 315 ? -24.202 4.793 14.074 1.00 86.38 315 LEU A C 1
ATOM 2464 O O . LEU A 1 315 ? -24.206 5.569 15.032 1.00 86.38 315 LEU A O 1
ATOM 2468 N N . GLU A 1 316 ? -24.902 3.661 14.066 1.00 88.69 316 GLU A N 1
ATOM 2469 C CA . GLU A 1 316 ? -25.648 3.148 15.214 1.00 88.69 316 GLU A CA 1
ATOM 2470 C C . GLU A 1 316 ? -24.719 2.775 16.362 1.00 88.69 316 GLU A C 1
ATOM 2472 O O . GLU A 1 316 ? -24.971 3.190 17.492 1.00 88.69 316 GLU A O 1
ATOM 2477 N N . GLU A 1 317 ? -23.617 2.078 16.083 1.00 91.19 317 GLU A N 1
ATOM 2478 C CA . GLU A 1 317 ? -22.636 1.708 17.101 1.00 91.19 317 GLU A CA 1
ATOM 2479 C C . GLU A 1 317 ? -22.051 2.949 17.790 1.00 91.19 317 GLU A C 1
ATOM 2481 O O . GLU A 1 317 ? -22.050 3.032 19.019 1.00 91.19 317 GLU A O 1
ATOM 2486 N N . VAL A 1 318 ? -21.640 3.961 17.017 1.00 92.56 318 VAL A N 1
ATOM 2487 C CA . VAL A 1 318 ? -21.159 5.245 17.551 1.00 92.56 318 VAL A CA 1
ATOM 2488 C C . VAL A 1 318 ? -22.238 5.931 18.383 1.00 92.56 318 VAL A C 1
ATOM 2490 O O . VAL A 1 318 ? -21.943 6.440 19.462 1.00 92.56 318 VAL A O 1
ATOM 2493 N N . TYR A 1 319 ? -23.482 5.960 17.905 1.00 92.69 319 TYR A N 1
ATOM 2494 C CA . TYR A 1 319 ? -24.577 6.647 18.587 1.00 92.69 319 TYR A CA 1
ATOM 2495 C C . TYR A 1 319 ? -24.959 5.988 19.912 1.00 92.69 319 TYR A C 1
ATOM 2497 O O . TYR A 1 319 ? -25.117 6.682 20.919 1.00 92.69 319 TYR A O 1
ATOM 2505 N N . VAL A 1 320 ? -25.091 4.660 19.921 1.00 92.12 320 VAL A N 1
ATOM 2506 C CA . VAL A 1 320 ? -25.366 3.888 21.136 1.00 92.12 320 VAL A CA 1
ATOM 2507 C C . VAL A 1 320 ? -24.223 4.100 22.117 1.00 92.12 320 VAL A C 1
ATOM 2509 O O . VAL A 1 320 ? -24.454 4.554 23.235 1.00 92.12 320 VAL A O 1
ATOM 2512 N N . TRP A 1 321 ? -22.981 3.889 21.682 1.00 94.31 321 TRP A N 1
ATOM 2513 C CA . TRP A 1 321 ? -21.820 4.008 22.557 1.00 94.31 321 TRP A CA 1
ATOM 2514 C C . TRP A 1 321 ? -21.625 5.433 23.102 1.00 94.31 321 TRP A C 1
ATOM 2516 O O . TRP A 1 321 ? -21.274 5.608 24.266 1.00 94.31 321 TRP A O 1
ATOM 2526 N N . TYR A 1 322 ? -21.935 6.464 22.312 1.00 93.81 322 TYR A N 1
ATOM 2527 C CA . TYR A 1 322 ? -21.894 7.865 22.743 1.00 93.81 322 TYR A CA 1
ATOM 2528 C C . TYR A 1 322 ? -22.868 8.182 23.892 1.00 93.81 322 TYR A C 1
ATOM 2530 O O . TYR A 1 322 ? -22.562 9.021 24.744 1.00 93.81 322 TYR A O 1
ATOM 2538 N N . LYS A 1 323 ? -24.039 7.531 23.931 1.00 91.19 323 LYS A N 1
ATOM 2539 C CA . LYS A 1 323 ? -25.041 7.732 24.993 1.00 91.19 323 LYS A CA 1
ATOM 2540 C C . LYS A 1 323 ? -24.699 7.015 26.291 1.00 91.19 323 LYS A C 1
ATOM 2542 O O . LYS A 1 323 ? -25.128 7.449 27.358 1.00 91.19 323 LYS A O 1
ATOM 2547 N N . LEU A 1 324 ? -23.960 5.918 26.197 1.00 91.31 324 LEU A N 1
ATOM 2548 C CA . LEU A 1 324 ? -23.677 5.055 27.328 1.00 91.31 324 LEU A CA 1
ATOM 2549 C C . LEU A 1 324 ? -22.664 5.705 28.275 1.00 91.31 324 LEU A C 1
ATOM 2551 O O . LEU A 1 324 ? -21.525 5.996 27.907 1.00 91.31 324 LEU A O 1
ATOM 2555 N N . ARG A 1 325 ? -23.081 5.913 29.527 1.00 89.12 325 ARG A N 1
ATOM 2556 C CA . ARG A 1 325 ? -22.225 6.418 30.605 1.00 89.12 325 ARG A CA 1
ATOM 2557 C C . ARG A 1 325 ? -22.394 5.552 31.838 1.00 89.12 325 ARG A C 1
ATOM 2559 O O . ARG A 1 325 ? -23.356 5.701 32.577 1.00 89.12 325 ARG A O 1
ATOM 2566 N N . HIS A 1 326 ? -21.441 4.657 32.055 1.00 91.81 326 HIS A N 1
ATOM 2567 C CA . HIS A 1 326 ? -21.447 3.768 33.207 1.00 91.81 326 HIS A CA 1
ATOM 2568 C C . HIS A 1 326 ? -20.018 3.338 33.548 1.00 91.81 326 HIS A C 1
ATOM 2570 O O . HIS A 1 326 ? -19.173 3.231 32.660 1.00 91.81 326 HIS A O 1
ATOM 2576 N N . ALA A 1 327 ? -19.745 3.059 34.825 1.00 89.88 327 ALA A N 1
ATOM 2577 C CA . ALA A 1 327 ? -18.408 2.693 35.303 1.00 89.88 327 ALA A CA 1
ATOM 2578 C C . ALA A 1 327 ? -17.860 1.403 34.660 1.00 89.88 327 ALA A C 1
ATOM 2580 O O . ALA A 1 327 ? -16.647 1.232 34.549 1.00 89.88 327 ALA A O 1
ATOM 2581 N N . ASN A 1 328 ? -18.747 0.507 34.214 1.00 91.50 328 ASN A N 1
ATOM 2582 C CA . ASN A 1 328 ? -18.393 -0.752 33.549 1.00 91.50 328 ASN A CA 1
ATOM 2583 C C . ASN A 1 328 ? -18.594 -0.733 32.023 1.00 91.50 328 ASN A C 1
ATOM 2585 O O . ASN A 1 328 ? -18.539 -1.786 31.394 1.00 91.50 328 ASN A O 1
ATOM 2589 N N . ILE A 1 329 ? -18.802 0.442 31.418 1.00 91.81 329 ILE A N 1
ATOM 2590 C CA . ILE A 1 329 ? -18.782 0.616 29.959 1.00 91.81 329 ILE A CA 1
ATOM 2591 C C . ILE A 1 329 ? -17.547 1.432 29.608 1.00 91.81 329 ILE A C 1
ATOM 2593 O O . ILE A 1 329 ? -17.318 2.509 30.156 1.00 91.81 329 ILE A O 1
ATOM 2597 N N . LEU A 1 330 ? -16.743 0.924 28.677 1.00 92.94 330 LEU A N 1
ATOM 2598 C CA . LEU A 1 330 ? -15.561 1.634 28.207 1.00 92.94 330 LEU A CA 1
ATOM 2599 C C . LEU A 1 330 ? -15.979 2.977 27.580 1.00 92.94 330 LEU A C 1
ATOM 2601 O O . LEU A 1 330 ? -16.832 2.961 26.704 1.00 92.94 330 LEU A O 1
ATOM 2605 N N . PRO A 1 331 ? -15.417 4.134 27.964 1.00 92.12 331 PRO A N 1
ATOM 2606 C CA . PRO A 1 331 ? -15.826 5.401 27.365 1.00 92.12 331 PRO A CA 1
ATOM 2607 C C . PRO A 1 331 ? -15.397 5.532 25.899 1.00 92.12 331 PRO A C 1
ATOM 2609 O O . PRO A 1 331 ? -14.238 5.272 25.556 1.00 92.12 331 PRO A O 1
ATOM 2612 N N . LEU A 1 332 ? -16.311 6.026 25.061 1.00 95.25 332 LEU A N 1
ATOM 2613 C CA . LEU A 1 332 ? -16.006 6.494 23.711 1.00 95.25 332 LEU A CA 1
ATOM 2614 C C . LEU A 1 332 ? -15.207 7.806 23.789 1.00 95.25 332 LEU A C 1
ATOM 2616 O O . LEU A 1 332 ? -15.687 8.800 24.336 1.00 95.25 332 LEU A O 1
ATOM 2620 N N . LEU A 1 333 ? -13.986 7.823 23.247 1.00 94.06 333 LEU A N 1
ATOM 2621 C CA . LEU A 1 333 ? -13.136 9.021 23.231 1.00 94.06 333 LEU A CA 1
ATOM 2622 C C . LEU A 1 333 ? -13.433 9.924 22.033 1.00 94.06 333 LEU A C 1
ATOM 2624 O O . LEU A 1 333 ? -13.334 11.147 22.155 1.00 94.06 333 LEU A O 1
ATOM 2628 N N . GLY A 1 334 ? -13.780 9.333 20.891 1.00 93.88 334 GLY A N 1
ATOM 2629 C CA . GLY A 1 334 ? -14.066 10.061 19.664 1.00 93.88 334 GLY A CA 1
ATOM 2630 C C . GLY A 1 334 ? -14.097 9.164 18.433 1.00 93.88 334 GLY A C 1
ATOM 2631 O O . GLY A 1 334 ? -14.135 7.937 18.532 1.00 93.88 334 GLY A O 1
ATOM 2632 N N . ILE A 1 335 ? -14.065 9.810 17.275 1.00 92.50 335 ILE A N 1
ATOM 2633 C CA . ILE A 1 335 ? -14.003 9.184 15.953 1.00 92.50 335 ILE A CA 1
ATOM 2634 C C . ILE A 1 335 ? -12.820 9.739 15.161 1.00 92.50 335 ILE A C 1
ATOM 2636 O O . ILE A 1 335 ? -12.369 10.864 15.398 1.00 92.50 335 ILE A O 1
ATOM 2640 N N . THR A 1 336 ? -12.336 8.965 14.201 1.00 87.38 336 THR A N 1
ATOM 2641 C CA . THR A 1 336 ? -11.337 9.399 13.219 1.00 87.38 336 THR A CA 1
ATOM 2642 C C . THR A 1 336 ? -11.690 8.839 11.848 1.00 87.38 336 THR A C 1
ATOM 2644 O O . THR A 1 336 ? -12.327 7.794 11.736 1.00 87.38 336 THR A O 1
ATOM 2647 N N . THR A 1 337 ? -11.306 9.569 10.815 1.00 79.19 337 THR A N 1
ATOM 2648 C CA . THR A 1 337 ? -11.470 9.228 9.397 1.00 79.19 337 THR A CA 1
ATOM 2649 C C . THR A 1 337 ? -10.140 9.090 8.671 1.00 79.19 337 THR A C 1
ATOM 2651 O O . THR A 1 337 ? -10.101 8.907 7.460 1.00 79.19 337 THR A O 1
ATOM 2654 N N . GLN A 1 338 ? -9.039 9.184 9.415 1.00 73.56 338 GLN A N 1
ATOM 2655 C CA . GLN A 1 338 ? -7.687 9.155 8.873 1.00 73.56 338 GLN A CA 1
ATOM 2656 C C . GLN A 1 338 ? -7.248 7.761 8.404 1.00 73.56 338 GLN A C 1
ATOM 2658 O O . GLN A 1 338 ? -6.264 7.640 7.680 1.00 73.56 338 GLN A O 1
ATOM 2663 N N . PHE A 1 339 ? -7.944 6.707 8.828 1.00 72.19 339 PHE A N 1
ATOM 2664 C CA . PHE A 1 339 ? -7.514 5.332 8.608 1.00 72.19 339 PHE A CA 1
ATOM 2665 C C . PHE A 1 339 ? -8.482 4.588 7.697 1.00 72.19 339 PHE A C 1
ATOM 2667 O O . PHE A 1 339 ? -9.696 4.721 7.832 1.00 72.19 339 PHE A O 1
ATOM 2674 N N . ASP A 1 340 ? -7.913 3.789 6.790 1.00 64.44 340 ASP A N 1
ATOM 2675 C CA . ASP A 1 340 ? -8.610 2.781 5.983 1.00 64.44 340 ASP A CA 1
ATOM 2676 C C . ASP A 1 340 ? -9.817 3.346 5.186 1.00 64.44 340 ASP A C 1
ATOM 2678 O O . ASP A 1 340 ? -10.797 2.652 4.930 1.00 64.44 340 ASP A O 1
ATOM 2682 N N . SER A 1 341 ? -9.755 4.639 4.818 1.00 63.81 341 SER A N 1
ATOM 2683 C CA . SER A 1 341 ? -10.798 5.404 4.099 1.00 63.81 341 SER A CA 1
ATOM 2684 C C . SER A 1 341 ? -12.207 5.296 4.705 1.00 63.81 341 SER A C 1
ATOM 2686 O O . SER A 1 341 ? -13.218 5.419 4.010 1.00 63.81 341 SER A O 1
ATOM 2688 N N . THR A 1 342 ? -12.283 5.060 6.013 1.00 69.81 342 THR A N 1
ATOM 2689 C CA . THR A 1 342 ? -13.506 4.693 6.729 1.00 69.81 342 THR A CA 1
ATOM 2690 C C . THR A 1 342 ? -13.625 5.462 8.042 1.00 69.81 342 THR A C 1
ATOM 2692 O O . THR A 1 342 ? -12.730 6.206 8.441 1.00 69.81 342 THR A O 1
ATOM 2695 N N . LEU A 1 343 ? -14.760 5.314 8.722 1.00 81.12 343 LEU A N 1
ATOM 2696 C CA . LEU A 1 343 ? -14.954 5.855 10.058 1.00 81.12 343 LEU A CA 1
ATOM 2697 C C . LEU A 1 343 ? -14.469 4.842 11.103 1.00 81.12 343 LEU A C 1
ATOM 2699 O O . LEU A 1 343 ? -15.079 3.787 11.290 1.00 81.12 343 LEU A O 1
ATOM 2703 N N . SER A 1 344 ? -13.421 5.201 11.838 1.00 88.12 344 SER A N 1
ATOM 2704 C CA . SER A 1 344 ? -12.935 4.431 12.982 1.00 88.12 344 SER A CA 1
ATOM 2705 C C . SER A 1 344 ? -13.432 5.017 14.303 1.00 88.12 344 SER A C 1
ATOM 2707 O O . SER A 1 344 ? -13.510 6.235 14.496 1.00 88.12 344 SER A O 1
ATOM 2709 N N . ILE A 1 345 ? -13.728 4.124 15.245 1.00 92.75 345 ILE A N 1
ATOM 2710 C CA . ILE A 1 345 ? -14.185 4.439 16.600 1.00 92.75 345 ILE A CA 1
ATOM 2711 C C . ILE A 1 345 ? -12.991 4.346 17.554 1.00 92.75 345 ILE A C 1
ATOM 2713 O O . ILE A 1 345 ? -12.233 3.376 17.506 1.00 92.75 345 ILE A O 1
ATOM 2717 N N . VAL A 1 346 ? -12.814 5.343 18.424 1.00 94.50 346 VAL A N 1
ATOM 2718 C CA . VAL A 1 346 ? -11.636 5.452 19.296 1.00 94.50 346 VAL A CA 1
ATOM 2719 C C . VAL A 1 346 ? -12.032 5.337 20.766 1.00 94.50 346 VAL A C 1
ATOM 2721 O O . VAL A 1 346 ? -12.835 6.125 21.270 1.00 94.50 346 VAL A O 1
ATOM 2724 N N . SER A 1 347 ? -11.415 4.400 21.482 1.00 95.19 347 SER A N 1
ATOM 2725 C CA . SER A 1 347 ? -11.556 4.221 22.935 1.00 95.19 347 SER A CA 1
ATOM 2726 C C . SER A 1 347 ? -10.187 4.125 23.611 1.00 95.19 347 SER A C 1
ATOM 2728 O O . SER A 1 347 ? -9.152 4.138 22.947 1.00 95.19 347 SER A O 1
ATOM 2730 N N . ARG A 1 348 ? -10.137 4.013 24.945 1.00 94.38 348 ARG A N 1
ATOM 2731 C CA . ARG A 1 348 ? -8.871 3.657 25.613 1.00 94.38 348 ARG A CA 1
ATOM 2732 C C . ARG A 1 348 ? -8.439 2.245 25.227 1.00 94.38 348 ARG A C 1
ATOM 2734 O O . ARG A 1 348 ? -9.282 1.375 25.010 1.00 94.38 348 ARG A O 1
ATOM 2741 N N . TRP A 1 349 ? -7.128 2.037 25.194 1.00 94.19 349 TRP A N 1
ATOM 2742 C CA . TRP A 1 349 ? -6.544 0.705 25.129 1.00 94.19 349 TRP A CA 1
ATOM 2743 C C . TRP A 1 349 ? -6.660 0.007 26.491 1.00 94.19 349 TRP A C 1
ATOM 2745 O O . TRP A 1 349 ? -6.372 0.613 27.525 1.00 94.19 349 TRP A O 1
ATOM 2755 N N . MET A 1 350 ? -7.070 -1.262 26.491 1.00 92.88 350 MET A N 1
ATOM 2756 C CA . MET A 1 350 ? -7.199 -2.081 27.699 1.00 92.88 350 MET A CA 1
ATOM 2757 C C . MET A 1 350 ? -6.042 -3.081 27.756 1.00 92.88 350 MET A C 1
ATOM 2759 O O . MET A 1 350 ? -6.065 -4.097 27.070 1.00 92.88 350 MET A O 1
ATOM 2763 N N . GLU A 1 351 ? -5.033 -2.806 28.587 1.00 90.31 351 GLU A N 1
ATOM 2764 C CA . GLU A 1 351 ? -3.773 -3.579 28.629 1.00 90.31 351 GLU A CA 1
ATOM 2765 C C . GLU A 1 351 ? -3.958 -5.061 28.977 1.00 90.31 351 GLU A C 1
ATOM 2767 O O . GLU A 1 351 ? -3.161 -5.900 28.575 1.00 90.31 351 GLU A O 1
ATOM 2772 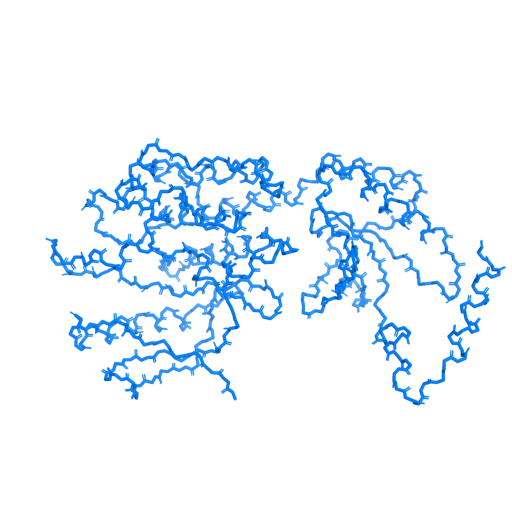N N . ARG A 1 352 ? -5.021 -5.391 29.718 1.00 89.69 352 ARG A N 1
ATOM 2773 C CA . ARG A 1 352 ? -5.341 -6.764 30.137 1.00 89.69 352 ARG A CA 1
ATOM 2774 C C . ARG A 1 352 ? -6.204 -7.528 29.124 1.00 89.69 352 ARG A C 1
ATOM 2776 O O . ARG A 1 352 ? -6.644 -8.633 29.419 1.00 89.69 352 ARG A O 1
ATOM 2783 N N . GLY A 1 353 ? -6.444 -6.949 27.946 1.00 88.56 353 GLY A N 1
ATOM 2784 C CA . GLY A 1 353 ? -7.163 -7.601 26.856 1.00 88.56 353 GLY A CA 1
ATOM 2785 C C . GLY A 1 353 ? -8.635 -7.874 27.166 1.00 88.56 353 GLY A C 1
ATOM 2786 O O . GLY A 1 353 ? -9.308 -7.089 27.840 1.00 88.56 353 GLY A O 1
ATOM 2787 N N . THR A 1 354 ? -9.157 -8.973 26.616 1.00 89.19 354 THR A N 1
ATOM 2788 C CA . THR A 1 354 ? -10.557 -9.374 26.802 1.00 89.19 354 THR A CA 1
ATOM 2789 C C . THR A 1 354 ? -10.750 -10.138 28.112 1.00 89.19 354 THR A C 1
ATOM 2791 O O . THR A 1 354 ? -9.827 -10.779 28.608 1.00 89.19 354 THR A O 1
ATOM 2794 N N . ALA A 1 355 ? -11.977 -10.152 28.648 1.00 90.31 355 ALA A N 1
ATOM 2795 C CA . ALA A 1 355 ? -12.307 -10.967 29.821 1.00 90.31 355 ALA A CA 1
ATOM 2796 C C . ALA A 1 355 ? -11.960 -12.451 29.612 1.00 90.31 355 ALA A C 1
ATOM 2798 O O . ALA A 1 355 ? -11.491 -13.101 30.539 1.00 90.31 355 ALA A O 1
ATOM 2799 N N . ARG A 1 356 ? -12.140 -12.961 28.383 1.00 89.50 356 ARG A N 1
ATOM 2800 C CA . ARG A 1 356 ? -11.809 -14.341 28.011 1.00 89.50 356 ARG A CA 1
ATOM 2801 C C . ARG A 1 356 ? -10.328 -14.635 28.191 1.00 89.50 356 ARG A C 1
ATOM 2803 O O . ARG A 1 356 ? -10.000 -15.701 28.690 1.00 89.50 356 ARG A O 1
ATOM 2810 N N . ASP A 1 357 ? -9.462 -13.725 27.760 1.00 89.19 357 ASP A N 1
ATOM 2811 C CA . ASP A 1 357 ? -8.012 -13.910 27.852 1.00 89.19 357 ASP A CA 1
ATOM 2812 C C . ASP A 1 357 ? -7.533 -13.702 29.288 1.00 89.19 357 ASP A C 1
ATOM 2814 O O . ASP A 1 357 ? -6.702 -14.460 29.780 1.00 89.19 357 ASP A O 1
ATOM 2818 N N . TYR A 1 358 ? -8.124 -12.732 29.986 1.00 90.31 358 TYR A N 1
ATOM 2819 C CA . TYR A 1 358 ? -7.780 -12.393 31.361 1.00 90.31 358 TYR A CA 1
ATOM 2820 C C . TYR A 1 358 ? -8.012 -13.548 32.347 1.00 90.31 358 TYR A C 1
ATOM 2822 O O . TYR A 1 358 ? -7.163 -13.812 33.195 1.00 90.31 358 TYR A O 1
ATOM 2830 N N . VAL A 1 359 ? -9.131 -14.271 32.224 1.00 92.12 359 VAL A N 1
ATOM 2831 C CA . VAL A 1 359 ? -9.480 -15.380 33.138 1.00 92.12 359 VAL A CA 1
ATOM 2832 C C . VAL A 1 359 ? -8.844 -16.721 32.760 1.00 92.12 359 VAL A C 1
ATOM 2834 O O . VAL A 1 359 ? -9.094 -17.720 33.428 1.00 92.12 359 VAL A O 1
ATOM 2837 N N . ARG A 1 360 ? -8.037 -16.780 31.688 1.00 91.06 360 ARG A N 1
ATOM 2838 C CA . ARG A 1 360 ? -7.231 -17.981 31.393 1.00 91.06 360 ARG A CA 1
ATOM 2839 C C . ARG A 1 360 ? -6.156 -18.212 32.445 1.00 91.06 360 ARG A C 1
ATOM 2841 O O . ARG A 1 360 ? -5.759 -19.351 32.659 1.00 91.06 360 ARG A O 1
ATOM 2848 N N . ASP A 1 361 ? -5.687 -17.140 33.070 1.00 89.81 361 ASP A N 1
ATOM 2849 C CA . ASP A 1 361 ? -4.833 -17.235 34.240 1.00 89.81 361 ASP A CA 1
ATOM 2850 C C . ASP A 1 361 ? -5.699 -17.579 35.458 1.00 89.81 361 ASP A C 1
ATOM 2852 O O . ASP A 1 361 ? -6.565 -16.800 35.865 1.00 89.81 361 ASP A O 1
ATOM 2856 N N . SER A 1 362 ? -5.459 -18.758 36.035 1.00 88.06 362 SER A N 1
ATOM 2857 C CA . SER A 1 362 ? -6.216 -19.297 37.167 1.00 88.06 362 SER A CA 1
ATOM 2858 C C . SER A 1 362 ? -6.142 -18.437 38.430 1.00 88.06 362 SER A C 1
ATOM 2860 O O . SER A 1 362 ? -6.947 -18.636 39.338 1.00 88.06 362 SER A O 1
ATOM 2862 N N . ILE A 1 363 ? -5.202 -17.488 38.510 1.00 93.12 363 ILE A N 1
ATOM 2863 C CA . ILE A 1 363 ? -5.132 -16.537 39.626 1.00 93.12 363 ILE A CA 1
ATOM 2864 C C . ILE A 1 363 ? -6.244 -15.476 39.567 1.00 93.12 363 ILE A C 1
ATOM 2866 O O . ILE A 1 363 ? -6.564 -14.852 40.581 1.00 93.12 363 ILE A O 1
ATOM 2870 N N . ASN A 1 364 ? -6.842 -15.255 38.392 1.00 91.38 364 ASN A N 1
ATOM 2871 C CA . ASN A 1 364 ? -7.824 -14.202 38.173 1.00 91.38 364 ASN A CA 1
ATOM 2872 C C . ASN A 1 364 ? -9.248 -14.708 38.432 1.00 91.38 364 ASN A C 1
ATOM 2874 O O . ASN A 1 364 ? -9.838 -15.417 37.621 1.00 91.38 364 ASN A O 1
ATOM 2878 N N . ASP A 1 365 ? -9.837 -14.271 39.545 1.00 90.94 365 ASP A N 1
ATOM 2879 C CA . ASP A 1 365 ? -11.233 -14.558 39.876 1.00 90.94 365 ASP A CA 1
ATOM 2880 C C . ASP A 1 365 ? -12.200 -13.894 38.866 1.00 90.94 365 ASP A C 1
ATOM 2882 O O . ASP A 1 365 ? -12.170 -12.667 38.708 1.00 90.94 365 ASP A O 1
ATOM 2886 N N . PRO A 1 366 ? -13.093 -14.652 38.198 1.00 92.12 366 PRO A N 1
ATOM 2887 C CA . PRO A 1 366 ? -14.057 -14.096 37.249 1.00 92.12 366 PRO A CA 1
ATOM 2888 C C . PRO A 1 366 ? -15.246 -13.376 37.913 1.00 92.12 366 PRO A C 1
ATOM 2890 O O . PRO A 1 366 ? -15.926 -12.586 37.251 1.00 92.12 366 PRO A O 1
ATOM 2893 N N . ARG A 1 367 ? -15.534 -13.610 39.203 1.00 92.75 367 ARG A N 1
ATOM 2894 C CA . ARG A 1 367 ? -16.744 -13.093 39.881 1.00 92.75 367 ARG A CA 1
ATOM 2895 C C . ARG A 1 367 ? -16.875 -11.561 39.855 1.00 92.75 367 ARG A C 1
ATOM 2897 O O . ARG A 1 367 ? -17.987 -11.086 39.607 1.00 92.75 367 ARG A O 1
ATOM 2904 N N . PRO A 1 368 ? -15.806 -10.760 40.050 1.00 91.00 368 PRO A N 1
ATOM 2905 C CA . PRO A 1 368 ? -15.888 -9.305 39.926 1.00 91.00 368 PRO A CA 1
ATOM 2906 C C . PRO A 1 368 ? -16.299 -8.835 38.525 1.00 91.00 368 PRO A C 1
ATOM 2908 O O . PRO A 1 368 ? -17.052 -7.868 38.411 1.00 91.00 368 PRO A O 1
ATOM 2911 N N . LEU A 1 369 ? -15.861 -9.533 37.469 1.00 89.75 369 LEU A N 1
ATOM 2912 C CA . LEU A 1 369 ? -16.235 -9.211 36.087 1.00 89.75 369 LEU A CA 1
ATOM 2913 C C . LEU A 1 369 ? -17.732 -9.443 35.870 1.00 89.75 369 LEU A C 1
ATOM 2915 O O . LEU A 1 369 ? -18.427 -8.558 35.378 1.00 89.75 369 LEU A O 1
ATOM 2919 N N . VAL A 1 370 ? -18.239 -10.598 36.313 1.00 90.44 370 VAL A N 1
ATOM 2920 C CA . VAL A 1 370 ? -19.666 -10.945 36.210 1.00 90.44 370 VAL A CA 1
ATOM 2921 C C . VAL A 1 370 ? -20.528 -9.945 36.982 1.00 90.44 370 VAL A C 1
ATOM 2923 O O . VAL A 1 370 ? -21.532 -9.469 36.454 1.00 90.44 370 VAL A O 1
ATOM 2926 N N . ARG A 1 371 ? -20.114 -9.568 38.201 1.00 89.69 371 ARG A N 1
ATOM 2927 C CA . ARG A 1 371 ? -20.822 -8.562 39.006 1.00 89.69 371 ARG A CA 1
ATOM 2928 C C . ARG A 1 371 ? -20.875 -7.211 38.291 1.00 89.69 371 ARG A C 1
ATOM 2930 O O . ARG A 1 371 ? -21.949 -6.626 38.225 1.00 89.69 371 ARG A O 1
ATOM 2937 N N . GLY A 1 372 ? -19.754 -6.756 37.727 1.00 87.06 372 GLY A N 1
ATOM 2938 C CA . GLY A 1 372 ? -19.691 -5.508 36.962 1.00 87.06 372 GLY A CA 1
ATOM 2939 C C . GLY A 1 372 ? -20.572 -5.524 35.708 1.00 87.06 372 GLY A C 1
ATOM 2940 O O . GLY A 1 372 ? -21.213 -4.525 35.386 1.00 87.06 372 GLY A O 1
ATOM 2941 N N . CYS A 1 373 ? -20.663 -6.659 35.009 1.00 87.12 373 CYS A N 1
ATOM 2942 C CA . CYS A 1 373 ? -21.589 -6.816 33.886 1.00 87.12 373 CYS A CA 1
ATOM 2943 C C . CYS A 1 373 ? -23.055 -6.763 34.342 1.00 87.12 373 CYS A C 1
ATOM 2945 O O . CYS A 1 373 ? -23.864 -6.092 33.704 1.00 87.12 373 CYS A O 1
ATOM 2947 N N . ALA A 1 374 ? -23.397 -7.423 35.451 1.00 86.25 374 ALA A N 1
ATOM 2948 C CA . ALA A 1 374 ? -24.758 -7.438 35.981 1.00 86.25 374 ALA A CA 1
ATOM 2949 C C . ALA A 1 374 ? -25.231 -6.042 36.418 1.00 86.25 374 ALA A C 1
ATOM 2951 O O . ALA A 1 374 ? -26.323 -5.627 36.038 1.00 86.25 374 ALA A O 1
ATOM 2952 N N . THR A 1 375 ? -24.397 -5.286 37.141 1.00 87.75 375 THR A N 1
ATOM 2953 C CA . THR A 1 375 ? -24.724 -3.908 37.558 1.00 87.75 375 THR A CA 1
ATOM 2954 C C . THR A 1 375 ? -24.941 -2.986 36.364 1.00 87.75 375 THR A C 1
ATOM 2956 O O . THR A 1 375 ? -25.843 -2.152 36.373 1.00 87.75 375 THR A O 1
ATOM 2959 N N . CYS A 1 376 ? -24.152 -3.184 35.310 1.00 84.69 376 CYS A N 1
ATOM 2960 C CA . CYS A 1 376 ? -24.274 -2.465 34.050 1.00 84.69 376 CYS A CA 1
ATOM 2961 C C . CYS A 1 376 ? -25.645 -2.697 33.393 1.00 84.69 376 CYS A C 1
ATOM 2963 O O . CYS A 1 376 ? -26.330 -1.742 33.049 1.00 84.69 376 CYS A O 1
ATOM 2965 N N . MET A 1 377 ? -26.080 -3.959 33.286 1.00 82.56 377 MET A N 1
ATOM 2966 C CA . MET A 1 377 ? -27.349 -4.327 32.638 1.00 82.56 377 MET A CA 1
ATOM 2967 C C . MET A 1 377 ? -28.594 -3.811 33.368 1.00 82.56 377 MET A C 1
ATOM 2969 O O . MET A 1 377 ? -29.644 -3.694 32.754 1.00 82.56 377 MET A O 1
ATOM 2973 N N . THR A 1 378 ? -28.497 -3.506 34.663 1.00 79.94 378 THR A N 1
ATOM 2974 C CA . THR A 1 378 ? -29.618 -2.937 35.430 1.00 79.94 378 THR A CA 1
ATOM 2975 C C . THR A 1 378 ? -29.733 -1.412 35.336 1.00 79.94 378 THR A C 1
ATOM 2977 O O . THR A 1 378 ? -30.700 -0.854 35.844 1.00 79.94 378 THR A O 1
ATOM 2980 N N . GLN A 1 379 ? -28.736 -0.732 34.759 1.00 71.75 379 GLN A N 1
ATOM 2981 C CA . GLN A 1 379 ? -28.617 0.736 34.771 1.00 71.75 379 GLN A CA 1
ATOM 2982 C C . GLN A 1 379 ? -28.621 1.379 33.374 1.00 71.75 379 GLN A C 1
ATOM 2984 O O . GLN A 1 379 ? -28.615 2.607 33.276 1.00 71.75 379 GLN A O 1
ATOM 2989 N N . ILE A 1 380 ? -28.601 0.568 32.314 1.00 66.00 380 ILE A N 1
ATOM 2990 C CA . ILE A 1 380 ? -28.713 0.970 30.903 1.00 66.00 380 ILE A CA 1
ATOM 2991 C C . ILE A 1 380 ? -30.097 0.572 30.415 1.00 66.00 380 ILE A C 1
ATOM 2993 O O . ILE A 1 380 ? -30.697 1.380 29.671 1.00 66.00 380 ILE A O 1
#

Organism: NCBI:txid1036808

Foldseek 3Di:
DDKDKAQDDDPPDDQVVLAVLLVVQVVVLCPDDDPAAQNFFPDWDCPPDNGIITIGHDFPAWLLVVLVPVLDDCLQALLSVLVQQVSQQPDPPDRFFQLQDARRQWTADLLRYTHGHNGCSDDPPDDDPPPPPVVVCLVRLLLFALVCPPPPPSNGGDQLRSLSSSLQRSVCSQVSHHQPNVDPDSVVSSVVLQVFDGDDDPPRPSCDPLNVVLSRLSSPNPSVSRDGSVVSSVSSVVVLVPQAPLRVVLVVLLCVLQVPADECEPQKAWDSNAWDDDPFWIWTWIAGNVPRFIKIKIGGRDDSNPDPVSSVVVSVVSNVQSPDDDPLRFHFRHWYCNPPSGIITMTGDDPCPDLVSNVVPVVDDCVVVVVSVVVSVVPD